Protein AF-A0AAU7AW37-F1 (afdb_monomer_lite)

Secondary structure (DSSP, 8-state):
-PPPPP-HHHHIIIIITGGGGS-GGG---HHHHHT--TT---HHHHHHHHHHHHHHHHHHTTSTTTHHHHHHHHHHHHHHHHHHHSHHHHHHHHHHHHT-TTS--SS-------------HHHHHHHHHHHHHHHHHHHHT-GGGGS-HHHHHT--TT--HHHHHHHHHHHHHHHHTS-SSHHHHHHHHHHHHHIIIIIIS-HHHHHHHHHHHHHHHHHHHHHHT-HHHHHHHHHHHHHTT--HHHHHHHHHHHHHHHHHTTPPPP-TTTTTS-EEPTTT--EE-TT-SB-TTT--BSEEE-TTT--EEETT-SB-TTT--B-HHHHHHHHHHHHHHHHHHHHHTPPPPPPS--EEEEETTEEEEE-PPPSSS---EEEEEEEETTEEEEEEEESSSEEEETT---TT-EEEEEEEETTEEPPPEEPPPPP-------------------------------PPP-----PPP--SS-EEEEEE-SSSEEEEEEPPTT--EEEEEEE--TT--EEEEEEEBTTEEEE-S--TT-EEEEEEEETT--SPPEEEEEETTS--EEPPP--PPPPPPPPPP-----------PPPPPPPPPPPP-PPPPPPPPPPPPPPPPPPPPPPPPPPPPPP-PPPPPPPPPPPPPPPPPPPPEEEEEEE-TTS-EEEEEE--TT--EEEEEEESS---STTSSEEEEEHHHHHHHTSEEESSPPTT-EEEEEEEEE-TTS-EEEEEEEEE------

Organism: NCBI:txid2997339

Sequence (746 aa):
MAAAAFDGSAYRKEVLSSLRDRSPSEVEDLFWLAHIPRELDDDRAIRERLSAAKGFLNKELSRARQAAVASAVLKEWPRVEQALTDTPTRRALRDRLERTPDAPAPTAAPRRRQAAGSDDPVARRRRQVAANLRELARLRGEPELAEDLFALLGLPVSATPATIEERLAKIGEVNRRRRADRERSLTDELLAQARELLVVGDPRAYMAGLEADNAGGVADTLLAGDIDGAREAVAAARAAGTSDAALIAQVAAPARERAAAGGPPLATSAAGLGTWCPSCGTVNAVGAAACAGCRGDLTVQCEACRTVSPADLPRCPSCSANLDEPRSALAAVRAEREAARAAQHAPPAPVAHVTVDRTEDGAVLTWPASAESGVDAYLVERTAGGSTRVLGRTTLTTWTDSNAVVPGVSWSVRVLRGERASDPVLAGAPPKGGGSATSRSPAPGTATPAGADERGSAASRSPRPSTATPSAPEFSGLTGVRARASIPVELSWTAPPGADVVLHRTERRDDGDVERRISVDPGGYRDRQVGRGRTYVYRVSLVGDDGPAVLLELVAGSGDEVLPSASAPAAPEPAAPSAAEPAAASPAPPPPAVEPLPPEQEAAPPEPPAPQPEPAAAPPAPAPPAPQQAAEPPAPGPPPTPDPPRPPGVLIEGVRVTREGDGRTRVTWDWPTGVTEAYVAWGSTPPQTAGGQGRKVTNMRYELDGGAFLDGIPGGTHVAVFAGRRDPAGTLAWGAAHTTSRGTAP

pLDDT: mean 77.95, std 20.95, range [24.94, 98.31]

Radius of gyration: 45.89 Å; chains: 1; bounding box: 113×92×148 Å

Structure (mmCIF, N/CA/C/O backbone):
data_AF-A0AAU7AW37-F1
#
_entry.id   AF-A0AAU7AW37-F1
#
loop_
_atom_site.group_PDB
_atom_site.id
_atom_site.type_symbol
_atom_site.label_atom_id
_atom_site.label_alt_id
_atom_site.label_comp_id
_atom_site.label_asym_id
_atom_site.label_entity_id
_atom_site.label_seq_id
_atom_site.pdbx_PDB_ins_code
_atom_site.Cartn_x
_atom_site.Cartn_y
_atom_site.Cartn_z
_atom_site.occupancy
_atom_site.B_iso_or_equiv
_atom_site.auth_seq_id
_atom_site.auth_comp_id
_atom_site.auth_asym_id
_atom_site.auth_atom_id
_atom_site.pdbx_PDB_model_num
ATOM 1 N N . MET A 1 1 ? -34.082 30.750 -14.634 1.00 50.16 1 MET A N 1
ATOM 2 C CA . MET A 1 1 ? -34.528 29.483 -14.011 1.00 50.16 1 MET A CA 1
ATOM 3 C C . MET A 1 1 ? -34.350 29.623 -12.510 1.00 50.16 1 MET A C 1
ATOM 5 O O . MET A 1 1 ? -33.293 30.090 -12.109 1.00 50.16 1 MET A O 1
ATOM 9 N N . ALA A 1 2 ? -35.358 29.306 -11.693 1.00 55.44 2 ALA A N 1
ATOM 10 C CA . ALA A 1 2 ? -35.195 29.328 -10.238 1.00 55.44 2 ALA A CA 1
ATOM 11 C C . ALA A 1 2 ? -34.187 28.241 -9.832 1.00 55.44 2 ALA A C 1
ATOM 13 O O . ALA A 1 2 ? -34.333 27.088 -10.236 1.00 55.44 2 ALA A O 1
ATOM 14 N N . ALA A 1 3 ? -33.144 28.610 -9.089 1.00 65.12 3 ALA A N 1
ATOM 15 C CA . ALA A 1 3 ? -32.159 27.648 -8.612 1.00 65.12 3 ALA A CA 1
ATOM 16 C C . ALA A 1 3 ? -32.838 26.658 -7.650 1.00 65.12 3 ALA A C 1
ATOM 18 O O . ALA A 1 3 ? -33.542 27.073 -6.732 1.00 65.12 3 ALA A O 1
ATOM 19 N N . ALA A 1 4 ? -32.625 25.353 -7.846 1.00 75.75 4 ALA A N 1
ATOM 20 C CA . ALA A 1 4 ? -33.145 24.331 -6.937 1.00 75.75 4 ALA A CA 1
ATOM 21 C C . ALA A 1 4 ? -32.654 24.575 -5.494 1.00 75.75 4 ALA A C 1
ATOM 23 O O . ALA A 1 4 ? -31.543 25.079 -5.293 1.00 75.75 4 ALA A O 1
ATOM 24 N N . ALA A 1 5 ? -33.465 24.224 -4.495 1.00 88.94 5 ALA A N 1
ATOM 25 C CA . ALA A 1 5 ? -33.065 24.305 -3.092 1.00 88.94 5 ALA A CA 1
ATOM 26 C C . ALA A 1 5 ? -31.878 23.364 -2.797 1.00 88.94 5 ALA A C 1
ATOM 28 O O . ALA A 1 5 ? -31.690 22.357 -3.478 1.00 88.94 5 ALA A O 1
ATOM 29 N N . PHE A 1 6 ? -31.076 23.693 -1.780 1.00 94.25 6 PHE A N 1
ATOM 30 C CA . PHE A 1 6 ? -29.962 22.849 -1.337 1.00 94.25 6 PHE A CA 1
ATOM 31 C C . PHE A 1 6 ? -30.467 21.483 -0.839 1.00 94.25 6 PHE A C 1
ATOM 33 O O . PHE A 1 6 ? -31.293 21.423 0.074 1.00 94.25 6 PHE A O 1
ATOM 40 N N . ASP A 1 7 ? -29.940 20.392 -1.399 1.00 95.50 7 ASP A N 1
ATOM 41 C CA . ASP A 1 7 ? -30.284 19.019 -1.016 1.00 95.50 7 ASP A CA 1
ATOM 42 C C . ASP A 1 7 ? -29.153 18.380 -0.192 1.00 95.50 7 ASP A C 1
ATOM 44 O O . ASP A 1 7 ? -28.136 17.920 -0.714 1.00 95.50 7 ASP A O 1
ATOM 48 N N . GLY A 1 8 ? -29.350 18.297 1.127 1.00 95.69 8 GLY A N 1
ATOM 49 C CA . GLY A 1 8 ? -28.383 17.680 2.042 1.00 95.69 8 GLY A CA 1
ATOM 50 C C . GLY A 1 8 ? -28.211 16.161 1.873 1.00 95.69 8 GLY A C 1
ATOM 51 O O . GLY A 1 8 ? -27.253 15.582 2.397 1.00 95.69 8 GLY A O 1
ATOM 52 N N . SER A 1 9 ? -29.124 15.473 1.184 1.00 94.75 9 SER A N 1
ATOM 53 C CA . SER A 1 9 ? -28.966 14.054 0.839 1.00 94.75 9 SER A CA 1
ATOM 54 C C . SER A 1 9 ? -28.056 13.892 -0.377 1.00 94.75 9 SER A C 1
ATOM 56 O O . SER A 1 9 ? -27.123 13.086 -0.315 1.00 94.75 9 SER A O 1
ATOM 58 N N . ALA A 1 10 ? -28.255 14.703 -1.422 1.00 93.25 10 ALA A N 1
ATOM 59 C CA . ALA A 1 10 ? -27.342 14.776 -2.564 1.00 93.25 10 ALA A CA 1
ATOM 60 C C . ALA A 1 10 ? -25.931 15.188 -2.117 1.00 93.25 10 ALA A C 1
ATOM 62 O O . ALA A 1 10 ? -24.968 14.482 -2.413 1.00 93.25 10 ALA A O 1
ATOM 63 N N . TYR A 1 11 ? -25.816 16.221 -1.273 1.00 96.88 11 TYR A N 1
ATOM 64 C CA . TYR A 1 11 ? -24.536 16.671 -0.714 1.00 96.88 11 TYR A CA 1
ATOM 65 C C . TYR A 1 11 ? -23.775 15.549 0.012 1.00 96.88 11 TYR A C 1
ATOM 67 O O . TYR A 1 11 ? -22.574 15.358 -0.179 1.00 96.88 11 TYR A O 1
ATOM 75 N N . ARG A 1 12 ? -24.473 14.748 0.832 1.00 95.88 12 ARG A N 1
ATOM 76 C CA . ARG A 1 12 ? -23.869 13.593 1.521 1.00 95.88 12 ARG A CA 1
ATOM 77 C C . ARG A 1 12 ? -23.357 12.536 0.550 1.00 95.88 12 ARG A C 1
ATOM 79 O O . ARG A 1 12 ? -22.286 11.976 0.779 1.00 95.88 12 ARG A O 1
ATOM 86 N N . LYS A 1 13 ? -24.145 12.229 -0.481 1.00 94.44 13 LYS A N 1
ATOM 87 C CA . LYS A 1 13 ? -23.846 11.171 -1.449 1.00 94.44 13 LYS A CA 1
ATOM 88 C C . LYS A 1 13 ? -22.707 11.566 -2.385 1.00 94.44 13 LYS A C 1
ATOM 90 O O . LYS A 1 13 ? -21.832 10.749 -2.635 1.00 94.44 13 LYS A O 1
ATOM 95 N N . GLU A 1 14 ? -22.728 12.793 -2.885 1.00 94.19 14 GLU A N 1
ATOM 96 C CA . GLU A 1 14 ? -21.829 13.252 -3.944 1.00 94.19 14 GLU A CA 1
ATOM 97 C C . GLU A 1 14 ? -20.556 13.871 -3.376 1.00 94.19 14 GLU A C 1
ATOM 99 O O . GLU A 1 14 ? -19.465 13.489 -3.791 1.00 94.19 14 GLU A O 1
ATOM 104 N N . VAL A 1 15 ? -20.677 14.759 -2.384 1.00 96.19 15 VAL A N 1
ATOM 105 C CA . VAL A 1 15 ? -19.539 15.509 -1.837 1.00 96.19 15 VAL A CA 1
ATOM 106 C C . VAL A 1 15 ? -18.904 14.753 -0.674 1.00 96.19 15 VAL A C 1
ATOM 108 O O . VAL A 1 15 ? -17.769 14.290 -0.777 1.00 96.19 15 VAL A O 1
ATOM 111 N N . LEU A 1 16 ? -19.639 14.544 0.426 1.00 95.25 16 LEU A N 1
ATOM 112 C CA . LEU A 1 16 ? -19.047 13.972 1.647 1.00 95.25 16 LEU A CA 1
ATOM 113 C C . LEU A 1 16 ? -18.578 12.525 1.473 1.00 95.25 16 LEU A C 1
ATOM 115 O O . LEU A 1 16 ? -17.552 12.153 2.035 1.00 95.25 16 LEU A O 1
ATOM 119 N N . SER A 1 17 ? -19.296 11.697 0.706 1.00 91.62 17 SER A N 1
ATOM 120 C CA . SER A 1 17 ? -18.844 10.325 0.442 1.00 91.62 17 SER A CA 1
ATOM 121 C C . SER A 1 17 ? -17.552 10.293 -0.373 1.00 91.62 17 SER A C 1
ATOM 123 O O . SER A 1 17 ? -16.711 9.442 -0.106 1.00 91.62 17 SER A O 1
ATOM 125 N N . SER A 1 18 ? -17.390 11.207 -1.334 1.00 91.44 18 SER A N 1
ATOM 126 C CA . SER A 1 18 ? -16.189 11.290 -2.173 1.00 91.44 18 SER A CA 1
ATOM 127 C C . SER A 1 18 ? -14.977 11.811 -1.403 1.00 91.44 18 SER A C 1
ATOM 129 O O . SER A 1 18 ? -13.855 11.442 -1.724 1.00 91.44 18 SER A O 1
ATOM 131 N N . LEU A 1 19 ? -15.203 12.638 -0.377 1.00 94.06 19 LEU A N 1
ATOM 132 C CA . LEU A 1 19 ? -14.174 13.203 0.504 1.00 94.06 19 LEU A CA 1
ATOM 133 C C . LEU A 1 19 ? -13.711 12.264 1.627 1.00 94.06 19 LEU A C 1
ATOM 135 O O . LEU A 1 19 ? -12.867 12.648 2.428 1.00 94.06 19 LEU A O 1
ATOM 139 N N . ARG A 1 20 ? -14.244 11.040 1.727 1.00 90.50 20 ARG A N 1
ATOM 140 C CA . ARG A 1 20 ? -13.751 10.067 2.718 1.00 90.50 20 ARG A CA 1
ATOM 141 C C . ARG A 1 20 ? -12.327 9.608 2.439 1.00 90.50 20 ARG A C 1
ATOM 143 O O . ARG A 1 20 ? -11.589 9.350 3.380 1.00 90.50 20 ARG A O 1
ATOM 150 N N . ASP A 1 21 ? -11.973 9.556 1.161 1.00 86.31 21 ASP A N 1
ATOM 151 C CA . ASP A 1 21 ? -10.712 8.993 0.684 1.00 86.31 21 ASP A CA 1
ATOM 152 C C . ASP A 1 21 ? -9.792 10.075 0.079 1.00 86.31 21 ASP A C 1
ATOM 154 O O . ASP A 1 21 ? -8.869 9.756 -0.664 1.00 86.31 21 ASP A O 1
ATOM 158 N N . ARG A 1 22 ? -10.063 11.367 0.327 1.00 88.44 22 ARG A N 1
ATOM 159 C CA . ARG A 1 22 ? -9.270 12.503 -0.192 1.00 88.44 22 ARG A CA 1
ATOM 160 C C . ARG A 1 22 ? -9.352 13.722 0.722 1.00 88.44 22 ARG A C 1
ATOM 162 O O . ARG A 1 22 ? -10.364 13.915 1.397 1.00 88.44 22 ARG A O 1
ATOM 169 N N . SER A 1 23 ? -8.339 14.584 0.696 1.00 90.50 23 SER A N 1
ATOM 170 C CA . SER A 1 23 ? -8.375 15.817 1.485 1.00 90.50 23 SER A CA 1
ATOM 171 C C . SER A 1 23 ? -9.244 16.888 0.803 1.00 90.50 23 SER A C 1
ATOM 173 O O . SER A 1 23 ? -9.079 17.139 -0.392 1.00 90.50 23 SER A O 1
ATOM 175 N N . PRO A 1 24 ? -10.131 17.600 1.529 1.00 91.06 24 PRO A N 1
ATOM 176 C CA . PRO A 1 24 ? -10.871 18.737 0.974 1.00 91.06 24 PRO A CA 1
ATOM 177 C C . PRO A 1 24 ? -9.973 19.862 0.436 1.00 91.06 24 PRO A C 1
ATOM 179 O O . PRO A 1 24 ? -10.377 20.574 -0.479 1.00 91.06 24 PRO A O 1
ATOM 182 N N . SER A 1 25 ? -8.751 20.009 0.962 1.00 90.56 25 SER A N 1
ATOM 183 C CA . SER A 1 25 ? -7.794 21.042 0.534 1.00 90.56 25 SER A CA 1
ATOM 184 C C . SER A 1 25 ? -7.294 20.852 -0.905 1.00 90.56 25 SER A C 1
ATOM 186 O O . SER A 1 25 ? -6.927 21.831 -1.560 1.00 90.56 25 SER A O 1
ATOM 188 N N . GLU A 1 26 ? -7.296 19.606 -1.390 1.00 90.69 26 GLU A N 1
ATOM 189 C CA . GLU A 1 26 ? -6.856 19.195 -2.734 1.00 90.69 26 GLU A CA 1
ATOM 190 C C . GLU A 1 26 ? -7.941 19.418 -3.797 1.00 90.69 26 GLU A C 1
ATOM 192 O O . GLU A 1 26 ? -7.686 19.302 -4.994 1.00 90.69 26 GLU A O 1
ATOM 197 N N . VAL A 1 27 ? -9.170 19.736 -3.381 1.00 94.62 27 VAL A N 1
ATOM 198 C CA . VAL A 1 27 ? -10.288 19.947 -4.299 1.00 94.62 27 VAL A CA 1
ATOM 199 C C . VAL A 1 27 ? -10.195 21.339 -4.917 1.00 94.62 27 VAL A C 1
ATOM 201 O O . VAL A 1 27 ? -10.430 22.355 -4.263 1.00 94.62 27 VAL A O 1
ATOM 204 N N . GLU A 1 28 ? -9.880 21.387 -6.209 1.00 94.44 28 GLU A N 1
ATOM 205 C CA . GLU A 1 28 ? -9.831 22.643 -6.965 1.00 94.44 28 GLU A CA 1
ATOM 206 C C . GLU A 1 28 ? -11.221 23.167 -7.356 1.00 94.44 28 GLU A C 1
ATOM 208 O O . GLU A 1 28 ? -11.418 24.381 -7.458 1.00 94.44 28 GLU A O 1
ATOM 213 N N . ASP A 1 29 ? -12.190 22.269 -7.558 1.00 96.81 29 ASP A N 1
ATOM 214 C CA . ASP A 1 29 ? -13.570 22.620 -7.895 1.00 96.81 29 ASP A CA 1
ATOM 215 C C . ASP A 1 29 ? -14.368 23.011 -6.640 1.00 96.81 29 ASP A C 1
ATOM 217 O O . ASP A 1 29 ? -15.067 22.202 -6.020 1.00 96.81 29 ASP A O 1
ATOM 221 N N . LEU A 1 30 ? -14.264 24.287 -6.266 1.00 97.56 30 LEU A N 1
ATOM 222 C CA . LEU A 1 30 ? -14.975 24.838 -5.110 1.00 97.56 30 LEU A CA 1
ATOM 223 C C . LEU A 1 30 ? -16.498 24.902 -5.327 1.00 97.56 30 LEU A C 1
ATOM 225 O O . LEU A 1 30 ? -17.244 24.871 -4.349 1.00 97.56 30 LEU A O 1
ATOM 229 N N . PHE A 1 31 ? -16.970 24.938 -6.581 1.00 97.38 31 PHE A N 1
ATOM 230 C CA . PHE A 1 31 ? -18.400 24.870 -6.902 1.00 97.38 31 PHE A CA 1
ATOM 231 C C . PHE A 1 31 ? -18.970 23.508 -6.503 1.00 97.38 31 PHE A C 1
ATOM 233 O O . PHE A 1 31 ? -19.989 23.439 -5.816 1.00 97.38 31 PHE A O 1
ATOM 240 N N . TRP A 1 32 ? -18.266 22.427 -6.849 1.00 97.00 32 TRP A N 1
ATOM 241 C CA . TRP A 1 32 ? -18.621 21.078 -6.412 1.00 97.00 32 TRP A CA 1
ATOM 242 C C . TRP A 1 32 ? -18.558 20.931 -4.890 1.00 97.00 32 TRP A C 1
ATOM 244 O O . TRP A 1 32 ? -19.496 20.403 -4.292 1.00 97.00 32 TRP A O 1
ATOM 254 N N . LEU A 1 33 ? -17.505 21.455 -4.250 1.00 96.38 33 LEU A N 1
ATOM 255 C CA . LEU A 1 33 ? -17.341 21.363 -2.796 1.00 96.38 33 LEU A CA 1
ATOM 256 C C . LEU A 1 33 ? -18.489 22.053 -2.038 1.00 96.38 33 LEU A C 1
ATOM 258 O O . LEU A 1 33 ? -18.909 21.566 -0.994 1.00 96.38 33 LEU A O 1
ATOM 262 N N . ALA A 1 34 ? -19.033 23.147 -2.580 1.00 97.00 34 ALA A N 1
ATOM 263 C CA . ALA A 1 34 ? -20.198 23.847 -2.038 1.00 97.00 34 ALA A CA 1
ATOM 264 C C . ALA A 1 34 ? -21.555 23.313 -2.545 1.00 97.00 34 ALA A C 1
ATOM 266 O O . ALA A 1 34 ? -22.599 23.776 -2.082 1.00 97.00 34 ALA A O 1
ATOM 267 N N . HIS A 1 35 ? -21.559 22.362 -3.488 1.00 96.75 35 HIS A N 1
ATOM 268 C CA . HIS A 1 35 ? -22.748 21.870 -4.207 1.00 96.75 35 HIS A CA 1
ATOM 269 C C . HIS A 1 35 ? -23.543 22.997 -4.895 1.00 96.75 35 HIS A C 1
ATOM 271 O O . HIS A 1 35 ? -24.769 23.134 -4.799 1.00 96.75 35 HIS A O 1
ATOM 277 N N . ILE A 1 36 ? -22.806 23.856 -5.599 1.00 95.94 36 ILE A N 1
ATOM 278 C CA . ILE A 1 36 ? -23.316 24.985 -6.378 1.00 95.94 36 ILE A CA 1
ATOM 279 C C . ILE A 1 36 ? -23.049 24.704 -7.867 1.00 95.94 36 ILE A C 1
ATOM 281 O O . ILE A 1 36 ? -21.905 24.455 -8.223 1.00 95.94 36 ILE A O 1
ATOM 285 N N . PRO A 1 37 ? -24.063 24.733 -8.753 1.00 95.12 37 PRO A N 1
ATOM 286 C CA . PRO A 1 37 ? -23.874 24.603 -10.190 1.00 95.12 37 PRO A CA 1
ATOM 287 C C . PRO A 1 37 ? -22.917 25.671 -10.708 1.00 95.12 37 PRO A C 1
ATOM 289 O O . PRO A 1 37 ? -23.028 26.839 -10.326 1.00 95.12 37 PRO A O 1
ATOM 292 N N . ARG A 1 38 ? -21.982 25.279 -11.577 1.00 95.00 38 ARG A N 1
ATOM 293 C CA . ARG A 1 38 ? -20.940 26.181 -12.093 1.00 95.00 38 ARG A CA 1
ATOM 294 C C . ARG A 1 38 ? -21.552 27.346 -12.872 1.00 95.00 38 ARG A C 1
ATOM 296 O O . ARG A 1 38 ? -21.047 28.462 -12.801 1.00 95.00 38 ARG A O 1
ATOM 303 N N . GLU A 1 39 ? -22.662 27.090 -13.555 1.00 93.56 39 GLU A N 1
ATOM 304 C CA . GLU A 1 39 ? -23.444 28.033 -14.351 1.00 93.56 39 GLU A CA 1
ATOM 305 C C . GLU A 1 39 ? -24.276 29.026 -13.519 1.00 93.56 39 GLU A C 1
ATOM 307 O O . GLU A 1 39 ? -24.812 29.989 -14.069 1.00 93.56 39 GLU A O 1
ATOM 312 N N . LEU A 1 40 ? -24.388 28.832 -12.198 1.00 94.62 40 LEU A N 1
ATOM 313 C CA . LEU A 1 40 ? -25.061 29.794 -11.328 1.00 94.62 40 LEU A CA 1
ATOM 314 C C . LEU A 1 40 ? -24.162 31.028 -11.136 1.00 94.62 40 LEU A C 1
ATOM 316 O O . LEU A 1 40 ? -23.077 30.922 -10.565 1.00 94.62 40 LEU A O 1
ATOM 320 N N . ASP A 1 41 ? -24.617 32.199 -11.594 1.00 92.75 41 ASP A N 1
ATOM 321 C CA . ASP A 1 41 ? -23.886 33.477 -11.465 1.00 92.75 41 ASP A CA 1
ATOM 322 C C . ASP A 1 41 ? -24.662 34.568 -10.705 1.00 92.75 41 ASP A C 1
ATOM 324 O O . ASP A 1 41 ? -24.334 35.747 -10.793 1.00 92.75 41 ASP A O 1
ATOM 328 N N . ASP A 1 42 ? -25.695 34.184 -9.953 1.00 95.06 42 ASP A N 1
ATOM 329 C CA . ASP A 1 42 ? -26.460 35.093 -9.092 1.00 95.06 42 ASP A CA 1
ATOM 330 C C . ASP A 1 42 ? -25.844 35.143 -7.681 1.00 95.06 42 ASP A C 1
ATOM 332 O O . ASP A 1 42 ? -25.898 34.166 -6.928 1.00 95.06 42 ASP A O 1
ATOM 336 N N . ASP A 1 43 ? -25.286 36.298 -7.305 1.00 95.56 43 ASP A N 1
ATOM 337 C CA . ASP A 1 43 ? -24.609 36.520 -6.018 1.00 95.56 43 ASP A CA 1
ATOM 338 C C . ASP A 1 43 ? -25.503 36.285 -4.797 1.00 95.56 43 ASP A C 1
ATOM 340 O O . ASP A 1 43 ? -25.020 35.919 -3.720 1.00 95.56 43 ASP A O 1
ATOM 344 N N . ARG A 1 44 ? -26.810 36.537 -4.913 1.00 95.44 44 ARG A N 1
ATOM 345 C CA . ARG A 1 44 ? -27.750 36.276 -3.821 1.00 95.44 44 ARG A CA 1
ATOM 346 C C . ARG A 1 44 ? -27.986 34.776 -3.695 1.00 95.44 44 ARG A C 1
ATOM 348 O O . ARG A 1 44 ? -27.855 34.244 -2.594 1.00 95.44 44 ARG A O 1
ATOM 355 N N . ALA A 1 45 ? -28.268 34.099 -4.806 1.00 94.94 45 ALA A N 1
ATOM 356 C CA . ALA A 1 45 ? -28.511 32.657 -4.809 1.00 94.94 45 ALA A CA 1
ATOM 357 C C . ALA A 1 45 ? -27.281 31.860 -4.334 1.00 94.94 45 ALA A C 1
ATOM 359 O O . ALA A 1 45 ? -27.414 30.886 -3.591 1.00 94.94 45 ALA A O 1
ATOM 360 N N . ILE A 1 46 ? -26.073 32.293 -4.711 1.00 96.19 46 ILE A N 1
ATOM 361 C CA . ILE A 1 46 ? -24.811 31.692 -4.258 1.00 96.19 46 ILE A CA 1
ATOM 362 C C . ILE A 1 46 ? -24.645 31.849 -2.744 1.00 96.19 46 ILE A C 1
ATOM 364 O O . ILE A 1 46 ? -24.375 30.863 -2.060 1.00 96.19 46 ILE A O 1
ATOM 368 N N . ARG A 1 47 ? -24.861 33.053 -2.193 1.00 96.88 47 ARG A N 1
ATOM 369 C CA . ARG A 1 47 ? -24.771 33.290 -0.741 1.00 96.88 47 ARG A CA 1
ATOM 370 C C . ARG A 1 47 ? -25.791 32.470 0.048 1.00 96.88 47 ARG A C 1
ATOM 372 O O . ARG A 1 47 ? -25.443 31.893 1.078 1.00 96.88 47 ARG A O 1
ATOM 379 N N . GLU A 1 48 ? -27.026 32.375 -0.444 1.00 95.94 48 GLU A N 1
ATOM 380 C CA . GLU A 1 48 ? -28.069 31.539 0.164 1.00 95.94 48 GLU A CA 1
ATOM 381 C C . GLU A 1 48 ? -27.656 30.054 0.180 1.00 95.94 48 GLU A C 1
ATOM 383 O O . GLU A 1 48 ? -27.789 29.386 1.209 1.00 95.94 48 GLU A O 1
ATOM 388 N N . ARG A 1 49 ? -27.063 29.543 -0.910 1.00 96.12 49 ARG A N 1
ATOM 389 C CA . ARG A 1 49 ? -26.557 28.160 -0.975 1.00 96.12 49 ARG A CA 1
ATOM 390 C C . ARG A 1 49 ? -25.348 27.908 -0.085 1.00 96.12 49 ARG A C 1
ATOM 392 O O . ARG A 1 49 ? -25.325 26.892 0.605 1.00 96.12 49 ARG A O 1
ATOM 399 N N . LEU A 1 50 ? -24.380 28.823 -0.055 1.00 97.62 50 LEU A N 1
ATOM 400 C CA . LEU A 1 50 ? -23.234 28.733 0.852 1.00 97.62 50 LEU A CA 1
ATOM 401 C C . LEU A 1 50 ? -23.703 28.679 2.311 1.00 97.62 50 LEU A C 1
ATOM 403 O O . LEU A 1 50 ? -23.254 27.829 3.077 1.00 97.62 50 LEU A O 1
ATOM 407 N N . SER A 1 51 ? -24.664 29.526 2.687 1.00 97.56 51 SER A N 1
ATOM 408 C CA . SER A 1 51 ? -25.250 29.513 4.029 1.00 97.56 51 SER A CA 1
ATOM 409 C C . SER A 1 51 ? -25.928 28.173 4.350 1.00 97.56 51 SER A C 1
ATOM 411 O O . SER A 1 51 ? -25.669 27.579 5.402 1.00 97.56 51 SER A O 1
ATOM 413 N N . ALA A 1 52 ? -26.732 27.642 3.421 1.00 97.12 52 ALA A N 1
ATOM 414 C CA . ALA A 1 52 ? -27.406 26.354 3.584 1.00 97.12 52 ALA A CA 1
ATOM 415 C C . ALA A 1 52 ? -26.417 25.180 3.719 1.00 97.12 52 ALA A C 1
ATOM 417 O O . ALA A 1 52 ? -26.561 24.358 4.629 1.00 97.12 52 ALA A O 1
ATOM 418 N N . ALA A 1 53 ? -25.388 25.132 2.869 1.00 97.75 53 ALA A N 1
ATOM 419 C CA . ALA A 1 53 ? -24.351 24.104 2.892 1.00 97.75 53 ALA A CA 1
ATOM 420 C C . ALA A 1 53 ? -23.519 24.152 4.185 1.00 97.75 53 ALA A C 1
ATOM 422 O O . ALA A 1 53 ? -23.340 23.125 4.842 1.00 97.75 53 ALA A O 1
ATOM 423 N N . LYS A 1 54 ? -23.102 25.345 4.628 1.00 98.12 54 LYS A N 1
ATOM 424 C CA . LYS A 1 54 ? -22.397 25.545 5.907 1.00 98.12 54 LYS A CA 1
ATOM 425 C C . LYS A 1 54 ? -23.253 25.114 7.099 1.00 98.12 54 LYS A C 1
ATOM 427 O O . LYS A 1 54 ? -22.786 24.403 7.988 1.00 98.12 54 LYS A O 1
ATOM 432 N N . GLY A 1 55 ? -24.530 25.503 7.110 1.00 97.25 55 GLY A N 1
ATOM 433 C CA . GLY A 1 55 ? -25.491 25.089 8.133 1.00 97.25 55 GLY A CA 1
ATOM 434 C C . GLY A 1 55 ? -25.701 23.572 8.165 1.00 97.25 55 GLY A C 1
ATOM 435 O O . GLY A 1 55 ? -25.829 22.987 9.241 1.00 97.25 55 GLY A O 1
ATOM 436 N N . PHE A 1 56 ? -25.695 22.920 7.002 1.00 98.06 56 PHE A N 1
ATOM 437 C CA . PHE A 1 56 ? -25.754 21.466 6.889 1.00 98.06 56 PHE A CA 1
ATOM 438 C C . PHE A 1 56 ? -24.484 20.787 7.426 1.00 98.06 56 PHE A C 1
ATOM 440 O O . PHE A 1 56 ? -24.587 19.880 8.250 1.00 98.06 56 PHE A O 1
ATOM 447 N N . LEU A 1 57 ? -23.297 21.259 7.041 1.00 97.69 57 LEU A N 1
ATOM 448 C CA . LEU A 1 57 ? -22.015 20.748 7.538 1.00 97.69 57 LEU A CA 1
ATOM 449 C C . LEU A 1 57 ? -21.901 20.845 9.067 1.00 97.69 57 LEU A C 1
ATOM 451 O O . LEU A 1 57 ? -21.504 19.878 9.713 1.00 97.69 57 LEU A O 1
ATOM 455 N N . ASN A 1 58 ? -22.337 21.961 9.661 1.00 97.50 58 ASN A N 1
ATOM 456 C CA . ASN A 1 58 ? -22.380 22.119 11.119 1.00 97.50 58 ASN A CA 1
ATOM 457 C C . ASN A 1 58 ? -23.287 21.079 11.800 1.00 97.50 58 ASN A C 1
ATOM 459 O O . ASN A 1 58 ? -22.970 20.601 12.887 1.00 97.50 58 ASN A O 1
ATOM 463 N N . LYS A 1 59 ? -24.395 20.673 11.163 1.00 96.69 59 LYS A N 1
ATOM 464 C CA . LYS A 1 59 ? -25.241 19.578 11.671 1.00 96.69 59 LYS A CA 1
ATOM 465 C C . LYS A 1 59 ? -24.529 18.227 11.567 1.00 96.69 59 LYS A C 1
ATOM 467 O O . LYS A 1 59 ? -24.652 17.407 12.477 1.00 96.69 59 LYS A O 1
ATOM 472 N N . GLU A 1 60 ? -23.769 17.994 10.498 1.00 97.06 60 GLU A N 1
ATOM 473 C CA . GLU A 1 60 ? -23.013 16.749 10.293 1.00 97.06 60 GLU A CA 1
ATOM 474 C C . GLU A 1 60 ? -21.836 16.578 11.271 1.00 97.06 60 GLU A C 1
ATOM 476 O O . GLU A 1 60 ? -21.448 15.440 11.529 1.00 97.06 60 GLU A O 1
ATOM 481 N N . LEU A 1 61 ? -21.342 17.647 11.915 1.00 94.75 61 LEU A N 1
ATOM 482 C CA . LEU A 1 61 ? -20.360 17.540 13.011 1.00 94.75 61 LEU A CA 1
ATOM 483 C C . LEU A 1 61 ? -20.854 16.674 14.179 1.00 94.75 61 LEU A C 1
ATOM 485 O O . LEU A 1 61 ? -20.061 16.013 14.842 1.00 94.75 61 LEU A O 1
ATOM 489 N N . SER A 1 62 ? -22.168 16.640 14.419 1.00 90.12 62 SER A N 1
ATOM 490 C CA . SER A 1 62 ? -22.769 15.818 15.479 1.00 90.12 62 SER A CA 1
ATOM 491 C C . SER A 1 62 ? -22.918 14.336 15.106 1.00 90.12 62 SER A C 1
ATOM 493 O O . SER A 1 62 ? -23.301 13.517 15.943 1.00 90.12 62 SER A O 1
ATOM 495 N N . ARG A 1 63 ? -22.637 13.958 13.851 1.00 89.38 63 ARG A N 1
ATOM 496 C CA . ARG A 1 63 ? -22.834 12.596 13.345 1.00 89.38 63 ARG A CA 1
ATOM 497 C C . ARG A 1 63 ? -21.511 11.849 13.289 1.00 89.38 63 ARG A C 1
ATOM 499 O O . ARG A 1 63 ? -20.674 12.136 12.439 1.00 89.38 63 ARG A O 1
ATOM 506 N N . ALA A 1 64 ? -21.375 10.811 14.117 1.00 81.94 64 ALA A N 1
ATOM 507 C CA . ALA A 1 64 ? -20.140 10.032 14.275 1.00 81.94 64 ALA A CA 1
ATOM 508 C C . ALA A 1 64 ? -19.473 9.615 12.948 1.00 81.94 64 ALA A C 1
ATOM 510 O O . ALA A 1 64 ? -18.256 9.677 12.821 1.00 81.94 64 ALA A O 1
ATOM 511 N N . ARG A 1 65 ? -20.262 9.242 11.929 1.00 87.31 65 ARG A N 1
ATOM 512 C CA . ARG A 1 65 ? -19.740 8.775 10.633 1.00 87.31 65 ARG A CA 1
ATOM 513 C C . ARG A 1 65 ? -19.196 9.885 9.722 1.00 87.31 65 ARG A C 1
ATOM 515 O O . ARG A 1 65 ? -18.418 9.580 8.828 1.00 87.31 65 ARG A O 1
ATOM 522 N N . GLN A 1 66 ? -19.651 11.128 9.879 1.00 91.56 66 GLN A N 1
ATOM 523 C CA . GLN A 1 66 ? -19.320 12.240 8.971 1.00 91.56 66 GLN A CA 1
ATOM 524 C C . GLN A 1 66 ? -18.595 13.392 9.667 1.00 91.56 66 GLN A C 1
ATOM 526 O O . GLN A 1 66 ? -18.107 14.285 8.981 1.00 91.56 66 GLN A O 1
ATOM 531 N N . ALA A 1 67 ? -18.482 13.366 10.997 1.00 92.19 67 ALA A N 1
ATOM 532 C CA . ALA A 1 67 ? -17.924 14.459 11.785 1.00 92.19 67 ALA A CA 1
ATOM 533 C C . ALA A 1 67 ? -16.509 14.858 11.340 1.00 92.19 67 ALA A C 1
ATOM 535 O O . ALA A 1 67 ? -16.239 16.043 11.163 1.00 92.19 67 ALA A O 1
ATOM 536 N N . ALA A 1 68 ? -15.628 13.881 11.093 1.00 92.12 68 ALA A N 1
ATOM 537 C CA . ALA A 1 68 ? -14.256 14.144 10.659 1.00 92.12 68 ALA A CA 1
ATOM 538 C C . ALA A 1 68 ? -14.201 14.831 9.282 1.00 92.12 68 ALA A C 1
ATOM 540 O O . ALA A 1 68 ? -13.551 15.864 9.132 1.00 92.12 68 ALA A O 1
ATOM 541 N N . VAL A 1 69 ? -14.942 14.310 8.297 1.00 94.69 69 VAL A N 1
ATOM 542 C CA . VAL A 1 69 ? -14.984 14.868 6.934 1.00 94.69 69 VAL A CA 1
ATOM 543 C C . VAL A 1 69 ? -15.656 16.244 6.930 1.00 94.69 69 VAL A C 1
ATOM 545 O O . VAL A 1 69 ? -15.139 17.181 6.333 1.00 94.69 69 VAL A O 1
ATOM 548 N N . ALA A 1 70 ? -16.775 16.402 7.642 1.00 96.56 70 ALA A N 1
ATOM 549 C CA . ALA A 1 70 ? -17.471 17.681 7.763 1.00 96.56 70 ALA A CA 1
ATOM 550 C C . ALA A 1 70 ? -16.595 18.749 8.436 1.00 96.56 70 ALA A C 1
ATOM 552 O O . ALA A 1 70 ? -16.568 19.888 7.976 1.00 96.56 70 ALA A O 1
ATOM 553 N N . SER A 1 71 ? -15.838 18.375 9.473 1.00 96.56 71 SER A N 1
ATOM 554 C CA . SER A 1 71 ? -14.863 19.252 10.131 1.00 96.56 71 SER A CA 1
ATOM 555 C C . SER A 1 71 ? -13.759 19.700 9.170 1.00 96.56 71 SER A C 1
ATOM 557 O O . SER A 1 71 ? -13.463 20.891 9.080 1.00 96.56 71 SER A O 1
ATOM 559 N N . ALA A 1 72 ? -13.210 18.775 8.377 1.00 95.31 72 ALA A N 1
ATOM 560 C CA . ALA A 1 72 ? -12.195 19.096 7.377 1.00 95.31 72 ALA A CA 1
ATOM 561 C C . ALA A 1 72 ? -12.724 20.056 6.293 1.00 95.31 72 ALA A C 1
ATOM 563 O O . ALA A 1 72 ? -12.054 21.029 5.956 1.00 95.31 72 ALA A O 1
ATOM 564 N N . VAL A 1 73 ? -13.952 19.848 5.800 1.00 97.25 73 VAL A N 1
ATOM 565 C CA . VAL A 1 73 ? -14.589 20.776 4.846 1.00 97.25 73 VAL A CA 1
ATOM 566 C C . VAL A 1 73 ? -14.840 22.145 5.482 1.00 97.25 73 VAL A C 1
ATOM 568 O O . VAL A 1 73 ? -14.615 23.168 4.840 1.00 97.25 73 VAL A O 1
ATOM 571 N N . LEU A 1 74 ? -15.268 22.190 6.748 1.00 98.00 74 LEU A N 1
ATOM 572 C CA . LEU A 1 74 ? -15.492 23.451 7.461 1.00 98.00 74 LEU A CA 1
ATOM 573 C C . LEU A 1 74 ? -14.200 24.250 7.672 1.00 98.00 74 LEU A C 1
ATOM 575 O O . LEU A 1 74 ? -14.247 25.479 7.649 1.00 98.00 74 LEU A O 1
ATOM 579 N N . LYS A 1 75 ? -13.052 23.578 7.813 1.00 97.06 75 LYS A N 1
ATOM 580 C CA . LYS A 1 75 ? -11.734 24.226 7.882 1.00 97.06 75 LYS A CA 1
ATOM 581 C C . LYS A 1 75 ? -11.368 24.939 6.574 1.00 97.06 75 LYS A C 1
ATOM 583 O O . LYS A 1 75 ? -10.834 26.042 6.622 1.00 97.06 75 LYS A O 1
ATOM 588 N N . GLU A 1 76 ? -11.718 24.353 5.429 1.00 97.38 76 GLU A N 1
ATOM 589 C CA . GLU A 1 76 ? -11.527 24.957 4.098 1.00 97.38 76 GLU A CA 1
ATOM 590 C C . GLU A 1 76 ? -12.645 25.948 3.717 1.00 97.38 76 GLU A C 1
ATOM 592 O O . GLU A 1 76 ? -12.542 26.665 2.720 1.00 97.38 76 GLU A O 1
ATOM 597 N N . TRP A 1 77 ? -13.721 26.036 4.505 1.00 98.12 77 TRP A N 1
ATOM 598 C CA . TRP A 1 77 ? -14.892 26.848 4.170 1.00 98.12 77 TRP A CA 1
ATOM 599 C C . TRP A 1 77 ? -14.607 28.342 3.947 1.00 98.12 77 TRP A C 1
ATOM 601 O O . TRP A 1 77 ? -15.201 28.901 3.026 1.00 98.12 77 TRP A O 1
ATOM 611 N N . PRO A 1 78 ? -13.703 29.015 4.693 1.00 98.19 78 PRO A N 1
ATOM 612 C CA . PRO A 1 78 ? -13.361 30.411 4.413 1.00 98.19 78 PRO A CA 1
ATOM 613 C C . PRO A 1 78 ? -12.841 30.629 2.985 1.00 98.19 78 PRO A C 1
ATOM 615 O O . PRO A 1 78 ? -13.219 31.604 2.341 1.00 98.19 78 PRO A O 1
ATOM 618 N N . ARG A 1 79 ? -12.041 29.688 2.460 1.00 97.00 79 ARG A N 1
ATOM 619 C CA . ARG A 1 79 ? -11.533 29.713 1.078 1.00 97.00 79 ARG A CA 1
ATOM 620 C C . ARG A 1 79 ? -12.670 29.560 0.068 1.00 97.00 79 ARG A C 1
ATOM 622 O O . ARG A 1 79 ? -12.703 30.286 -0.922 1.00 97.00 79 ARG A O 1
ATOM 629 N N . VAL A 1 80 ? -13.605 28.642 0.323 1.00 97.94 80 VAL A N 1
ATOM 630 C CA . VAL A 1 80 ? -14.797 28.424 -0.516 1.00 97.94 80 VAL A CA 1
ATOM 631 C C . VAL A 1 80 ? -15.676 29.677 -0.546 1.00 97.94 80 VAL A C 1
ATOM 633 O O . VAL A 1 80 ? -16.036 30.164 -1.615 1.00 97.94 80 VAL A O 1
ATOM 636 N N . GLU A 1 81 ? -15.993 30.218 0.630 1.00 98.12 81 GLU A N 1
ATOM 637 C CA . GLU A 1 81 ? -16.870 31.376 0.803 1.00 98.12 81 GLU A CA 1
ATOM 638 C C . GLU A 1 81 ? -16.268 32.634 0.159 1.00 98.12 81 GLU A C 1
ATOM 640 O O . GLU A 1 81 ? -16.969 33.335 -0.573 1.00 98.12 81 GLU A O 1
ATOM 645 N N . GLN A 1 82 ? -14.963 32.869 0.339 1.00 97.19 82 GLN A N 1
ATOM 646 C CA . GLN A 1 82 ? -14.239 33.967 -0.304 1.00 97.19 82 GLN A CA 1
ATOM 647 C C . GLN A 1 82 ? -14.243 33.835 -1.832 1.00 97.19 82 GLN A C 1
ATOM 649 O O . GLN A 1 82 ? -14.634 34.772 -2.526 1.00 97.19 82 GLN A O 1
ATOM 654 N N . ALA A 1 83 ? -13.843 32.674 -2.360 1.00 97.25 83 ALA A N 1
ATOM 655 C CA . ALA A 1 83 ? -13.689 32.478 -3.800 1.00 97.25 83 ALA A CA 1
ATOM 656 C C . ALA A 1 83 ? -15.020 32.525 -4.564 1.00 97.25 83 ALA A C 1
ATOM 658 O O . ALA A 1 83 ? -15.046 32.970 -5.708 1.00 97.25 83 ALA A O 1
ATOM 659 N N . LEU A 1 84 ? -16.115 32.059 -3.953 1.00 97.62 84 LEU A N 1
ATOM 660 C CA . LEU A 1 84 ? -17.425 32.011 -4.606 1.00 97.62 84 LEU A CA 1
ATOM 661 C C . LEU A 1 84 ? -18.270 33.273 -4.379 1.00 97.62 84 LEU A C 1
ATOM 663 O O . LEU A 1 84 ? -19.161 33.544 -5.184 1.00 97.62 84 LEU A O 1
ATOM 667 N N . THR A 1 85 ? -18.002 34.066 -3.338 1.00 97.62 85 THR A N 1
ATOM 668 C CA . THR A 1 85 ? -18.701 35.349 -3.124 1.00 97.62 85 THR A CA 1
ATOM 669 C C . THR A 1 85 ? -18.078 36.487 -3.936 1.00 97.62 85 THR A C 1
ATOM 671 O O . THR A 1 85 ? -18.795 37.399 -4.339 1.00 97.62 85 THR A O 1
ATOM 674 N N . ASP A 1 86 ? -16.773 36.433 -4.217 1.00 96.50 86 ASP A N 1
ATOM 675 C CA . ASP A 1 86 ? -16.102 37.415 -5.072 1.00 96.50 86 ASP A CA 1
ATOM 676 C C . ASP A 1 86 ? -16.328 37.111 -6.563 1.00 96.50 86 ASP A C 1
ATOM 678 O O . ASP A 1 86 ? -15.798 36.141 -7.104 1.00 96.50 86 ASP A O 1
ATOM 682 N N . THR A 1 87 ? -17.118 37.945 -7.245 1.00 96.88 87 THR A N 1
ATOM 683 C CA . THR A 1 87 ? -17.519 37.734 -8.648 1.00 96.88 87 THR A CA 1
ATOM 684 C C . THR A 1 87 ? -16.335 37.587 -9.618 1.00 96.88 87 THR A C 1
ATOM 686 O O . THR A 1 87 ? -16.358 36.650 -10.424 1.00 96.88 87 THR A O 1
ATOM 689 N N . PRO A 1 88 ? -15.283 38.432 -9.570 1.00 96.62 88 PRO A N 1
ATOM 690 C CA . PRO A 1 88 ? -14.089 38.248 -10.395 1.00 96.62 88 PRO A CA 1
ATOM 691 C C . PRO A 1 88 ? -13.380 36.911 -10.143 1.00 96.62 88 PRO A C 1
ATOM 693 O O . PRO A 1 88 ? -13.102 36.184 -11.099 1.00 96.62 88 PRO A O 1
ATOM 696 N N . THR A 1 89 ? -13.135 36.548 -8.879 1.00 96.19 89 THR A N 1
ATOM 697 C CA . THR A 1 89 ? -12.481 35.278 -8.519 1.00 96.19 89 THR A CA 1
ATOM 698 C C . THR A 1 89 ? -13.316 34.077 -8.946 1.00 96.19 89 THR A C 1
ATOM 700 O O . THR A 1 89 ? -12.785 33.128 -9.526 1.00 96.19 89 THR A O 1
ATOM 703 N N . ARG A 1 90 ? -14.634 34.131 -8.732 1.00 97.06 90 ARG A N 1
ATOM 704 C CA . ARG A 1 90 ? -15.574 33.085 -9.139 1.00 97.06 90 ARG A CA 1
ATOM 705 C C . ARG A 1 90 ? -15.548 32.855 -10.650 1.00 97.06 90 ARG A C 1
ATOM 707 O O . ARG A 1 90 ? -15.498 31.705 -11.085 1.00 97.06 90 ARG A O 1
ATOM 714 N N . ARG A 1 91 ? -15.559 33.927 -11.451 1.00 96.56 91 ARG A N 1
ATOM 715 C CA . ARG A 1 91 ? -15.468 33.839 -12.920 1.00 96.56 91 ARG A CA 1
ATOM 716 C C . ARG A 1 91 ? -14.124 33.279 -13.368 1.00 96.56 91 ARG A C 1
ATOM 718 O O . ARG A 1 91 ? -14.104 32.332 -14.141 1.00 96.56 91 ARG A O 1
ATOM 725 N N . ALA A 1 92 ? -13.018 33.764 -12.804 1.00 95.44 92 ALA A N 1
ATOM 726 C CA . ALA A 1 92 ? -11.688 33.241 -13.114 1.00 95.44 92 ALA A CA 1
ATOM 727 C C . ALA A 1 92 ? -11.548 31.744 -12.774 1.00 95.44 92 ALA A C 1
ATOM 729 O O . ALA A 1 92 ? -10.933 30.989 -13.529 1.00 95.44 92 ALA A O 1
ATOM 730 N N . LEU A 1 93 ? -12.140 31.300 -11.658 1.00 95.94 93 LEU A N 1
ATOM 731 C CA . LEU A 1 93 ? -12.198 29.890 -11.276 1.00 95.94 93 LEU A CA 1
ATOM 732 C C . LEU A 1 93 ? -13.012 29.069 -12.283 1.00 95.94 93 LEU A C 1
ATOM 734 O O . LEU A 1 93 ? -12.545 28.014 -12.710 1.00 95.94 93 LEU A O 1
ATOM 738 N N . ARG A 1 94 ? -14.192 29.558 -12.685 1.00 96.06 94 ARG A N 1
ATOM 739 C CA . ARG A 1 94 ? -15.036 28.925 -13.708 1.00 96.06 94 ARG A CA 1
ATOM 740 C C . ARG A 1 94 ? -14.276 28.781 -15.029 1.00 96.06 94 ARG A C 1
ATOM 742 O O . ARG A 1 94 ? -14.126 27.664 -15.510 1.00 96.06 94 ARG A O 1
ATOM 749 N N . ASP A 1 95 ? -13.678 29.865 -15.522 1.00 94.81 95 ASP A N 1
ATOM 750 C CA . ASP A 1 95 ? -12.900 29.877 -16.765 1.00 94.81 95 ASP A CA 1
ATOM 751 C C . ASP A 1 95 ? -11.694 28.928 -16.708 1.00 94.81 95 ASP A C 1
ATOM 753 O O . ASP A 1 95 ? -11.287 28.365 -17.722 1.00 94.81 95 ASP A O 1
ATOM 757 N N . ARG A 1 96 ? -11.058 28.771 -15.539 1.00 95.12 96 ARG A N 1
ATOM 758 C CA . ARG A 1 96 ? -9.943 27.828 -15.349 1.00 95.12 96 ARG A CA 1
ATOM 759 C C . ARG A 1 96 ? -10.419 26.375 -15.408 1.00 95.12 96 ARG A C 1
ATOM 761 O O . ARG A 1 96 ? -9.759 25.547 -16.034 1.00 95.12 96 ARG A O 1
ATOM 768 N N . LEU A 1 97 ? -11.557 26.076 -14.780 1.00 93.56 97 LEU A N 1
ATOM 769 C CA . LEU A 1 97 ? -12.162 24.743 -14.794 1.00 93.56 97 LEU A CA 1
ATOM 770 C C . LEU A 1 97 ? -12.709 24.379 -16.185 1.00 93.56 97 LEU A C 1
ATOM 772 O O . LEU A 1 97 ? -12.612 23.226 -16.583 1.00 93.56 97 LEU A O 1
ATOM 776 N N . GLU A 1 98 ? -13.236 25.346 -16.940 1.00 90.50 98 GLU A N 1
ATOM 777 C CA . GLU A 1 98 ? -13.716 25.152 -18.319 1.00 90.50 98 GLU A CA 1
ATOM 778 C C . GLU A 1 98 ? -12.569 25.005 -19.331 1.00 90.50 98 GLU A C 1
ATOM 780 O O . GLU A 1 98 ? -12.660 24.202 -20.258 1.00 90.50 98 GLU A O 1
ATOM 785 N N . ARG A 1 99 ? -11.451 25.720 -19.134 1.00 87.75 99 ARG A N 1
ATOM 786 C CA . ARG A 1 99 ? -10.234 25.592 -19.961 1.00 87.75 99 ARG A CA 1
ATOM 787 C C . ARG A 1 99 ? -9.442 24.310 -19.733 1.00 87.75 99 ARG A C 1
ATOM 789 O O . ARG A 1 99 ? -8.473 24.090 -20.451 1.00 87.75 99 ARG A O 1
ATOM 796 N N . THR A 1 100 ? -9.828 23.493 -18.758 1.00 80.75 100 THR A N 1
ATOM 797 C CA . THR A 1 100 ? -9.224 22.186 -18.481 1.00 80.75 100 THR A CA 1
ATOM 798 C C . THR A 1 100 ? -10.235 21.109 -18.893 1.00 80.75 100 THR A C 1
ATOM 800 O O . THR A 1 100 ? -10.900 20.542 -18.026 1.00 80.75 100 THR A O 1
ATOM 803 N N . PRO A 1 101 ? -10.429 20.832 -20.201 1.00 53.09 101 PRO A N 1
ATOM 804 C CA . PRO A 1 101 ? -11.601 20.101 -20.689 1.00 53.09 101 PRO A CA 1
ATOM 805 C C . PRO A 1 101 ? -11.573 18.611 -20.308 1.00 53.09 101 PRO A C 1
ATOM 807 O O . PRO A 1 101 ? -12.597 17.943 -20.388 1.00 53.09 101 PRO A O 1
ATOM 810 N N . ASP A 1 102 ? -10.420 18.114 -19.842 1.00 43.53 102 ASP A N 1
ATOM 811 C CA . ASP A 1 102 ? -10.201 16.744 -19.362 1.00 43.53 102 ASP A CA 1
ATOM 812 C C . ASP A 1 102 ? -10.204 16.602 -17.828 1.00 43.53 102 ASP A C 1
ATOM 814 O O . ASP A 1 102 ? -9.911 15.526 -17.306 1.00 43.53 102 ASP A O 1
ATOM 818 N N . ALA A 1 103 ? -10.556 17.650 -17.075 1.00 45.00 103 ALA A N 1
ATOM 819 C CA . ALA A 1 103 ? -10.874 17.506 -15.657 1.00 45.00 103 ALA A CA 1
ATOM 820 C C . ALA A 1 103 ? -12.378 17.198 -15.529 1.00 45.00 103 ALA A C 1
ATOM 822 O O . ALA A 1 103 ? -13.187 18.133 -15.551 1.00 45.00 103 ALA A O 1
ATOM 823 N N . PRO A 1 104 ? -12.803 15.918 -15.427 1.00 43.12 104 PRO A N 1
ATOM 824 C CA . PRO A 1 104 ? -14.216 15.609 -15.264 1.00 43.12 104 PRO A CA 1
ATOM 825 C C . PRO A 1 104 ? -14.744 16.356 -14.037 1.00 43.12 104 PRO A C 1
ATOM 827 O O . PRO A 1 104 ? -14.142 16.302 -12.961 1.00 43.12 104 PRO A O 1
ATOM 830 N N . ALA A 1 105 ? -15.883 17.041 -14.184 1.00 44.22 105 ALA A N 1
ATOM 831 C CA . ALA A 1 105 ? -16.679 17.413 -13.021 1.00 44.22 105 ALA A CA 1
ATOM 832 C C . ALA A 1 105 ? -16.851 16.147 -12.158 1.00 44.22 105 ALA A C 1
ATOM 834 O O . ALA A 1 105 ? -17.062 15.076 -12.736 1.00 44.22 105 ALA A O 1
ATOM 835 N N . PRO A 1 106 ? -16.762 16.202 -10.815 1.00 48.16 106 PRO A N 1
ATOM 836 C CA . PRO A 1 106 ? -16.888 15.012 -9.983 1.00 48.16 106 PRO A CA 1
ATOM 837 C C . PRO A 1 106 ? -18.367 14.608 -9.859 1.00 48.16 106 PRO A C 1
ATOM 839 O O . PRO A 1 106 ? -18.921 14.479 -8.770 1.00 48.16 106 PRO A O 1
ATOM 842 N N . THR A 1 107 ? -19.048 14.428 -10.987 1.00 40.19 107 THR A N 1
ATOM 843 C CA . THR A 1 107 ? -20.206 13.552 -11.081 1.00 40.19 107 THR A CA 1
ATOM 844 C C . THR A 1 107 ? -19.690 12.122 -11.054 1.00 40.19 107 THR A C 1
ATOM 846 O O . THR A 1 107 ? -18.649 11.819 -11.637 1.00 40.19 107 THR A O 1
ATOM 849 N N . ALA A 1 108 ? -20.390 11.269 -10.298 1.00 43.88 108 ALA A N 1
ATOM 850 C CA . ALA A 1 108 ? -20.068 9.865 -10.061 1.00 43.88 108 ALA A CA 1
ATOM 851 C C . ALA A 1 108 ? -19.408 9.225 -11.291 1.00 43.88 108 ALA A C 1
ATOM 853 O O . ALA A 1 108 ? -20.084 8.932 -12.278 1.00 43.88 108 ALA A O 1
ATOM 854 N N . ALA A 1 109 ? -18.081 9.071 -11.235 1.00 33.53 109 ALA A N 1
ATOM 855 C CA . ALA A 1 109 ? -17.303 8.593 -12.361 1.00 33.53 109 ALA A CA 1
ATOM 856 C C . ALA A 1 109 ? -17.917 7.276 -12.868 1.00 33.53 109 ALA A C 1
ATOM 858 O O . ALA A 1 109 ? -18.148 6.371 -12.053 1.00 33.53 109 ALA A O 1
ATOM 859 N N . PRO A 1 110 ? -18.173 7.116 -14.182 1.00 33.16 110 PRO A N 1
ATOM 860 C CA . PRO A 1 110 ? -18.378 5.786 -14.721 1.00 33.16 110 PRO A CA 1
ATOM 861 C C . PRO A 1 110 ? -17.097 5.039 -14.393 1.00 33.16 110 PRO A C 1
ATOM 863 O O . PRO A 1 110 ? -16.020 5.515 -14.746 1.00 33.16 110 PRO A O 1
ATOM 866 N N . ARG A 1 111 ? -17.231 3.951 -13.625 1.00 38.25 111 ARG A N 1
ATOM 867 C CA . ARG A 1 111 ? -16.146 3.089 -13.150 1.00 38.25 111 ARG A CA 1
ATOM 868 C C . ARG A 1 111 ? -15.087 2.959 -14.242 1.00 38.25 111 ARG A C 1
ATOM 870 O O . ARG A 1 111 ? -15.189 2.100 -15.118 1.00 38.25 111 ARG A O 1
ATOM 877 N N . ARG A 1 112 ? -14.069 3.826 -14.185 1.00 33.12 112 ARG A N 1
ATOM 878 C CA . ARG A 1 112 ? -12.809 3.637 -14.888 1.00 33.12 112 ARG A CA 1
ATOM 879 C C . ARG A 1 112 ? -12.398 2.274 -14.387 1.00 33.12 112 ARG A C 1
ATOM 881 O O . ARG A 1 112 ? -12.347 2.107 -13.168 1.00 33.12 112 ARG A O 1
ATOM 888 N N . ARG A 1 113 ? -12.285 1.297 -15.290 1.00 34.38 113 ARG A N 1
ATOM 889 C CA . ARG A 1 113 ? -11.794 -0.039 -14.967 1.00 34.38 113 ARG A CA 1
ATOM 890 C C . ARG A 1 113 ? -10.518 0.173 -14.163 1.00 34.38 113 ARG A C 1
ATOM 892 O O . ARG A 1 113 ? -9.459 0.408 -14.735 1.00 34.38 113 ARG A O 1
ATOM 899 N N . GLN A 1 114 ? -10.654 0.147 -12.839 1.00 37.09 114 GLN A N 1
ATOM 900 C CA . GLN A 1 114 ? -9.617 -0.316 -11.959 1.00 37.09 114 GLN A CA 1
ATOM 901 C C . GLN A 1 114 ? -9.248 -1.632 -12.615 1.00 37.09 114 GLN A C 1
ATOM 903 O O . GLN A 1 114 ? -10.099 -2.517 -12.771 1.00 37.09 114 GLN A O 1
ATOM 908 N N . ALA A 1 115 ? -8.029 -1.689 -13.148 1.00 32.25 115 ALA A N 1
ATOM 909 C CA . ALA A 1 115 ? -7.385 -2.965 -13.356 1.00 32.25 115 ALA A CA 1
ATOM 910 C C . ALA A 1 115 ? -7.732 -3.795 -12.121 1.00 32.25 115 ALA A C 1
ATOM 912 O O . ALA A 1 115 ? -7.635 -3.279 -11.007 1.00 32.25 115 ALA A O 1
ATOM 913 N N . ALA A 1 116 ? -8.301 -4.973 -12.350 1.00 30.88 116 ALA A N 1
ATOM 914 C CA . ALA A 1 116 ? -8.885 -5.833 -11.342 1.00 30.88 116 ALA A CA 1
ATOM 915 C C . ALA A 1 116 ? -7.813 -6.330 -10.355 1.00 30.88 116 ALA A C 1
ATOM 917 O O . ALA A 1 116 ? -7.471 -7.505 -10.336 1.00 30.88 116 ALA A O 1
ATOM 918 N N . GLY A 1 117 ? -7.271 -5.427 -9.541 1.00 36.25 117 GLY A N 1
ATOM 919 C CA . GLY A 1 117 ? -6.708 -5.733 -8.246 1.00 36.25 117 GLY A CA 1
ATOM 920 C C . GLY A 1 117 ? -7.907 -6.001 -7.362 1.00 36.25 117 GLY A C 1
ATOM 921 O O . GLY A 1 117 ? -8.674 -5.094 -7.049 1.00 36.25 117 GLY A O 1
ATOM 922 N N . SER A 1 118 ? -8.132 -7.276 -7.081 1.00 41.94 118 SER A N 1
ATOM 923 C CA . SER A 1 118 ? -9.152 -7.767 -6.169 1.00 41.94 118 SER A CA 1
ATOM 924 C C . SER A 1 118 ? -9.218 -6.894 -4.918 1.00 41.94 118 SER A C 1
ATOM 926 O O . SER A 1 118 ? -8.288 -6.883 -4.112 1.00 41.94 118 SER A O 1
ATOM 928 N N . ASP A 1 119 ? -10.331 -6.191 -4.742 1.00 54.00 119 ASP A N 1
ATOM 929 C CA . ASP A 1 119 ? -10.715 -5.569 -3.479 1.00 54.00 119 ASP A CA 1
ATOM 930 C C . ASP A 1 119 ? -11.110 -6.716 -2.527 1.00 54.00 119 ASP A C 1
ATOM 932 O O . ASP A 1 119 ? -12.286 -6.973 -2.274 1.00 54.00 119 ASP A O 1
ATOM 936 N N . ASP A 1 120 ? -10.109 -7.512 -2.134 1.00 80.50 120 ASP A N 1
ATOM 937 C CA . ASP A 1 120 ? -10.274 -8.755 -1.392 1.00 80.50 120 ASP A CA 1
ATOM 938 C C . ASP A 1 120 ? -10.945 -8.429 -0.047 1.00 80.50 120 ASP A C 1
ATOM 940 O O . ASP A 1 120 ? -10.359 -7.718 0.786 1.00 80.50 120 ASP A O 1
ATOM 944 N N . PRO A 1 121 ? -12.186 -8.900 0.188 1.00 85.69 121 PRO A N 1
ATOM 945 C CA . PRO A 1 121 ? -12.888 -8.645 1.438 1.00 85.69 121 PRO A CA 1
ATOM 946 C C . PRO A 1 121 ? -12.103 -9.176 2.642 1.00 85.69 121 PRO A C 1
ATOM 948 O O . PRO A 1 121 ? -12.189 -8.589 3.724 1.00 85.69 121 PRO A O 1
ATOM 951 N N . VAL A 1 122 ? -11.292 -10.225 2.458 1.00 86.75 122 VAL A N 1
ATOM 952 C CA . VAL A 1 122 ? -10.434 -10.774 3.510 1.00 86.75 122 VAL A CA 1
ATOM 953 C C . VAL A 1 122 ? -9.293 -9.806 3.828 1.00 86.75 122 VAL A C 1
ATOM 955 O O . VAL A 1 122 ? -9.110 -9.471 4.996 1.00 86.75 122 VAL A O 1
ATOM 958 N N . ALA A 1 123 ? -8.595 -9.259 2.828 1.00 85.00 123 ALA A N 1
ATOM 959 C CA . ALA A 1 123 ? -7.576 -8.220 3.029 1.00 85.00 123 ALA A CA 1
ATOM 960 C C . ALA A 1 123 ? -8.130 -6.966 3.722 1.00 85.00 123 ALA A C 1
ATOM 962 O O . ALA A 1 123 ? -7.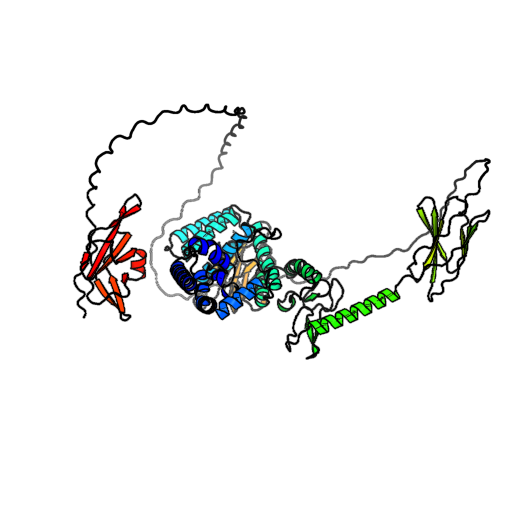525 -6.426 4.650 1.00 85.00 123 ALA A O 1
ATOM 963 N N . ARG A 1 124 ? -9.329 -6.513 3.331 1.00 87.88 124 ARG A N 1
ATOM 964 C CA . ARG A 1 124 ? -9.999 -5.391 4.011 1.00 87.88 124 ARG A CA 1
ATOM 965 C C . ARG A 1 124 ? -10.268 -5.707 5.482 1.00 87.88 124 ARG A C 1
ATOM 967 O O . ARG A 1 124 ? -10.053 -4.852 6.341 1.00 87.88 124 ARG A O 1
ATOM 974 N N . ARG A 1 125 ? -10.715 -6.928 5.777 1.00 93.00 125 ARG A N 1
ATOM 975 C CA . ARG A 1 125 ? -10.955 -7.379 7.148 1.00 93.00 125 ARG A CA 1
ATOM 976 C C . ARG A 1 125 ? -9.658 -7.488 7.953 1.00 93.00 125 ARG A C 1
ATOM 978 O O . ARG A 1 125 ? -9.646 -7.022 9.087 1.00 93.00 125 ARG A O 1
ATOM 985 N N . ARG A 1 126 ? -8.560 -7.997 7.381 1.00 93.50 126 ARG A N 1
ATOM 986 C CA . ARG A 1 126 ? -7.237 -8.019 8.038 1.00 93.50 126 ARG A CA 1
ATOM 987 C C . ARG A 1 126 ? -6.744 -6.612 8.386 1.00 93.50 126 ARG A C 1
ATOM 989 O O . ARG A 1 126 ? -6.301 -6.383 9.508 1.00 93.50 126 ARG A O 1
ATOM 996 N N . ARG A 1 127 ? -6.925 -5.631 7.494 1.00 87.62 127 ARG A N 1
ATOM 997 C CA . ARG A 1 127 ? -6.623 -4.217 7.798 1.00 87.62 127 ARG A CA 1
ATOM 998 C C . ARG A 1 127 ? -7.458 -3.667 8.958 1.00 87.62 127 ARG A C 1
ATOM 1000 O O . ARG A 1 127 ? -6.922 -2.955 9.806 1.00 87.62 127 ARG A O 1
ATOM 1007 N N . GLN A 1 128 ? -8.747 -4.009 9.021 1.00 92.31 128 GLN A N 1
ATOM 1008 C CA . GLN A 1 128 ? -9.610 -3.629 10.144 1.00 92.31 128 GLN A CA 1
ATOM 1009 C C . GLN A 1 128 ? -9.142 -4.266 11.460 1.00 92.31 128 GLN A C 1
ATOM 1011 O O . GLN A 1 128 ? -9.062 -3.570 12.471 1.00 92.31 128 GLN A O 1
ATOM 1016 N N . VAL A 1 129 ? -8.783 -5.554 11.438 1.00 95.75 129 VAL A N 1
ATOM 1017 C CA . VAL A 1 129 ? -8.196 -6.266 12.585 1.00 95.75 129 VAL A CA 1
ATOM 1018 C C . VAL A 1 129 ? -6.937 -5.547 13.068 1.00 95.75 129 VAL A C 1
ATOM 1020 O O . VAL A 1 129 ? -6.860 -5.186 14.238 1.00 95.75 129 VAL A O 1
ATOM 1023 N N . ALA A 1 130 ? -5.992 -5.245 12.174 1.00 90.06 130 ALA A N 1
ATOM 1024 C CA . ALA A 1 130 ? -4.748 -4.559 12.528 1.00 90.06 130 ALA A CA 1
ATOM 1025 C C . ALA A 1 130 ? -4.980 -3.158 13.127 1.00 90.06 130 ALA A C 1
ATOM 1027 O O . ALA A 1 130 ? -4.252 -2.728 14.023 1.00 90.06 130 ALA A O 1
ATOM 1028 N N . ALA A 1 131 ? -5.988 -2.421 12.649 1.00 89.06 131 ALA A N 1
ATOM 1029 C CA . ALA A 1 131 ? -6.368 -1.132 13.227 1.00 89.06 131 ALA A CA 1
ATOM 1030 C C . ALA A 1 131 ? -6.984 -1.287 14.630 1.00 89.06 131 ALA A C 1
ATOM 1032 O O . ALA A 1 131 ? -6.633 -0.541 15.545 1.00 89.06 131 ALA A O 1
ATOM 1033 N N . ASN A 1 132 ? -7.863 -2.277 14.811 1.00 96.62 132 ASN A N 1
ATOM 1034 C CA . ASN A 1 132 ? -8.500 -2.572 16.094 1.00 96.62 132 ASN A CA 1
ATOM 1035 C C . ASN A 1 132 ? -7.480 -3.060 17.140 1.00 96.62 132 ASN A C 1
ATOM 1037 O O . ASN A 1 132 ? -7.551 -2.631 18.290 1.00 96.62 132 ASN A O 1
ATOM 1041 N N . LEU A 1 133 ? -6.511 -3.897 16.747 1.00 95.88 133 LEU A N 1
ATOM 1042 C CA . LEU A 1 133 ? -5.422 -4.368 17.612 1.00 95.88 133 LEU A CA 1
ATOM 1043 C C . LEU A 1 133 ? -4.538 -3.210 18.091 1.00 95.88 133 LEU A C 1
ATOM 1045 O O . LEU A 1 133 ? -4.288 -3.093 19.287 1.00 95.88 133 LEU A O 1
ATOM 1049 N N . ARG A 1 134 ? -4.137 -2.298 17.193 1.00 91.25 134 ARG A N 1
ATOM 1050 C CA . ARG A 1 134 ? -3.370 -1.091 17.558 1.00 91.25 134 ARG A CA 1
ATOM 1051 C C . ARG A 1 134 ? -4.116 -0.190 18.538 1.00 91.25 134 ARG A C 1
ATOM 1053 O O . ARG A 1 134 ? -3.523 0.317 19.488 1.00 91.25 134 ARG A O 1
ATOM 1060 N N . GLU A 1 135 ? -5.414 0.006 18.328 1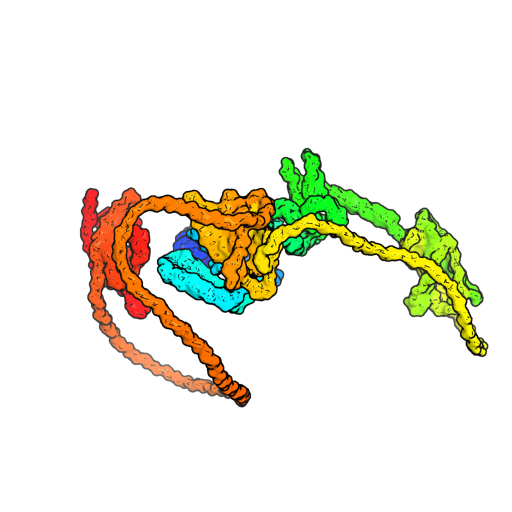.00 95.31 135 GLU A N 1
ATOM 1061 C CA . GLU A 1 135 ? -6.231 0.794 19.251 1.00 95.31 135 GLU A CA 1
ATOM 1062 C C . GLU A 1 135 ? -6.374 0.102 20.614 1.00 95.31 135 GLU A C 1
ATOM 1064 O O . GLU A 1 135 ? -6.257 0.760 21.648 1.00 95.31 135 GLU A O 1
ATOM 1069 N N . LEU A 1 136 ? -6.573 -1.219 20.641 1.00 97.00 136 LEU A N 1
ATOM 1070 C CA . LEU A 1 136 ? -6.644 -1.980 21.889 1.00 97.00 136 LEU A CA 1
ATOM 1071 C C . LEU A 1 136 ? -5.315 -1.929 22.660 1.00 97.00 136 LEU A C 1
ATOM 1073 O O . LEU A 1 136 ? -5.321 -1.663 23.861 1.00 97.00 136 LEU A O 1
ATOM 1077 N N . ALA A 1 137 ? -4.190 -2.114 21.965 1.00 91.94 137 ALA A N 1
ATOM 1078 C CA . ALA A 1 137 ? -2.844 -1.991 22.517 1.00 91.94 137 ALA A CA 1
ATOM 1079 C C . ALA A 1 137 ? -2.620 -0.612 23.157 1.00 91.94 137 ALA A C 1
ATOM 1081 O O . ALA A 1 137 ? -2.135 -0.512 24.284 1.00 91.94 137 ALA A O 1
ATOM 1082 N N . ARG A 1 138 ? -3.060 0.462 22.485 1.00 94.25 138 ARG A N 1
ATOM 1083 C CA . ARG A 1 138 ? -2.990 1.838 23.001 1.00 94.25 138 ARG A CA 1
ATOM 1084 C C . ARG A 1 138 ? -3.836 2.041 24.259 1.00 94.25 138 ARG A C 1
ATOM 1086 O O . ARG A 1 138 ? -3.394 2.737 25.168 1.00 94.25 138 ARG A O 1
ATOM 1093 N N . LEU A 1 139 ? -5.041 1.469 24.314 1.00 94.06 139 LEU A N 1
ATOM 1094 C CA . LEU A 1 139 ? -5.923 1.574 25.483 1.00 94.06 139 LEU A CA 1
ATOM 1095 C C . LEU A 1 139 ? -5.370 0.820 26.701 1.00 94.06 139 LEU A C 1
ATOM 1097 O O . LEU A 1 139 ? -5.552 1.288 27.822 1.00 94.06 139 LEU A O 1
ATOM 1101 N N . ARG A 1 140 ? -4.689 -0.312 26.482 1.00 93.50 140 ARG A N 1
ATOM 1102 C CA . ARG A 1 140 ? -4.095 -1.136 27.550 1.00 93.50 140 ARG A CA 1
ATOM 1103 C C . ARG A 1 140 ? -2.674 -0.734 27.943 1.00 93.50 140 ARG A C 1
ATOM 1105 O O . ARG A 1 140 ? -2.236 -1.087 29.030 1.00 93.50 140 ARG A O 1
ATOM 1112 N N . GLY A 1 141 ? -1.965 -0.002 27.084 1.00 90.94 141 GLY A N 1
ATOM 1113 C CA . GLY A 1 141 ? -0.531 0.244 27.252 1.00 90.94 141 GLY A CA 1
ATOM 1114 C C . GLY A 1 141 ? 0.326 -1.000 26.985 1.00 90.94 141 GLY A C 1
ATOM 1115 O O . GLY A 1 141 ? 1.434 -1.089 27.502 1.00 90.94 141 GLY A O 1
ATOM 1116 N N . GLU A 1 142 ? -0.188 -1.943 26.191 1.00 90.06 142 GLU A N 1
ATOM 1117 C CA . GLU A 1 142 ? 0.430 -3.239 25.873 1.00 90.06 142 GLU A CA 1
ATOM 1118 C C . GLU A 1 142 ? 0.709 -3.298 24.358 1.00 90.06 142 GLU A C 1
ATOM 1120 O O . GLU A 1 142 ? -0.147 -3.761 23.594 1.00 90.06 142 GLU A O 1
ATOM 1125 N N . PRO A 1 143 ? 1.845 -2.755 23.874 1.00 78.44 143 PRO A N 1
ATOM 1126 C CA . PRO A 1 143 ? 2.151 -2.668 22.442 1.00 78.44 143 PRO A CA 1
ATOM 1127 C C . PRO A 1 143 ? 2.221 -4.031 21.738 1.00 78.44 143 PRO A C 1
ATOM 1129 O O . PRO A 1 143 ? 1.908 -4.111 20.553 1.00 78.44 143 PRO A O 1
ATOM 1132 N N . GLU A 1 144 ? 2.568 -5.101 22.451 1.00 80.44 144 GLU A N 1
ATOM 1133 C CA . GLU A 1 144 ? 2.632 -6.477 21.946 1.00 80.44 144 GLU A CA 1
ATOM 1134 C C . GLU A 1 144 ? 1.279 -7.008 21.442 1.00 80.44 144 GLU A C 1
ATOM 1136 O O . GLU A 1 144 ? 1.235 -7.877 20.575 1.00 80.44 144 GLU A O 1
ATOM 1141 N N . LEU A 1 145 ? 0.156 -6.455 21.916 1.00 84.56 145 LEU A N 1
ATOM 1142 C CA . LEU A 1 145 ? -1.169 -6.825 21.410 1.00 84.56 145 LEU A CA 1
ATOM 1143 C C . LEU A 1 145 ? -1.412 -6.339 19.977 1.00 84.56 145 LEU A C 1
ATOM 1145 O O . LEU A 1 145 ? -2.346 -6.807 19.331 1.00 84.56 145 LEU A O 1
ATOM 1149 N N . ALA A 1 146 ? -0.621 -5.382 19.486 1.00 84.38 146 ALA A N 1
ATOM 1150 C CA . ALA A 1 146 ? -0.795 -4.812 18.156 1.00 84.38 146 ALA A CA 1
ATOM 1151 C C . ALA A 1 146 ? -0.297 -5.727 17.023 1.00 84.38 146 ALA A C 1
ATOM 1153 O O . ALA A 1 146 ? -0.565 -5.412 15.864 1.00 84.38 146 ALA A O 1
ATOM 1154 N N . GLU A 1 147 ? 0.425 -6.809 17.341 1.00 84.12 147 GLU A N 1
ATOM 1155 C CA . GLU A 1 147 ? 1.085 -7.676 16.357 1.00 84.12 147 GLU A CA 1
ATOM 1156 C C . GLU A 1 147 ? 0.068 -8.429 15.489 1.00 84.12 147 GLU A C 1
ATOM 1158 O O . GLU A 1 147 ? -0.050 -8.171 14.290 1.00 84.12 147 GLU A O 1
ATOM 1163 N N . ASP A 1 148 ? -0.698 -9.341 16.089 1.00 92.75 148 ASP A N 1
ATOM 1164 C CA . ASP A 1 148 ? -1.690 -10.150 15.389 1.00 92.75 148 ASP A CA 1
ATOM 1165 C C . ASP A 1 148 ? -2.736 -10.752 16.351 1.00 92.75 148 ASP A C 1
ATOM 1167 O O . ASP A 1 148 ? -2.744 -10.526 17.565 1.00 92.75 148 ASP A O 1
ATOM 1171 N N . LEU A 1 149 ? -3.671 -11.524 15.791 1.00 97.00 149 LEU A N 1
ATOM 1172 C CA . LEU A 1 149 ? -4.716 -12.189 16.563 1.00 97.00 149 LEU A CA 1
ATOM 1173 C C . LEU A 1 149 ? -4.178 -13.319 17.455 1.00 97.00 149 LEU A C 1
ATOM 1175 O O . LEU A 1 149 ? -4.796 -13.606 18.474 1.00 97.00 149 LEU A O 1
ATOM 1179 N N . PHE A 1 150 ? -3.049 -13.950 17.129 1.00 95.56 150 PHE A N 1
ATOM 1180 C CA . PHE A 1 150 ? -2.436 -14.956 18.000 1.00 95.56 150 PHE A CA 1
ATOM 1181 C C . PHE A 1 150 ? -1.814 -14.308 19.239 1.00 95.56 150 PHE A C 1
ATOM 1183 O O . PHE A 1 150 ? -2.025 -14.802 20.350 1.00 95.56 150 PHE A O 1
ATOM 1190 N N . ALA A 1 151 ? -1.151 -13.160 19.073 1.00 92.62 151 ALA A N 1
ATOM 1191 C CA . ALA A 1 151 ? -0.646 -12.335 20.166 1.00 92.62 151 ALA A CA 1
ATOM 1192 C C . ALA A 1 151 ? -1.783 -11.880 21.093 1.00 92.62 151 ALA A C 1
ATOM 1194 O O . ALA A 1 151 ? -1.690 -12.059 22.309 1.00 92.62 151 ALA A O 1
ATOM 1195 N N . LEU A 1 152 ? -2.910 -11.414 20.531 1.00 96.62 152 LEU A N 1
ATOM 1196 C CA . LEU A 1 152 ? -4.116 -11.081 21.304 1.00 96.62 152 LEU A CA 1
ATOM 1197 C C . LEU A 1 152 ? -4.616 -12.259 22.158 1.00 96.62 152 LEU A C 1
ATOM 1199 O O . LEU A 1 152 ? -5.047 -12.070 23.298 1.00 96.62 152 LEU A O 1
ATOM 1203 N N . LEU A 1 153 ? -4.599 -13.474 21.605 1.00 96.75 153 LEU A N 1
ATOM 1204 C CA . LEU A 1 153 ? -5.063 -14.674 22.303 1.00 96.75 153 LEU A CA 1
ATOM 1205 C C . LEU A 1 153 ? -4.022 -15.234 23.283 1.00 96.75 153 LEU A C 1
ATOM 1207 O O . LEU A 1 153 ? -4.384 -16.013 24.174 1.00 96.75 153 LEU A O 1
ATOM 1211 N N . GLY A 1 154 ? -2.757 -14.825 23.161 1.00 94.75 154 GLY A N 1
ATOM 1212 C CA . GLY A 1 154 ? -1.631 -15.405 23.886 1.00 94.75 154 GLY A CA 1
ATOM 1213 C C . GLY A 1 154 ? -1.393 -16.864 23.493 1.00 94.75 154 GLY A C 1
ATOM 1214 O O . GLY A 1 154 ? -1.177 -17.700 24.370 1.00 94.75 154 GLY A O 1
ATOM 1215 N N . LEU A 1 155 ? -1.516 -17.179 22.201 1.00 94.12 155 LEU A N 1
ATOM 1216 C CA . LEU A 1 155 ? -1.339 -18.522 21.643 1.00 94.12 155 LEU A CA 1
ATOM 1217 C C . LEU A 1 155 ? -0.195 -18.542 20.619 1.00 94.12 155 LEU A C 1
ATOM 1219 O O . LEU A 1 155 ? 0.047 -17.529 19.965 1.00 94.12 155 LEU A O 1
ATOM 1223 N N . PRO A 1 156 ? 0.491 -19.682 20.429 1.00 90.06 156 PRO A N 1
ATOM 1224 C CA . PRO A 1 156 ? 1.424 -19.835 19.321 1.00 90.06 156 PRO A CA 1
ATOM 1225 C C . PRO A 1 156 ? 0.672 -19.946 17.985 1.00 90.06 156 PRO A C 1
ATOM 1227 O O . PRO A 1 156 ? -0.460 -20.428 17.934 1.00 90.06 156 PRO A O 1
ATOM 1230 N N . VAL A 1 157 ? 1.334 -19.590 16.880 1.00 89.31 157 VAL A N 1
ATOM 1231 C CA . VAL A 1 157 ? 0.790 -19.734 15.509 1.00 89.31 157 VAL A CA 1
ATOM 1232 C C . VAL A 1 157 ? 0.504 -21.191 15.113 1.00 89.31 157 VAL A C 1
ATOM 1234 O O . VAL A 1 157 ? -0.207 -21.446 14.145 1.00 89.31 157 VAL A O 1
ATOM 1237 N N . SER A 1 158 ? 1.051 -22.157 15.860 1.00 88.31 158 SER A N 1
ATOM 1238 C CA . SER A 1 158 ? 0.803 -23.596 15.716 1.00 88.31 158 SER A CA 1
ATOM 1239 C C . SER A 1 158 ? -0.457 -24.085 16.444 1.00 88.31 158 SER A C 1
ATOM 1241 O O . SER A 1 158 ? -0.777 -25.271 16.361 1.00 88.31 158 SER A O 1
ATOM 1243 N N . ALA A 1 159 ? -1.173 -23.209 17.161 1.00 91.06 159 ALA A N 1
ATOM 1244 C CA . ALA A 1 159 ? -2.367 -23.585 17.911 1.00 91.06 159 ALA A CA 1
ATOM 1245 C C . ALA A 1 159 ? -3.460 -24.163 16.999 1.00 91.06 159 ALA A C 1
ATOM 1247 O O . ALA A 1 159 ? -3.745 -23.647 15.918 1.00 91.06 159 ALA A O 1
ATOM 1248 N N . THR A 1 160 ? -4.102 -25.236 17.463 1.00 94.50 160 THR A N 1
ATOM 1249 C CA . THR A 1 160 ? -5.200 -25.874 16.726 1.00 94.50 160 THR A CA 1
ATOM 1250 C C . THR A 1 160 ? -6.482 -25.032 16.802 1.00 94.50 160 THR A C 1
ATOM 1252 O O . THR A 1 160 ? -6.671 -24.312 17.789 1.00 94.50 160 THR A O 1
ATOM 1255 N N . PRO A 1 161 ? -7.415 -25.151 15.835 1.00 94.31 161 PRO A N 1
ATOM 1256 C CA . PRO A 1 161 ? -8.701 -24.449 15.888 1.00 94.31 161 PRO A CA 1
ATOM 1257 C C . PRO A 1 161 ? -9.479 -24.683 17.192 1.00 94.31 161 PRO A C 1
ATOM 1259 O O . PRO A 1 161 ? -10.064 -23.746 17.727 1.00 94.31 161 PRO A O 1
ATOM 1262 N N . ALA A 1 162 ? -9.417 -25.896 17.755 1.00 94.31 162 ALA A N 1
ATOM 1263 C CA . ALA A 1 162 ? -10.053 -26.223 19.033 1.00 94.31 162 ALA A CA 1
ATOM 1264 C C . ALA A 1 162 ? -9.442 -25.432 20.205 1.00 94.31 162 ALA A C 1
ATOM 1266 O O . ALA A 1 162 ? -10.167 -24.842 21.006 1.00 94.31 162 ALA A O 1
ATOM 1267 N N . THR A 1 163 ? -8.108 -25.350 20.271 1.00 95.38 163 THR A N 1
ATOM 1268 C CA . THR A 1 163 ? -7.393 -24.547 21.279 1.00 95.38 163 THR A CA 1
ATOM 1269 C C . THR A 1 163 ? -7.712 -23.055 21.140 1.00 95.38 163 THR A C 1
ATOM 1271 O O . THR A 1 163 ? -7.900 -22.355 22.137 1.00 95.38 163 THR A O 1
ATOM 1274 N N . ILE A 1 164 ? -7.797 -22.561 19.901 1.00 97.00 164 ILE A N 1
ATOM 1275 C CA . ILE A 1 164 ? -8.173 -21.175 19.602 1.00 97.00 164 ILE A CA 1
ATOM 1276 C C . ILE A 1 164 ? -9.602 -20.904 20.087 1.00 97.00 164 ILE A C 1
ATOM 1278 O O . ILE A 1 164 ? -9.841 -19.906 20.767 1.00 97.00 164 ILE A O 1
ATOM 1282 N N . GLU A 1 165 ? -10.546 -21.801 19.803 1.00 97.69 165 GLU A N 1
ATOM 1283 C CA . GLU A 1 165 ? -11.946 -21.656 20.201 1.00 97.69 165 GLU A CA 1
ATOM 1284 C C . GLU A 1 165 ? -12.145 -21.662 21.725 1.00 97.69 165 GLU A C 1
ATOM 1286 O O . GLU A 1 165 ? -12.855 -20.798 22.254 1.00 97.69 165 GLU A O 1
ATOM 1291 N N . GLU A 1 166 ? -11.462 -22.556 22.445 1.00 97.06 166 GLU A N 1
ATOM 1292 C CA . GLU A 1 166 ? -11.457 -22.576 23.912 1.00 97.06 166 GLU A CA 1
ATOM 1293 C C . GLU A 1 166 ? -10.930 -21.250 24.482 1.00 97.06 166 GLU A C 1
ATOM 1295 O O . GLU A 1 166 ? -11.526 -20.642 25.383 1.00 97.06 166 GLU A O 1
ATOM 1300 N N . ARG A 1 167 ? -9.829 -20.744 23.917 1.00 97.75 167 ARG A N 1
ATOM 1301 C CA . ARG A 1 167 ? -9.221 -19.490 24.363 1.00 97.75 167 ARG A CA 1
ATOM 1302 C C . ARG A 1 167 ? -10.124 -18.286 24.100 1.00 97.75 167 ARG A C 1
ATOM 1304 O O . ARG A 1 167 ? -10.265 -17.437 24.985 1.00 97.75 167 ARG A O 1
ATOM 1311 N N . LEU A 1 168 ? -10.771 -18.233 22.934 1.00 97.81 168 LEU A N 1
ATOM 1312 C CA . LEU A 1 168 ? -11.760 -17.209 22.589 1.00 97.81 168 LEU A CA 1
ATOM 1313 C C . LEU A 1 168 ? -12.915 -17.186 23.596 1.00 97.81 168 LEU A C 1
ATOM 1315 O O . LEU A 1 168 ? -13.298 -16.114 24.068 1.00 97.81 168 LEU A O 1
ATOM 1319 N N . ALA A 1 169 ? -13.443 -18.358 23.967 1.00 97.38 169 ALA A N 1
ATOM 1320 C CA . ALA A 1 169 ? -14.518 -18.467 24.949 1.00 97.38 169 ALA A CA 1
ATOM 1321 C C . ALA A 1 169 ? -14.091 -17.931 26.326 1.00 97.38 169 ALA A C 1
ATOM 1323 O O . ALA A 1 169 ? -14.827 -17.155 26.945 1.00 97.38 169 ALA A O 1
ATOM 1324 N N . LYS A 1 170 ? -12.875 -18.278 26.773 1.00 97.31 170 LYS A N 1
ATOM 1325 C CA . LYS A 1 170 ? -12.314 -17.821 28.052 1.00 97.31 170 LYS A CA 1
ATOM 1326 C C . LYS A 1 170 ? -12.126 -16.302 28.100 1.00 97.31 170 LYS A C 1
ATOM 1328 O O . LYS A 1 170 ? -12.541 -15.672 29.072 1.00 97.31 170 LYS A O 1
ATOM 1333 N N . ILE A 1 171 ? -11.536 -15.703 27.062 1.00 97.31 171 ILE A N 1
ATOM 1334 C CA . ILE A 1 171 ? -11.342 -14.244 26.995 1.00 97.31 171 ILE A CA 1
ATOM 1335 C C . ILE A 1 171 ? -12.697 -13.533 26.909 1.00 97.31 171 ILE A C 1
ATOM 1337 O O . ILE A 1 171 ? -12.912 -12.550 27.617 1.00 97.31 171 ILE A O 1
ATOM 1341 N N . GLY A 1 172 ? -13.635 -14.056 26.114 1.00 97.12 172 GLY A N 1
ATOM 1342 C CA . GLY A 1 172 ? -14.984 -13.502 25.996 1.00 97.12 172 GLY A CA 1
ATOM 1343 C C . GLY A 1 172 ? -15.752 -13.499 27.320 1.00 97.12 172 GLY A C 1
ATOM 1344 O O . GLY A 1 172 ? -16.425 -12.521 27.635 1.00 97.12 172 GLY A O 1
ATOM 1345 N N . GLU A 1 173 ? -15.624 -14.548 28.135 1.00 97.31 173 GLU A N 1
ATOM 1346 C CA . GLU A 1 173 ? -16.242 -14.599 29.467 1.00 97.31 173 GLU A CA 1
ATOM 1347 C C . GLU A 1 173 ? -15.675 -13.537 30.412 1.00 97.31 173 GLU A C 1
ATOM 1349 O O . GLU A 1 173 ? -16.432 -12.820 31.068 1.00 97.31 173 GLU A O 1
ATOM 1354 N N . VAL A 1 174 ? -14.351 -13.368 30.433 1.00 97.00 174 VAL A N 1
ATOM 1355 C CA . VAL A 1 174 ? -13.709 -12.298 31.210 1.00 97.00 174 VAL A CA 1
ATOM 1356 C C . VAL A 1 174 ? -14.153 -10.923 30.705 1.00 97.00 174 VAL A C 1
ATOM 1358 O O . VAL A 1 174 ? -14.471 -10.047 31.509 1.00 97.00 174 VAL A O 1
ATOM 1361 N N . ASN A 1 175 ? -14.227 -10.731 29.386 1.00 97.25 175 ASN A N 1
ATOM 1362 C CA . ASN A 1 175 ? -14.614 -9.457 28.786 1.00 97.25 175 ASN A CA 1
ATOM 1363 C C . ASN A 1 175 ? -16.075 -9.083 29.087 1.00 97.25 175 ASN A C 1
ATOM 1365 O O . ASN A 1 175 ? -16.366 -7.929 29.391 1.00 97.25 175 ASN A O 1
ATOM 1369 N N . ARG A 1 176 ? -16.997 -10.056 29.106 1.00 97.38 176 ARG A N 1
ATOM 1370 C CA . ARG A 1 176 ? -18.410 -9.825 29.461 1.00 97.38 176 ARG A CA 1
ATOM 1371 C C . ARG A 1 176 ? -18.605 -9.310 30.887 1.00 97.38 176 ARG A C 1
ATOM 1373 O O . ARG A 1 176 ? -19.552 -8.559 31.123 1.00 97.38 176 ARG A O 1
ATOM 1380 N N . ARG A 1 177 ? -17.715 -9.683 31.814 1.00 96.19 177 ARG A N 1
ATOM 1381 C CA . ARG A 1 177 ? -17.726 -9.211 33.212 1.00 96.19 177 ARG A CA 1
ATOM 1382 C C . ARG A 1 177 ? -17.218 -7.775 33.362 1.00 96.19 177 ARG A C 1
ATOM 1384 O O . ARG A 1 177 ? -17.431 -7.169 34.409 1.00 96.19 177 ARG A O 1
ATOM 1391 N N . ARG A 1 178 ? -16.556 -7.217 32.340 1.00 92.25 178 ARG A N 1
ATOM 1392 C CA . ARG A 1 178 ? -16.075 -5.829 32.347 1.00 92.25 178 ARG A CA 1
ATOM 1393 C C . ARG A 1 178 ? -17.218 -4.837 32.145 1.00 92.25 178 ARG A C 1
ATOM 1395 O O . ARG A 1 178 ? -18.259 -5.148 31.556 1.00 92.25 178 ARG A O 1
ATOM 1402 N N . ARG A 1 179 ? -16.995 -3.599 32.592 1.00 94.81 179 ARG A N 1
ATOM 1403 C CA . ARG A 1 179 ? -17.889 -2.467 32.324 1.00 94.81 179 ARG A CA 1
ATOM 1404 C C . ARG A 1 179 ? -18.042 -2.261 30.811 1.00 94.81 179 ARG A C 1
ATOM 1406 O O . ARG A 1 179 ? -17.125 -2.519 30.041 1.00 94.81 179 ARG A O 1
ATOM 1413 N N . ALA A 1 180 ? -19.220 -1.814 30.380 1.00 94.81 180 ALA A N 1
ATOM 1414 C CA . ALA A 1 180 ? -19.455 -1.433 28.992 1.00 94.81 180 ALA A CA 1
ATOM 1415 C C . ALA A 1 180 ? -18.678 -0.154 28.645 1.00 94.81 180 ALA A C 1
ATOM 1417 O O . ALA A 1 180 ? -19.123 0.951 28.948 1.00 94.81 180 ALA A O 1
ATOM 1418 N N . ASP A 1 181 ? -17.511 -0.321 28.030 1.00 95.88 181 ASP A N 1
ATOM 1419 C CA . ASP A 1 181 ? -16.655 0.755 27.542 1.00 95.88 181 ASP A CA 1
ATOM 1420 C C . ASP A 1 181 ? -16.082 0.434 26.146 1.00 95.88 181 ASP A C 1
ATOM 1422 O O . ASP A 1 181 ? -16.463 -0.541 25.478 1.00 95.88 181 ASP A O 1
ATOM 1426 N N . ARG A 1 182 ? -15.196 1.313 25.663 1.00 97.00 182 ARG A N 1
ATOM 1427 C CA . ARG A 1 182 ? -14.562 1.171 24.349 1.00 97.00 182 ARG A CA 1
ATOM 1428 C C . ARG A 1 182 ? -13.666 -0.064 24.279 1.00 97.00 182 ARG A C 1
ATOM 1430 O O . ARG A 1 182 ? -13.668 -0.730 23.246 1.00 97.00 182 ARG A O 1
ATOM 1437 N N . GLU A 1 183 ? -12.944 -0.371 25.353 1.00 96.31 183 GLU A N 1
ATOM 1438 C CA . GLU A 1 183 ? -12.038 -1.517 25.415 1.00 96.31 183 GLU A CA 1
ATOM 1439 C C . GLU A 1 183 ? -12.816 -2.834 25.327 1.00 96.31 183 GLU A C 1
ATOM 1441 O O . GLU A 1 183 ? -12.465 -3.710 24.532 1.00 96.31 183 GLU A O 1
ATOM 1446 N N . ARG A 1 184 ? -13.925 -2.943 26.072 1.00 96.56 184 ARG A N 1
ATOM 1447 C CA . ARG A 1 184 ? -14.822 -4.100 26.008 1.00 96.56 184 ARG A CA 1
ATOM 1448 C C . ARG A 1 184 ? -15.370 -4.297 24.600 1.00 96.56 184 ARG A C 1
ATOM 1450 O O . ARG A 1 184 ? -15.297 -5.405 24.077 1.00 96.56 184 ARG A O 1
ATOM 1457 N N . SER A 1 185 ? -15.876 -3.229 23.984 1.00 97.50 185 SER A N 1
ATOM 1458 C CA . SER A 1 185 ? -16.479 -3.290 22.645 1.00 97.50 185 SER A CA 1
ATOM 1459 C C . SER A 1 185 ? -15.465 -3.703 21.570 1.00 97.50 185 SER A C 1
ATOM 1461 O O . SER A 1 185 ? -15.774 -4.534 20.722 1.00 97.50 185 SER A O 1
ATOM 1463 N N . LEU A 1 186 ? -14.244 -3.156 21.622 1.00 97.62 186 LEU A N 1
ATOM 1464 C CA . LEU A 1 186 ? -13.153 -3.535 20.715 1.00 97.62 186 LEU A CA 1
ATOM 1465 C C . LEU A 1 186 ? -12.721 -4.986 20.913 1.00 97.62 186 LEU A C 1
ATOM 1467 O O . LEU A 1 186 ? -12.488 -5.691 19.936 1.00 97.62 186 LEU A O 1
ATOM 1471 N N . THR A 1 187 ? -12.637 -5.436 22.166 1.00 98.00 187 THR A N 1
ATOM 1472 C CA . THR A 1 187 ? -12.306 -6.829 22.478 1.00 98.00 187 THR A CA 1
ATOM 1473 C C . THR A 1 187 ? -13.376 -7.770 21.916 1.00 98.00 187 THR A C 1
ATOM 1475 O O . THR A 1 187 ? -13.024 -8.741 21.257 1.00 98.00 187 THR A O 1
ATOM 1478 N N . ASP A 1 188 ? -14.668 -7.470 22.088 1.00 97.94 188 ASP A N 1
ATOM 1479 C CA . ASP A 1 188 ? -15.758 -8.289 21.532 1.00 97.94 188 ASP A CA 1
ATOM 1480 C C . ASP A 1 188 ? -15.696 -8.363 19.991 1.00 97.94 188 ASP A C 1
ATOM 1482 O O . ASP A 1 188 ? -15.852 -9.441 19.414 1.00 97.94 188 ASP A O 1
ATOM 1486 N N . GLU A 1 189 ? -15.405 -7.244 19.318 1.00 98.12 189 GLU A N 1
ATOM 1487 C CA . GLU A 1 189 ? -15.241 -7.200 17.858 1.00 98.12 189 GLU A CA 1
ATOM 1488 C C . GLU A 1 189 ? -14.037 -8.031 17.382 1.00 98.12 189 GLU A C 1
ATOM 1490 O O . GLU A 1 189 ? -14.160 -8.818 16.441 1.00 98.12 189 GLU A O 1
ATOM 1495 N N . LEU A 1 190 ? -12.890 -7.911 18.057 1.00 98.31 190 LEU A N 1
ATOM 1496 C CA . LEU A 1 190 ? -11.683 -8.679 17.746 1.00 98.31 190 LEU A CA 1
ATOM 1497 C C . LEU A 1 190 ? -11.872 -10.181 17.986 1.00 98.31 190 LEU A C 1
ATOM 1499 O O . LEU A 1 190 ? -11.411 -10.982 17.178 1.00 98.31 190 LEU A O 1
ATOM 1503 N N . LEU A 1 191 ? -12.584 -10.585 19.044 1.00 98.19 191 LEU A N 1
ATOM 1504 C CA . LEU A 1 191 ? -12.900 -11.996 19.297 1.00 98.19 191 LEU A CA 1
ATOM 1505 C C . LEU A 1 191 ? -13.811 -12.580 18.206 1.00 98.19 191 LEU A C 1
ATOM 1507 O O . LEU A 1 191 ? -13.625 -13.729 17.799 1.00 98.19 191 LEU A O 1
ATOM 1511 N N . ALA A 1 192 ? -14.770 -11.798 17.701 1.00 97.69 192 ALA A N 1
ATOM 1512 C CA . ALA A 1 192 ? -15.608 -12.209 16.576 1.00 97.69 192 ALA A CA 1
ATOM 1513 C C . ALA A 1 192 ? -14.783 -12.367 15.287 1.00 97.69 192 ALA A C 1
ATOM 1515 O O . ALA A 1 192 ? -14.901 -13.382 14.599 1.00 97.69 192 ALA A O 1
ATOM 1516 N N . GLN A 1 193 ? -13.900 -11.407 14.997 1.00 97.88 193 GLN A N 1
ATOM 1517 C CA . GLN A 1 193 ? -12.994 -11.465 13.846 1.00 97.88 193 GLN A CA 1
ATOM 1518 C C . GLN A 1 193 ? -12.006 -12.636 13.949 1.00 97.88 193 GLN A C 1
ATOM 1520 O O . GLN A 1 193 ? -11.766 -13.317 12.956 1.00 97.88 193 GLN A O 1
ATOM 1525 N N . ALA A 1 194 ? -11.481 -12.920 15.142 1.00 97.62 194 ALA A N 1
ATOM 1526 C CA . ALA A 1 194 ? -10.600 -14.056 15.390 1.00 97.62 194 ALA A CA 1
ATOM 1527 C C . ALA A 1 194 ? -11.295 -15.398 15.172 1.00 97.62 194 ALA A C 1
ATOM 1529 O O . ALA A 1 194 ? -10.729 -16.277 14.530 1.00 97.62 194 ALA A O 1
ATOM 1530 N N . ARG A 1 195 ? -12.540 -15.548 15.632 1.00 98.00 195 ARG A N 1
ATOM 1531 C CA . ARG A 1 195 ? -13.345 -16.740 15.338 1.00 98.00 195 ARG A CA 1
ATOM 1532 C C . ARG A 1 195 ? -13.525 -16.929 13.832 1.00 98.00 195 ARG A C 1
ATOM 1534 O O . ARG A 1 195 ? -13.334 -18.027 13.321 1.00 98.00 195 ARG A O 1
ATOM 1541 N N . GLU A 1 196 ? -13.871 -15.865 13.119 1.00 97.00 196 GLU A N 1
ATOM 1542 C CA . GLU A 1 196 ? -14.110 -15.933 11.677 1.00 97.00 196 GLU A CA 1
ATOM 1543 C C . GLU A 1 196 ? -12.832 -16.244 10.881 1.00 97.00 196 GLU A C 1
ATOM 1545 O O . GLU A 1 196 ? -12.871 -17.056 9.963 1.00 97.00 196 GLU A O 1
ATOM 1550 N N . LEU A 1 197 ? -11.695 -15.640 11.237 1.00 96.38 197 LEU A N 1
ATOM 1551 C CA . LEU A 1 197 ? -10.444 -15.781 10.485 1.00 96.38 197 LEU A CA 1
ATOM 1552 C C . LEU A 1 197 ? -9.614 -17.009 10.882 1.00 96.38 197 LEU A C 1
ATOM 1554 O O . LEU A 1 197 ? -8.955 -17.576 10.016 1.00 96.38 197 LEU A O 1
ATOM 1558 N N . LEU A 1 198 ? -9.629 -17.408 12.158 1.00 96.56 198 LEU A N 1
ATOM 1559 C CA . LEU A 1 198 ? -8.756 -18.464 12.689 1.00 96.56 198 LEU A CA 1
ATOM 1560 C C . LEU A 1 198 ? -9.479 -19.780 13.008 1.00 96.56 198 LEU A C 1
ATOM 1562 O O . LEU A 1 198 ? -8.824 -20.811 13.101 1.00 96.56 198 LEU A O 1
ATOM 1566 N N . VAL A 1 199 ? -10.799 -19.767 13.231 1.00 96.50 199 VAL A N 1
ATOM 1567 C CA . VAL A 1 199 ? -11.561 -20.998 13.529 1.00 96.50 199 VAL A CA 1
ATOM 1568 C C . VAL A 1 199 ? -12.377 -21.435 12.318 1.00 96.50 199 VAL A C 1
ATOM 1570 O O . VAL A 1 199 ? -12.304 -22.589 11.914 1.00 96.50 199 VAL A O 1
ATOM 1573 N N . VAL A 1 200 ? -13.152 -20.514 11.737 1.00 96.12 200 VAL A N 1
ATOM 1574 C CA . VAL A 1 200 ? -13.934 -20.785 10.518 1.00 96.12 200 VAL A CA 1
ATOM 1575 C C . VAL A 1 200 ? -13.039 -20.744 9.276 1.00 96.12 200 VAL A C 1
ATOM 1577 O O . VAL A 1 200 ? -13.213 -21.544 8.360 1.00 96.12 200 VAL A O 1
ATOM 1580 N N . GLY A 1 201 ? -12.097 -19.798 9.242 1.00 93.81 201 GLY A N 1
ATOM 1581 C CA . GLY A 1 201 ? -11.070 -19.684 8.210 1.00 93.81 201 GLY A CA 1
ATOM 1582 C C . GLY A 1 201 ? -9.852 -20.578 8.455 1.00 93.81 201 GLY A C 1
ATOM 1583 O O . GLY A 1 201 ? -9.803 -21.356 9.403 1.00 93.81 201 GLY A O 1
ATOM 1584 N N . ASP A 1 202 ? -8.847 -20.442 7.587 1.00 91.56 202 ASP A N 1
ATOM 1585 C CA . ASP A 1 202 ? -7.551 -21.106 7.740 1.00 91.56 202 ASP A CA 1
ATOM 1586 C C . ASP A 1 202 ? -6.547 -20.164 8.441 1.00 91.56 202 ASP A C 1
ATOM 1588 O O . ASP A 1 202 ? -6.177 -19.131 7.862 1.00 91.56 202 ASP A O 1
ATOM 1592 N N . PRO A 1 203 ? -6.050 -20.510 9.647 1.00 92.31 203 PRO A N 1
ATOM 1593 C CA . PRO A 1 203 ? -5.043 -19.713 10.339 1.00 92.31 203 PRO A CA 1
ATOM 1594 C C . PRO A 1 203 ? -3.762 -19.488 9.523 1.00 92.31 203 PRO A C 1
ATOM 1596 O O . PRO A 1 203 ? -3.149 -18.425 9.624 1.00 92.31 203 PRO A O 1
ATOM 1599 N N . ARG A 1 204 ? -3.357 -20.447 8.677 1.00 88.19 204 ARG A N 1
ATOM 1600 C CA . ARG A 1 204 ? -2.174 -20.290 7.814 1.00 88.19 204 ARG A CA 1
ATOM 1601 C C . ARG A 1 204 ? -2.426 -19.279 6.705 1.00 88.19 204 ARG A C 1
ATOM 1603 O O . ARG A 1 204 ? -1.553 -18.463 6.423 1.00 88.19 204 ARG A O 1
ATOM 1610 N N . ALA A 1 205 ? -3.621 -19.288 6.117 1.00 90.06 205 ALA A N 1
ATOM 1611 C CA . ALA A 1 205 ? -4.026 -18.289 5.134 1.00 90.06 205 ALA A CA 1
ATOM 1612 C C . ALA A 1 205 ? -4.106 -16.881 5.746 1.00 90.06 205 ALA A C 1
ATOM 1614 O O . ALA A 1 205 ? -3.747 -15.905 5.086 1.00 90.06 205 ALA A O 1
ATOM 1615 N N . TYR A 1 206 ? -4.525 -16.761 7.011 1.00 93.50 206 TYR A N 1
ATOM 1616 C CA . TYR A 1 206 ? -4.466 -15.493 7.741 1.00 93.50 206 TYR A CA 1
ATOM 1617 C C . TYR A 1 206 ? -3.023 -14.982 7.878 1.00 93.50 206 TYR A C 1
ATOM 1619 O O . TYR A 1 206 ? -2.766 -13.832 7.524 1.00 93.50 206 TYR A O 1
ATOM 1627 N N . MET A 1 207 ? -2.082 -15.835 8.304 1.00 90.81 207 MET A N 1
ATOM 1628 C CA . MET A 1 207 ? -0.667 -15.455 8.441 1.00 90.81 207 MET A CA 1
ATOM 1629 C C . MET A 1 207 ? -0.024 -15.092 7.099 1.00 90.81 207 MET A C 1
ATOM 1631 O O . MET A 1 207 ? 0.577 -14.028 6.982 1.00 90.81 207 MET A O 1
ATOM 1635 N N . ALA A 1 208 ? -0.230 -15.904 6.059 1.00 83.88 208 ALA A N 1
ATOM 1636 C CA . ALA A 1 208 ? 0.244 -15.588 4.710 1.00 83.88 208 ALA A CA 1
ATOM 1637 C C . ALA A 1 208 ? -0.355 -14.268 4.187 1.00 83.88 208 ALA A C 1
ATOM 1639 O O . ALA A 1 208 ? 0.309 -13.494 3.500 1.00 83.88 208 ALA A O 1
ATOM 1640 N N . GLY A 1 209 ? -1.612 -13.985 4.543 1.00 87.25 209 GLY A N 1
ATOM 1641 C CA . GLY A 1 209 ? -2.272 -12.721 4.240 1.00 87.25 209 GLY A CA 1
ATOM 1642 C C . GLY A 1 209 ? -1.645 -11.523 4.956 1.00 87.25 209 GLY A C 1
ATOM 1643 O O . GLY A 1 209 ? -1.504 -10.474 4.337 1.00 87.25 209 GLY A O 1
ATOM 1644 N N . LEU A 1 210 ? -1.242 -11.669 6.222 1.00 84.31 210 LEU A N 1
ATOM 1645 C CA . LEU A 1 210 ? -0.510 -10.627 6.950 1.00 84.31 210 LEU A CA 1
ATOM 1646 C C . LEU A 1 210 ? 0.871 -10.369 6.342 1.00 84.31 210 LEU A C 1
ATOM 1648 O O . LEU A 1 210 ? 1.255 -9.215 6.181 1.00 84.31 210 LEU A O 1
ATOM 1652 N N . GLU A 1 211 ? 1.601 -11.421 5.969 1.00 78.75 211 GLU A N 1
ATOM 1653 C CA . GLU A 1 211 ? 2.886 -11.293 5.271 1.00 78.75 211 GLU A CA 1
ATOM 1654 C C . GLU A 1 211 ? 2.723 -10.547 3.939 1.00 78.75 211 GLU A C 1
ATOM 1656 O O . GLU A 1 211 ? 3.493 -9.634 3.635 1.00 78.75 211 GLU A O 1
ATOM 1661 N N . ALA A 1 212 ? 1.681 -10.880 3.172 1.00 75.81 212 ALA A N 1
ATOM 1662 C CA . ALA A 1 212 ? 1.356 -10.197 1.925 1.00 75.81 212 ALA A CA 1
ATOM 1663 C C . ALA A 1 212 ? 0.960 -8.726 2.145 1.00 75.81 212 ALA A C 1
ATOM 1665 O O . ALA A 1 212 ? 1.430 -7.859 1.413 1.00 75.81 212 ALA A O 1
ATOM 1666 N N . ASP A 1 213 ? 0.138 -8.429 3.157 1.00 77.25 213 ASP A N 1
ATOM 1667 C CA . ASP A 1 213 ? -0.300 -7.063 3.467 1.00 77.25 213 ASP A CA 1
ATOM 1668 C C . ASP A 1 213 ? 0.881 -6.190 3.942 1.00 77.25 213 ASP A C 1
ATOM 1670 O O . ASP A 1 213 ? 1.036 -5.053 3.489 1.00 77.25 213 ASP A O 1
ATOM 1674 N N . ASN A 1 214 ? 1.745 -6.730 4.813 1.00 73.38 214 ASN A N 1
ATOM 1675 C CA . ASN A 1 214 ? 2.936 -6.040 5.322 1.00 73.38 214 ASN A CA 1
ATOM 1676 C C . ASN A 1 214 ? 3.925 -5.712 4.205 1.00 73.38 214 ASN A C 1
ATOM 1678 O O . ASN A 1 214 ? 4.515 -4.632 4.175 1.00 73.38 214 ASN A O 1
ATOM 1682 N N . ALA A 1 215 ? 4.102 -6.640 3.274 1.00 66.75 215 ALA A N 1
ATOM 1683 C CA . ALA A 1 215 ? 5.023 -6.453 2.174 1.00 66.75 215 ALA A CA 1
ATOM 1684 C C . ALA A 1 215 ? 4.426 -5.577 1.047 1.00 66.75 215 ALA A C 1
ATOM 1686 O O . ALA A 1 215 ? 5.151 -4.771 0.460 1.00 66.75 215 ALA A O 1
ATOM 1687 N N . GLY A 1 216 ? 3.106 -5.618 0.821 1.00 70.38 216 GLY A N 1
ATOM 1688 C CA . GLY A 1 216 ? 2.413 -4.750 -0.139 1.00 70.38 216 GLY A CA 1
ATOM 1689 C C . GLY A 1 216 ? 2.495 -3.264 0.227 1.00 70.38 216 GLY A C 1
ATOM 1690 O O . GLY A 1 216 ? 2.721 -2.421 -0.642 1.00 70.38 216 GLY A O 1
ATOM 1691 N N . GLY A 1 217 ? 2.437 -2.940 1.525 1.00 79.94 217 GLY A N 1
ATOM 1692 C CA . GLY A 1 217 ? 2.559 -1.558 2.005 1.00 79.94 217 GLY A CA 1
ATOM 1693 C C . GLY A 1 217 ? 3.903 -0.892 1.674 1.00 79.94 217 GLY A C 1
ATOM 1694 O O . GLY A 1 217 ? 3.968 0.329 1.523 1.00 79.94 217 GLY A O 1
ATOM 1695 N N . VAL A 1 218 ? 4.972 -1.675 1.488 1.00 84.56 218 VAL A N 1
ATOM 1696 C CA . VAL A 1 218 ? 6.294 -1.170 1.082 1.00 84.56 218 VAL A CA 1
ATOM 1697 C C . VAL A 1 218 ? 6.290 -0.693 -0.372 1.00 84.56 218 VAL A C 1
ATOM 1699 O O . VAL A 1 218 ? 6.847 0.359 -0.680 1.00 84.56 218 VAL A O 1
ATOM 1702 N N . ALA A 1 219 ? 5.660 -1.442 -1.280 1.00 84.06 219 ALA A N 1
ATOM 1703 C CA . ALA A 1 219 ? 5.592 -1.057 -2.687 1.00 84.06 219 ALA A CA 1
ATOM 1704 C C . ALA A 1 219 ? 4.719 0.193 -2.875 1.00 84.06 219 ALA A C 1
ATOM 1706 O O . ALA A 1 219 ? 5.112 1.109 -3.598 1.00 84.06 219 ALA A O 1
ATOM 1707 N N . ASP A 1 220 ? 3.583 0.259 -2.178 1.00 83.69 220 ASP A N 1
ATOM 1708 C CA . ASP A 1 220 ? 2.642 1.377 -2.273 1.00 83.69 220 ASP A CA 1
ATOM 1709 C C . ASP A 1 220 ? 3.252 2.693 -1.767 1.00 83.69 220 ASP A C 1
ATOM 1711 O O . ASP A 1 220 ? 3.163 3.720 -2.443 1.00 83.69 220 ASP A O 1
ATOM 1715 N N . THR A 1 221 ? 3.929 2.664 -0.613 1.00 86.62 221 THR A N 1
ATOM 1716 C CA . THR A 1 221 ? 4.594 3.849 -0.034 1.00 86.62 221 THR A CA 1
ATOM 1717 C C . THR A 1 221 ? 5.731 4.353 -0.926 1.00 86.62 221 THR A C 1
ATOM 1719 O O . THR A 1 221 ? 5.818 5.551 -1.206 1.00 86.62 221 THR A O 1
ATOM 1722 N N . LEU A 1 222 ? 6.541 3.444 -1.482 1.00 88.00 222 LEU A N 1
ATOM 1723 C CA . LEU A 1 222 ? 7.581 3.784 -2.458 1.00 88.00 222 LEU A CA 1
ATOM 1724 C C . LEU A 1 222 ? 7.010 4.393 -3.745 1.00 88.00 222 LEU A C 1
ATOM 1726 O O . LEU A 1 222 ? 7.559 5.371 -4.254 1.00 88.00 222 LEU A O 1
ATOM 1730 N N . LEU A 1 223 ? 5.916 3.839 -4.277 1.00 85.62 223 LEU A N 1
ATOM 1731 C CA . LEU A 1 223 ? 5.256 4.356 -5.481 1.00 85.62 223 LEU A CA 1
ATOM 1732 C C . LEU A 1 223 ? 4.622 5.732 -5.252 1.00 85.62 223 LEU A C 1
ATOM 1734 O O . LEU A 1 223 ? 4.620 6.556 -6.170 1.00 85.62 223 LEU A O 1
ATOM 1738 N N . ALA A 1 224 ? 4.127 5.988 -4.039 1.00 85.75 224 ALA A N 1
ATOM 1739 C CA . ALA A 1 224 ? 3.622 7.289 -3.610 1.00 85.75 224 ALA A CA 1
ATOM 1740 C C . ALA A 1 224 ? 4.738 8.324 -3.365 1.00 85.75 224 ALA A C 1
ATOM 1742 O O . ALA A 1 224 ? 4.454 9.517 -3.270 1.00 85.75 224 ALA A O 1
ATOM 1743 N N . GLY A 1 225 ? 6.004 7.893 -3.292 1.00 86.44 225 GLY A N 1
ATOM 1744 C CA . GLY A 1 225 ? 7.143 8.754 -2.968 1.00 86.44 225 GLY A CA 1
ATOM 1745 C C . GLY A 1 225 ? 7.271 9.082 -1.476 1.00 86.44 225 GLY A C 1
ATOM 1746 O O . GLY A 1 225 ? 8.051 9.964 -1.118 1.00 86.44 225 GLY A O 1
ATOM 1747 N N . ASP A 1 226 ? 6.535 8.380 -0.612 1.00 89.81 226 ASP A N 1
ATOM 1748 C CA . ASP A 1 226 ? 6.615 8.509 0.842 1.00 89.81 226 ASP A CA 1
ATOM 1749 C C . ASP A 1 226 ? 7.771 7.655 1.378 1.00 89.81 226 ASP A C 1
ATOM 1751 O O . ASP A 1 226 ? 7.624 6.474 1.691 1.00 89.81 226 ASP A O 1
ATOM 1755 N N . ILE A 1 227 ? 8.962 8.251 1.426 1.00 88.62 227 ILE A N 1
ATOM 1756 C CA . ILE A 1 227 ? 10.186 7.550 1.833 1.00 88.62 227 ILE A CA 1
ATOM 1757 C C . ILE A 1 227 ? 10.178 7.194 3.319 1.00 88.62 227 ILE A C 1
ATOM 1759 O O . ILE A 1 227 ? 10.703 6.142 3.685 1.00 88.62 227 ILE A O 1
ATOM 1763 N N . ASP A 1 228 ? 9.597 8.036 4.171 1.00 84.12 228 ASP A N 1
ATOM 1764 C CA . ASP A 1 228 ? 9.540 7.761 5.605 1.00 84.12 228 ASP A CA 1
ATOM 1765 C C . ASP A 1 228 ? 8.507 6.667 5.896 1.00 84.12 228 ASP A C 1
ATOM 1767 O O . ASP A 1 228 ? 8.842 5.693 6.572 1.00 84.12 228 ASP A O 1
ATOM 1771 N N . GLY A 1 229 ? 7.332 6.720 5.258 1.00 84.19 229 GLY A N 1
ATOM 1772 C CA . GLY A 1 229 ? 6.367 5.620 5.287 1.00 84.19 229 GLY A CA 1
ATOM 1773 C C . GLY A 1 229 ? 6.938 4.319 4.718 1.00 84.19 229 GLY A C 1
ATOM 1774 O O . GLY A 1 229 ? 6.722 3.250 5.286 1.00 84.19 229 GLY A O 1
ATOM 1775 N N . ALA A 1 230 ? 7.748 4.387 3.656 1.00 89.69 230 ALA A N 1
ATOM 1776 C CA . ALA A 1 230 ? 8.441 3.217 3.122 1.00 89.69 230 ALA A CA 1
ATOM 1777 C C . ALA A 1 230 ? 9.464 2.644 4.111 1.00 89.69 230 ALA A C 1
ATOM 1779 O O . ALA A 1 230 ? 9.537 1.427 4.271 1.00 89.69 230 ALA A O 1
ATOM 1780 N N . ARG A 1 231 ? 10.240 3.483 4.811 1.00 89.50 231 ARG A N 1
ATOM 1781 C CA . ARG A 1 231 ? 11.168 3.022 5.862 1.00 89.50 231 ARG A CA 1
ATOM 1782 C C . ARG A 1 231 ? 10.432 2.340 7.003 1.00 89.50 231 ARG A C 1
ATOM 1784 O O . ARG A 1 231 ? 10.865 1.277 7.445 1.00 89.50 231 ARG A O 1
ATOM 1791 N N . GLU A 1 232 ? 9.341 2.940 7.468 1.00 84.19 232 GLU A N 1
ATOM 1792 C CA . GLU A 1 232 ? 8.499 2.366 8.515 1.00 84.19 232 GLU A CA 1
ATOM 1793 C C . GLU A 1 232 ? 7.901 1.029 8.068 1.00 84.19 232 GLU A C 1
ATOM 1795 O O . GLU A 1 232 ? 7.997 0.047 8.801 1.00 84.19 232 GLU A O 1
ATOM 1800 N N . ALA A 1 233 ? 7.378 0.950 6.841 1.00 85.19 233 ALA A N 1
ATOM 1801 C CA . ALA A 1 233 ? 6.830 -0.279 6.276 1.00 85.19 233 ALA A CA 1
ATOM 1802 C C . ALA A 1 233 ? 7.896 -1.379 6.139 1.00 85.19 233 ALA A C 1
ATOM 1804 O O . ALA A 1 233 ? 7.645 -2.533 6.482 1.00 85.19 233 ALA A O 1
ATOM 1805 N N . VAL A 1 234 ? 9.115 -1.035 5.709 1.00 88.38 234 VAL A N 1
ATOM 1806 C CA . VAL A 1 234 ? 10.239 -1.981 5.624 1.00 88.38 234 VAL A CA 1
ATOM 1807 C C . VAL A 1 234 ? 10.659 -2.465 7.011 1.00 88.38 234 VAL A C 1
ATOM 1809 O O . VAL A 1 234 ? 10.887 -3.659 7.204 1.00 88.38 234 VAL A O 1
ATOM 1812 N N . ALA A 1 235 ? 10.751 -1.563 7.990 1.00 84.19 235 ALA A N 1
ATOM 1813 C CA . ALA A 1 235 ? 11.067 -1.921 9.369 1.00 84.19 235 ALA A CA 1
ATOM 1814 C C . ALA A 1 235 ? 9.989 -2.835 9.974 1.00 84.19 235 ALA A C 1
ATOM 1816 O O . ALA A 1 235 ? 10.327 -3.847 10.588 1.00 84.19 235 ALA A O 1
ATOM 1817 N N . ALA A 1 236 ? 8.711 -2.528 9.741 1.00 78.19 236 ALA A N 1
ATOM 1818 C CA . ALA A 1 236 ? 7.581 -3.343 10.176 1.00 78.19 236 ALA A CA 1
ATOM 1819 C C . ALA A 1 236 ? 7.593 -4.731 9.519 1.00 78.19 236 ALA A C 1
ATOM 1821 O O . ALA A 1 236 ? 7.473 -5.741 10.211 1.00 78.19 236 ALA A O 1
ATOM 1822 N N . ALA A 1 237 ? 7.823 -4.808 8.206 1.00 8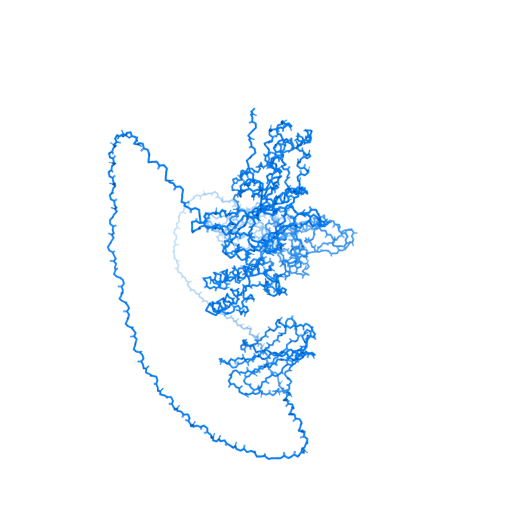2.69 237 ALA A N 1
ATOM 1823 C CA . ALA A 1 237 ? 7.894 -6.081 7.498 1.00 82.69 237 ALA A CA 1
ATOM 1824 C C . ALA A 1 237 ? 9.061 -6.953 7.992 1.00 82.69 237 ALA A C 1
ATOM 1826 O O . ALA A 1 237 ? 8.892 -8.161 8.166 1.00 82.69 237 ALA A O 1
ATOM 1827 N N . ARG A 1 238 ? 10.222 -6.352 8.289 1.00 84.56 238 ARG A N 1
ATOM 1828 C CA . ARG A 1 238 ? 11.366 -7.054 8.901 1.00 84.56 238 ARG A CA 1
ATOM 1829 C C . ARG A 1 238 ? 11.070 -7.528 10.319 1.00 84.56 238 ARG A C 1
ATOM 1831 O O . ARG A 1 238 ? 11.425 -8.653 10.660 1.00 84.56 238 ARG A O 1
ATOM 1838 N N . ALA A 1 239 ? 10.410 -6.704 11.135 1.00 73.38 239 ALA A N 1
ATOM 1839 C CA . ALA A 1 239 ? 9.975 -7.098 12.475 1.00 73.38 239 ALA A CA 1
ATOM 1840 C C . ALA A 1 239 ? 8.998 -8.287 12.424 1.00 73.38 239 ALA A C 1
ATOM 1842 O O . ALA A 1 239 ? 9.081 -9.184 13.260 1.00 73.38 239 ALA A O 1
ATOM 1843 N N . ALA A 1 240 ? 8.161 -8.347 11.385 1.00 69.88 240 ALA A N 1
ATOM 1844 C CA . ALA A 1 240 ? 7.285 -9.478 11.085 1.00 69.88 240 ALA A CA 1
ATOM 1845 C C . ALA A 1 240 ? 8.009 -10.696 10.464 1.00 69.88 240 ALA A C 1
ATOM 1847 O O . ALA A 1 240 ? 7.366 -11.691 10.149 1.00 69.88 240 ALA A O 1
ATOM 1848 N N . GLY A 1 241 ? 9.335 -10.649 10.279 1.00 77.44 241 GLY A N 1
ATOM 1849 C CA . GLY A 1 241 ? 10.130 -11.760 9.742 1.00 77.44 241 GLY A CA 1
ATOM 1850 C C . GLY A 1 241 ? 10.212 -11.829 8.213 1.00 77.44 241 GLY A C 1
ATOM 1851 O O . GLY A 1 241 ? 10.754 -12.794 7.675 1.00 77.44 241 GLY A O 1
ATOM 1852 N N . THR A 1 242 ? 9.728 -10.812 7.496 1.00 79.69 242 THR A N 1
ATOM 1853 C CA . THR A 1 242 ? 9.834 -10.755 6.032 1.00 79.69 242 THR A CA 1
ATOM 1854 C C . THR A 1 242 ? 11.292 -10.550 5.624 1.00 79.69 242 THR A C 1
ATOM 1856 O O . THR A 1 242 ? 11.946 -9.604 6.065 1.00 79.69 242 THR A O 1
ATOM 1859 N N . SER A 1 243 ? 11.812 -11.425 4.760 1.00 83.62 243 SER A N 1
ATOM 1860 C CA . SER A 1 243 ? 13.174 -11.283 4.232 1.00 83.62 243 SER A CA 1
ATOM 1861 C C . SER A 1 243 ? 13.287 -10.132 3.226 1.00 83.62 243 SER A C 1
ATOM 1863 O O . SER A 1 243 ? 12.361 -9.872 2.455 1.00 83.62 243 SER A O 1
ATOM 1865 N N . ASP A 1 244 ? 14.464 -9.504 3.148 1.00 84.06 244 ASP A N 1
ATOM 1866 C CA . ASP A 1 244 ? 14.748 -8.466 2.146 1.00 84.06 244 ASP A CA 1
ATOM 1867 C C . ASP A 1 244 ? 14.526 -8.975 0.712 1.00 84.06 244 ASP A C 1
ATOM 1869 O O . ASP A 1 244 ? 14.031 -8.236 -0.132 1.00 84.06 244 ASP A O 1
ATOM 1873 N N . ALA A 1 245 ? 14.808 -10.253 0.432 1.00 82.38 245 ALA A N 1
ATOM 1874 C CA . ALA A 1 245 ? 14.554 -10.855 -0.877 1.00 82.38 245 ALA A CA 1
ATOM 1875 C C . ALA A 1 245 ? 13.058 -10.862 -1.245 1.00 82.38 245 ALA A C 1
ATOM 1877 O O . ALA A 1 245 ? 12.710 -10.589 -2.394 1.00 82.38 245 ALA A O 1
ATOM 1878 N N . ALA A 1 246 ? 12.176 -11.133 -0.277 1.00 81.06 246 ALA A N 1
ATOM 1879 C CA . ALA A 1 246 ? 10.731 -11.097 -0.485 1.00 81.06 246 ALA A CA 1
ATOM 1880 C C . ALA A 1 246 ? 10.232 -9.662 -0.720 1.00 81.06 246 ALA A C 1
ATOM 1882 O O . ALA A 1 246 ? 9.444 -9.434 -1.638 1.00 81.06 246 ALA A O 1
ATOM 1883 N N . LEU A 1 247 ? 10.749 -8.686 0.034 1.00 86.00 247 LEU A N 1
ATOM 1884 C CA . LEU A 1 247 ? 10.429 -7.267 -0.165 1.00 86.00 247 LEU A CA 1
ATOM 1885 C C . LEU A 1 247 ? 10.893 -6.767 -1.541 1.00 86.00 247 LEU A C 1
ATOM 1887 O O . LEU A 1 247 ? 10.123 -6.161 -2.284 1.00 86.00 247 LEU A O 1
ATOM 1891 N N . ILE A 1 248 ? 12.131 -7.089 -1.924 1.00 85.81 248 ILE A N 1
ATOM 1892 C CA . ILE A 1 248 ? 12.703 -6.783 -3.243 1.00 85.81 248 ILE A CA 1
ATOM 1893 C C . ILE A 1 248 ? 11.838 -7.372 -4.363 1.00 85.81 248 ILE A C 1
ATOM 1895 O O . ILE A 1 248 ? 11.559 -6.680 -5.343 1.00 85.81 248 ILE A O 1
ATOM 1899 N N . ALA A 1 249 ? 11.393 -8.626 -4.232 1.00 83.50 249 ALA A N 1
ATOM 1900 C CA . ALA A 1 249 ? 10.572 -9.290 -5.242 1.00 83.50 249 ALA A CA 1
ATOM 1901 C C . ALA A 1 249 ? 9.231 -8.575 -5.481 1.00 83.50 249 ALA A C 1
ATOM 1903 O O . ALA A 1 249 ? 8.782 -8.496 -6.625 1.00 83.50 249 ALA A O 1
ATOM 1904 N N . GLN A 1 250 ? 8.624 -8.007 -4.436 1.00 78.94 250 GLN A N 1
ATOM 1905 C CA . GLN A 1 250 ? 7.350 -7.290 -4.549 1.00 78.94 250 GLN A CA 1
ATOM 1906 C C . GLN A 1 250 ? 7.491 -5.921 -5.200 1.00 78.94 250 GLN A C 1
ATOM 1908 O O . GLN A 1 250 ? 6.647 -5.531 -6.002 1.00 78.94 250 GLN A O 1
ATOM 1913 N N . VAL A 1 251 ? 8.585 -5.212 -4.920 1.00 85.38 251 VAL A N 1
ATOM 1914 C CA . VAL A 1 251 ? 8.851 -3.918 -5.558 1.00 85.38 251 VAL A CA 1
ATOM 1915 C C . VAL A 1 251 ? 9.344 -4.112 -6.998 1.00 85.38 251 VAL A C 1
ATOM 1917 O O . VAL A 1 251 ? 9.122 -3.250 -7.841 1.00 85.38 251 VAL A O 1
ATOM 1920 N N . ALA A 1 252 ? 9.959 -5.251 -7.335 1.00 83.81 252 ALA A N 1
ATOM 1921 C CA . ALA A 1 252 ? 10.579 -5.478 -8.643 1.00 83.81 252 ALA A CA 1
ATOM 1922 C C . ALA A 1 252 ? 9.618 -5.333 -9.836 1.00 83.81 252 ALA A C 1
ATOM 1924 O O . ALA A 1 252 ? 9.997 -4.736 -10.842 1.00 83.81 252 ALA A O 1
ATOM 1925 N N . ALA A 1 253 ? 8.396 -5.868 -9.757 1.00 82.38 253 ALA A N 1
ATOM 1926 C CA . ALA A 1 253 ? 7.415 -5.757 -10.841 1.00 82.38 253 ALA A CA 1
ATOM 1927 C C . ALA A 1 253 ? 6.961 -4.299 -11.087 1.00 82.38 253 ALA A C 1
ATOM 1929 O O . ALA A 1 253 ? 7.226 -3.792 -12.182 1.00 82.38 253 ALA A O 1
ATOM 1930 N N . PRO A 1 254 ? 6.395 -3.576 -10.098 1.00 81.31 254 PRO A N 1
ATOM 1931 C CA . PRO A 1 254 ? 6.000 -2.179 -10.285 1.00 81.31 254 PRO A CA 1
ATOM 1932 C C . PRO A 1 254 ? 7.191 -1.276 -10.627 1.00 81.31 254 PRO A C 1
ATOM 1934 O O . PRO A 1 254 ? 7.064 -0.323 -11.396 1.00 81.31 254 PRO A O 1
ATOM 1937 N N . ALA A 1 255 ? 8.384 -1.595 -10.122 1.00 80.75 255 ALA A N 1
ATOM 1938 C CA . ALA A 1 255 ? 9.599 -0.864 -10.442 1.00 80.75 255 ALA A CA 1
ATOM 1939 C C . ALA A 1 255 ? 10.052 -1.039 -11.899 1.00 80.75 255 ALA A C 1
ATOM 1941 O O . ALA A 1 255 ? 10.513 -0.076 -12.517 1.00 80.75 255 ALA A O 1
ATOM 1942 N N . ARG A 1 256 ? 9.907 -2.241 -12.472 1.00 82.25 256 ARG A N 1
ATOM 1943 C CA . ARG A 1 256 ? 10.163 -2.496 -13.900 1.00 82.25 256 ARG A CA 1
ATOM 1944 C C . ARG A 1 256 ? 9.125 -1.825 -14.789 1.00 82.25 256 ARG A C 1
ATOM 1946 O O . ARG A 1 256 ? 9.506 -1.224 -15.788 1.00 82.25 256 ARG A O 1
ATOM 1953 N N . GLU A 1 257 ? 7.847 -1.888 -14.423 1.00 84.38 257 GLU A N 1
ATOM 1954 C CA . GLU A 1 257 ? 6.776 -1.201 -15.156 1.00 84.38 257 GLU A CA 1
ATOM 1955 C C . GLU A 1 257 ? 7.011 0.312 -15.189 1.00 84.38 257 GLU A C 1
ATOM 1957 O O . GLU A 1 257 ? 6.937 0.937 -16.248 1.00 84.38 257 GLU A O 1
ATOM 1962 N N . ARG A 1 258 ? 7.399 0.896 -14.050 1.00 82.69 258 ARG A N 1
ATOM 1963 C CA . ARG A 1 258 ? 7.749 2.315 -13.962 1.00 82.69 258 ARG A CA 1
ATOM 1964 C C . ARG A 1 258 ? 8.982 2.667 -14.797 1.00 82.69 258 ARG A C 1
ATOM 1966 O O . ARG A 1 258 ? 8.951 3.685 -15.484 1.00 82.69 258 ARG A O 1
ATOM 1973 N N . ALA A 1 259 ? 10.031 1.837 -14.773 1.00 80.38 259 ALA A N 1
ATOM 1974 C CA . ALA A 1 259 ? 11.216 2.022 -15.619 1.00 80.38 259 ALA A CA 1
ATOM 1975 C C . ALA A 1 259 ? 10.851 2.014 -17.110 1.00 80.38 259 ALA A C 1
ATOM 1977 O O . ALA A 1 259 ? 11.254 2.905 -17.853 1.00 80.38 259 ALA A O 1
ATOM 1978 N N . ALA A 1 260 ? 10.056 1.028 -17.537 1.00 80.81 260 ALA A N 1
ATOM 1979 C CA . ALA A 1 260 ? 9.615 0.885 -18.922 1.00 80.81 260 ALA A CA 1
ATOM 1980 C C . ALA A 1 260 ? 8.764 2.077 -19.389 1.00 80.81 260 ALA A C 1
ATOM 1982 O O . ALA A 1 260 ? 8.826 2.459 -20.555 1.00 80.81 260 ALA A O 1
ATOM 1983 N N . ALA A 1 261 ? 8.011 2.694 -18.476 1.00 80.94 261 ALA A N 1
ATOM 1984 C CA . ALA A 1 261 ? 7.240 3.907 -18.734 1.00 80.94 261 ALA A CA 1
ATOM 1985 C C . ALA A 1 261 ? 8.073 5.207 -18.693 1.00 80.94 261 ALA A C 1
ATOM 1987 O O . ALA A 1 261 ? 7.509 6.286 -18.865 1.00 80.94 261 ALA A O 1
ATOM 1988 N N . GLY A 1 262 ? 9.386 5.140 -18.432 1.00 80.56 262 GLY A N 1
ATOM 1989 C CA . GLY A 1 262 ? 10.236 6.325 -18.267 1.00 80.56 262 GLY A CA 1
ATOM 1990 C C . GLY A 1 262 ? 9.921 7.136 -17.004 1.00 80.56 262 GLY A C 1
ATOM 1991 O O . GLY A 1 262 ? 10.196 8.333 -16.950 1.00 80.56 262 GLY A O 1
ATOM 1992 N N . GLY A 1 263 ? 9.304 6.509 -15.998 1.00 79.19 263 GLY A N 1
ATOM 1993 C CA . GLY A 1 263 ? 8.997 7.154 -14.726 1.00 79.19 263 GLY A CA 1
ATOM 1994 C C . GLY A 1 263 ? 10.253 7.436 -13.888 1.00 79.19 263 GLY A C 1
ATOM 1995 O O . GLY A 1 263 ? 11.298 6.815 -14.098 1.00 79.19 263 GLY A O 1
ATOM 1996 N N . PRO A 1 264 ? 10.167 8.352 -12.905 1.00 80.94 264 PRO A N 1
ATOM 1997 C CA . PRO A 1 264 ? 11.296 8.678 -12.041 1.00 80.94 264 PRO A CA 1
ATOM 1998 C C . PRO A 1 264 ? 11.699 7.475 -11.174 1.00 80.94 264 PRO A C 1
ATOM 2000 O O . PRO A 1 264 ? 10.846 6.623 -10.881 1.00 80.94 264 PRO A O 1
ATOM 2003 N N . PRO A 1 265 ? 12.971 7.423 -10.734 1.00 81.62 265 PRO A N 1
ATOM 2004 C CA . PRO A 1 265 ? 13.489 6.330 -9.927 1.00 81.62 265 PRO A CA 1
ATOM 2005 C C . PRO A 1 265 ? 12.698 6.113 -8.639 1.00 81.62 265 PRO A C 1
ATOM 2007 O O . PRO A 1 265 ? 12.286 7.066 -7.977 1.00 81.62 265 PRO A O 1
ATOM 2010 N N . LEU A 1 266 ? 12.528 4.843 -8.265 1.00 85.56 266 LEU A N 1
ATOM 2011 C CA . LEU A 1 266 ? 12.058 4.471 -6.933 1.00 85.56 266 LEU A CA 1
ATOM 2012 C C . LEU A 1 266 ? 13.260 4.464 -5.999 1.00 85.56 266 LEU A C 1
ATOM 2014 O O . LEU A 1 266 ? 14.164 3.653 -6.183 1.00 85.56 266 LEU A O 1
ATOM 2018 N N . ALA A 1 267 ? 13.265 5.346 -5.003 1.00 89.88 267 ALA A N 1
ATOM 2019 C CA . ALA A 1 267 ? 14.360 5.487 -4.046 1.00 89.88 267 ALA A CA 1
ATOM 2020 C C . ALA A 1 267 ? 14.376 4.338 -3.016 1.00 89.88 267 ALA A C 1
ATOM 2022 O O . ALA A 1 267 ? 14.280 4.553 -1.807 1.00 89.88 267 ALA A O 1
ATOM 2023 N N . THR A 1 268 ? 14.502 3.096 -3.490 1.00 90.44 268 THR A N 1
ATOM 2024 C CA . THR A 1 268 ? 14.543 1.892 -2.648 1.00 90.44 268 THR A CA 1
ATOM 2025 C C . THR A 1 268 ? 15.738 1.912 -1.698 1.00 90.44 268 THR A C 1
ATOM 2027 O O . THR A 1 268 ? 15.651 1.382 -0.587 1.00 90.44 268 THR A O 1
ATOM 2030 N N . SER A 1 269 ? 16.835 2.571 -2.088 1.00 91.50 269 SER A N 1
ATOM 2031 C CA . SER A 1 269 ? 18.017 2.728 -1.241 1.00 91.50 269 SER A CA 1
ATOM 2032 C C . SER A 1 269 ? 17.731 3.619 -0.039 1.00 91.50 269 SER A C 1
ATOM 2034 O O . SER A 1 269 ? 18.185 3.319 1.064 1.00 91.50 269 SER A O 1
ATOM 2036 N N . ALA A 1 270 ? 16.906 4.656 -0.215 1.00 88.75 270 ALA A N 1
ATOM 2037 C CA . ALA A 1 270 ? 16.484 5.525 0.875 1.00 88.75 270 ALA A CA 1
ATOM 2038 C C . ALA A 1 270 ? 15.604 4.781 1.890 1.00 88.75 270 ALA A C 1
ATOM 2040 O O . ALA A 1 270 ? 15.709 5.066 3.083 1.00 88.75 270 ALA A O 1
ATOM 2041 N N . ALA A 1 271 ? 14.804 3.810 1.434 1.00 88.88 271 ALA A N 1
ATOM 2042 C CA . ALA A 1 271 ? 14.012 2.914 2.282 1.00 88.88 271 ALA A CA 1
ATOM 2043 C C . ALA A 1 271 ? 14.828 1.757 2.900 1.00 88.88 271 ALA A C 1
ATOM 2045 O O . ALA A 1 271 ? 14.312 0.996 3.715 1.00 88.88 271 ALA A O 1
ATOM 2046 N N . GLY A 1 272 ? 16.107 1.614 2.534 1.00 89.56 272 GLY A N 1
ATOM 2047 C CA . GLY A 1 272 ? 16.995 0.582 3.071 1.00 89.56 272 GLY A CA 1
ATOM 2048 C C . GLY A 1 272 ? 16.764 -0.822 2.502 1.00 89.56 272 GLY A C 1
ATOM 2049 O O . GLY A 1 272 ? 17.153 -1.789 3.152 1.00 89.56 272 GLY A O 1
ATOM 2050 N N . LEU A 1 273 ? 16.145 -0.950 1.322 1.00 86.44 273 LEU A N 1
ATOM 2051 C CA . LEU A 1 273 ? 15.886 -2.236 0.644 1.00 86.44 273 LEU A CA 1
ATOM 2052 C C . LEU A 1 273 ? 16.970 -2.646 -0.357 1.00 86.44 273 LEU A C 1
ATOM 2054 O O . LEU A 1 273 ? 16.958 -3.768 -0.857 1.00 86.44 273 LEU A O 1
ATOM 2058 N N . GLY A 1 274 ? 17.884 -1.733 -0.681 1.00 89.38 274 GLY A N 1
ATOM 2059 C CA . GLY A 1 274 ? 18.862 -1.909 -1.751 1.00 89.38 274 GLY A CA 1
ATOM 2060 C C . GLY A 1 274 ? 18.707 -0.870 -2.853 1.00 89.38 274 GLY A C 1
ATOM 2061 O O . GLY A 1 274 ? 17.857 0.009 -2.769 1.00 89.38 274 GLY A O 1
ATOM 2062 N N . THR A 1 275 ? 19.548 -0.934 -3.878 1.00 92.44 275 THR A N 1
ATOM 2063 C CA . THR A 1 275 ? 19.609 0.102 -4.916 1.00 92.44 275 THR A CA 1
ATOM 2064 C C . THR A 1 275 ? 18.872 -0.330 -6.172 1.00 92.44 275 THR A C 1
ATOM 2066 O O . THR A 1 275 ? 19.203 -1.345 -6.801 1.00 92.44 275 THR A O 1
ATOM 2069 N N . TRP A 1 276 ? 17.880 0.464 -6.561 1.00 90.81 276 TRP A N 1
ATOM 2070 C CA . TRP A 1 276 ? 17.155 0.276 -7.807 1.00 90.81 276 TRP A CA 1
ATOM 2071 C C . TRP A 1 276 ? 18.012 0.676 -9.014 1.00 90.81 276 TRP A C 1
ATOM 2073 O O . TRP A 1 276 ? 18.670 1.714 -9.028 1.00 90.81 276 TRP A O 1
ATOM 2083 N N . CYS A 1 277 ? 18.029 -0.163 -10.050 1.00 89.44 277 CYS A N 1
ATOM 2084 C CA . CYS A 1 277 ? 18.734 0.139 -11.288 1.00 89.44 277 CYS A CA 1
ATOM 2085 C C . CYS A 1 277 ? 17.838 0.960 -12.228 1.00 89.44 277 CYS A C 1
ATOM 2087 O O . CYS A 1 277 ? 16.869 0.406 -12.756 1.00 89.44 277 CYS A O 1
ATOM 2089 N N . PRO A 1 278 ? 18.204 2.212 -12.553 1.00 83.75 278 PRO A N 1
ATOM 2090 C CA . PRO A 1 278 ? 17.410 3.053 -13.443 1.00 83.75 278 PRO A CA 1
ATOM 2091 C C . PRO A 1 278 ? 17.342 2.575 -14.889 1.00 83.75 278 PRO A C 1
ATOM 2093 O O . PRO A 1 278 ? 16.435 2.964 -15.613 1.00 83.75 278 PRO A O 1
ATOM 2096 N N . SER A 1 279 ? 18.269 1.717 -15.317 1.00 83.19 279 SER A N 1
ATOM 2097 C CA . SER A 1 279 ? 18.311 1.238 -16.701 1.00 83.19 279 SER A CA 1
ATOM 2098 C C . SER A 1 279 ? 17.387 0.048 -16.969 1.00 83.19 279 SER A C 1
ATOM 2100 O O . SER A 1 279 ? 16.860 -0.068 -18.066 1.00 83.19 279 SER A O 1
ATOM 2102 N N . CYS A 1 280 ? 17.223 -0.869 -16.010 1.00 84.69 280 CYS A N 1
ATOM 2103 C CA . CYS A 1 280 ? 16.464 -2.113 -16.229 1.00 84.69 280 CYS A CA 1
ATOM 2104 C C . CYS A 1 280 ? 15.411 -2.408 -15.154 1.00 84.69 280 CYS A C 1
ATOM 2106 O O . CYS A 1 280 ? 14.767 -3.454 -15.190 1.00 84.69 280 CYS A O 1
ATOM 2108 N N . GLY A 1 281 ? 15.267 -1.532 -14.158 1.00 85.06 281 GLY A N 1
ATOM 2109 C CA . GLY A 1 281 ? 14.300 -1.681 -13.076 1.00 85.06 281 GLY A CA 1
ATOM 2110 C C . GLY A 1 281 ? 14.639 -2.758 -12.039 1.00 85.06 281 GLY A C 1
ATOM 2111 O O . GLY A 1 281 ? 13.838 -3.018 -11.145 1.00 85.06 281 GLY A O 1
ATOM 2112 N N . THR A 1 282 ? 15.801 -3.412 -12.141 1.00 88.81 282 THR A N 1
ATOM 2113 C CA . THR A 1 282 ? 16.227 -4.439 -11.177 1.00 88.81 282 THR A CA 1
ATOM 2114 C C . THR A 1 282 ? 16.645 -3.785 -9.865 1.00 88.81 282 THR A C 1
ATOM 2116 O O . THR A 1 282 ? 17.533 -2.934 -9.868 1.00 88.81 282 THR A O 1
ATOM 2119 N N . VAL A 1 283 ? 16.054 -4.206 -8.748 1.00 90.25 283 VAL A N 1
ATOM 2120 C CA . VAL A 1 283 ? 16.494 -3.834 -7.396 1.00 90.25 283 VAL A CA 1
ATOM 2121 C C . VAL A 1 283 ? 17.632 -4.765 -6.974 1.00 90.25 283 VAL A C 1
ATOM 2123 O O . VAL A 1 283 ? 17.545 -5.978 -7.149 1.00 90.25 283 VAL A O 1
ATOM 2126 N N . ASN A 1 284 ? 18.722 -4.195 -6.468 1.00 90.00 284 ASN A N 1
ATOM 2127 C CA . ASN A 1 284 ? 19.948 -4.916 -6.126 1.00 90.00 284 ASN A CA 1
ATOM 2128 C C . ASN A 1 284 ? 20.214 -4.778 -4.632 1.00 90.00 284 ASN A C 1
ATOM 2130 O O . ASN A 1 284 ? 19.849 -3.767 -4.039 1.00 90.00 284 ASN A O 1
ATOM 2134 N N . ALA A 1 285 ? 20.881 -5.766 -4.039 1.00 86.25 285 ALA A N 1
ATOM 2135 C CA . ALA A 1 285 ? 21.228 -5.735 -2.624 1.00 86.25 285 ALA A CA 1
ATOM 2136 C C . ALA A 1 285 ? 22.002 -4.459 -2.241 1.00 86.25 285 ALA A C 1
ATOM 2138 O O . ALA A 1 285 ? 22.719 -3.868 -3.056 1.00 86.25 285 ALA A O 1
ATOM 2139 N N . VAL A 1 286 ? 21.861 -4.045 -0.980 1.00 84.94 286 VAL A N 1
ATOM 2140 C CA . VAL A 1 286 ? 22.568 -2.886 -0.421 1.00 84.94 286 VAL A CA 1
ATOM 2141 C C . VAL A 1 286 ? 24.078 -3.035 -0.648 1.00 84.94 286 VAL A C 1
ATOM 2143 O O . VAL A 1 286 ? 24.660 -4.074 -0.350 1.00 84.94 286 VAL A O 1
ATOM 2146 N N . GLY A 1 287 ? 24.713 -1.991 -1.188 1.00 83.88 287 GLY A N 1
ATOM 2147 C CA . GLY A 1 287 ? 26.158 -1.962 -1.441 1.00 83.88 287 GLY A CA 1
ATOM 2148 C C . GLY A 1 287 ? 26.611 -2.579 -2.769 1.00 83.88 287 GLY A C 1
ATOM 2149 O O . GLY A 1 287 ? 27.805 -2.551 -3.065 1.00 83.88 287 GLY A O 1
ATOM 2150 N N . ALA A 1 288 ? 25.701 -3.100 -3.599 1.00 88.62 288 ALA A N 1
ATOM 2151 C CA . ALA A 1 288 ? 26.055 -3.542 -4.944 1.00 88.62 288 ALA A CA 1
ATOM 2152 C C . ALA A 1 288 ? 26.581 -2.363 -5.788 1.00 88.62 288 ALA A C 1
ATOM 2154 O O . ALA A 1 288 ? 25.924 -1.331 -5.907 1.00 88.62 288 ALA A O 1
ATOM 2155 N N . ALA A 1 289 ? 27.760 -2.523 -6.398 1.00 88.44 289 ALA A N 1
ATOM 2156 C CA . ALA A 1 289 ? 28.353 -1.497 -7.261 1.00 88.44 289 ALA A CA 1
ATOM 2157 C C . ALA A 1 289 ? 27.765 -1.507 -8.684 1.00 88.44 289 ALA A C 1
ATOM 2159 O O . ALA A 1 289 ? 27.655 -0.461 -9.322 1.00 88.44 289 ALA A O 1
ATOM 2160 N N . ALA A 1 290 ? 27.361 -2.685 -9.166 1.00 92.00 290 ALA A N 1
ATOM 2161 C CA . ALA A 1 290 ? 26.810 -2.896 -10.498 1.00 92.00 290 ALA A CA 1
ATOM 2162 C C . ALA A 1 290 ? 25.533 -3.740 -10.439 1.00 92.00 290 ALA A C 1
ATOM 2164 O O . ALA A 1 290 ? 25.369 -4.604 -9.576 1.00 92.00 290 ALA A O 1
ATOM 2165 N N . CYS A 1 291 ? 24.630 -3.490 -11.380 1.00 91.88 291 CYS A N 1
ATOM 2166 C CA . CYS A 1 291 ? 23.348 -4.160 -11.468 1.00 91.88 291 CYS A CA 1
ATOM 2167 C C . CYS A 1 291 ? 23.507 -5.631 -11.865 1.00 91.88 291 CYS A C 1
ATOM 2169 O O . CYS A 1 291 ? 24.150 -5.940 -12.866 1.00 91.88 291 CYS A O 1
ATOM 2171 N N . ALA A 1 292 ? 22.838 -6.540 -11.157 1.00 90.94 292 ALA A N 1
ATOM 2172 C CA . ALA A 1 292 ? 22.841 -7.963 -11.494 1.00 90.94 292 ALA A CA 1
ATOM 2173 C C . ALA A 1 292 ? 22.166 -8.270 -12.849 1.00 90.94 292 ALA A C 1
ATOM 2175 O O . ALA A 1 292 ? 22.526 -9.245 -13.502 1.00 90.94 292 ALA A O 1
ATOM 2176 N N . GLY A 1 293 ? 21.210 -7.437 -13.282 1.00 88.56 293 GLY A N 1
ATOM 2177 C CA . GLY A 1 293 ? 20.467 -7.620 -14.534 1.00 88.56 293 GLY A CA 1
ATOM 2178 C C . GLY A 1 293 ? 21.211 -7.109 -15.771 1.00 88.56 293 GLY A C 1
ATOM 2179 O O . GLY A 1 293 ? 21.470 -7.870 -16.697 1.00 88.56 293 GLY A O 1
ATOM 2180 N N . CYS A 1 294 ? 21.568 -5.820 -15.793 1.00 87.25 294 CYS A N 1
ATOM 2181 C CA . CYS A 1 294 ? 22.182 -5.178 -16.966 1.00 87.25 294 CYS A CA 1
ATOM 2182 C C . CYS A 1 294 ? 23.663 -4.808 -16.792 1.00 87.25 294 CYS A C 1
ATOM 2184 O O . CYS A 1 294 ? 24.249 -4.221 -17.697 1.00 87.25 294 CYS A O 1
ATOM 2186 N N . ARG A 1 295 ? 24.272 -5.107 -15.634 1.00 89.44 295 ARG A N 1
ATOM 2187 C CA . ARG A 1 295 ? 25.645 -4.702 -15.259 1.00 89.44 295 ARG A CA 1
ATOM 2188 C C . ARG A 1 295 ? 25.889 -3.196 -15.197 1.00 89.44 295 ARG A C 1
ATOM 2190 O O . ARG A 1 295 ? 27.034 -2.772 -15.097 1.00 89.44 295 ARG A O 1
ATOM 2197 N N . GLY A 1 296 ? 24.834 -2.388 -15.230 1.00 86.19 296 GLY A N 1
ATOM 2198 C CA . GLY A 1 296 ? 24.957 -0.946 -15.104 1.00 86.19 296 GLY A CA 1
ATOM 2199 C C . GLY A 1 296 ? 25.354 -0.500 -13.700 1.00 86.19 296 GLY A C 1
ATOM 2200 O O . GLY A 1 296 ? 24.908 -1.096 -12.724 1.00 86.19 296 GLY A O 1
ATOM 2201 N N . ASP A 1 297 ? 26.151 0.560 -13.602 1.00 90.56 297 ASP A N 1
ATOM 2202 C CA . ASP A 1 297 ? 26.544 1.177 -12.333 1.00 90.56 297 ASP A CA 1
ATOM 2203 C C . ASP A 1 297 ? 25.318 1.561 -11.497 1.00 90.56 297 ASP A C 1
ATOM 2205 O O . ASP A 1 297 ? 24.339 2.117 -12.004 1.00 90.56 297 ASP A O 1
ATOM 2209 N N . LEU A 1 298 ? 25.381 1.239 -10.207 1.00 92.75 298 LEU A N 1
ATOM 2210 C CA . LEU A 1 298 ? 24.335 1.535 -9.224 1.00 92.75 298 LEU A CA 1
ATOM 2211 C C . LEU A 1 298 ? 24.658 2.770 -8.387 1.00 92.75 298 LEU A C 1
ATOM 2213 O O . LEU A 1 298 ? 23.952 3.090 -7.433 1.00 92.75 298 LEU A O 1
ATOM 2217 N N . THR A 1 299 ? 25.710 3.489 -8.750 1.00 93.56 299 THR A N 1
ATOM 2218 C CA . THR A 1 299 ? 26.103 4.734 -8.110 1.00 93.56 299 THR A CA 1
ATOM 2219 C C . THR A 1 299 ? 26.260 5.838 -9.144 1.00 93.56 299 THR A C 1
ATOM 2221 O O . THR A 1 299 ? 26.541 5.598 -10.317 1.00 93.56 299 THR A O 1
ATOM 2224 N N . VAL A 1 300 ? 26.047 7.071 -8.701 1.00 93.25 300 VAL A N 1
ATOM 2225 C CA . VAL A 1 300 ? 26.244 8.288 -9.482 1.00 93.25 300 VAL A CA 1
ATOM 2226 C C . VAL A 1 300 ? 27.068 9.265 -8.654 1.00 93.25 300 VAL A C 1
ATOM 2228 O O . VAL A 1 300 ? 26.842 9.431 -7.453 1.00 93.25 300 VAL A O 1
ATOM 2231 N N . GLN A 1 301 ? 28.059 9.899 -9.274 1.00 94.81 301 GLN A N 1
ATOM 2232 C CA . GLN A 1 301 ? 28.843 10.935 -8.616 1.00 94.81 301 GLN A CA 1
ATOM 2233 C C . GLN A 1 301 ? 28.137 12.283 -8.778 1.00 94.81 301 GLN A C 1
ATOM 2235 O O . GLN A 1 301 ? 27.871 12.716 -9.895 1.00 94.81 301 GLN A O 1
ATOM 2240 N N . CYS A 1 302 ? 27.839 12.957 -7.668 1.00 94.56 302 CYS A N 1
ATOM 2241 C CA . CYS A 1 302 ? 27.272 14.300 -7.709 1.00 94.56 302 CYS A CA 1
ATOM 2242 C C . CYS A 1 302 ? 28.291 15.295 -8.282 1.00 94.56 302 CYS A C 1
ATOM 2244 O O . CYS A 1 302 ? 29.415 15.378 -7.791 1.00 94.56 302 CYS A O 1
ATOM 2246 N N . GLU A 1 303 ? 27.911 16.098 -9.271 1.00 94.62 303 GLU A N 1
ATOM 2247 C CA . GLU A 1 303 ? 28.830 17.075 -9.869 1.00 94.62 303 GLU A CA 1
ATOM 2248 C C . GLU A 1 303 ? 29.119 18.267 -8.948 1.00 94.62 303 GLU A C 1
ATOM 2250 O O . GLU A 1 303 ? 30.235 18.783 -8.945 1.00 94.62 303 GLU A O 1
ATOM 2255 N N . ALA A 1 304 ? 28.151 18.651 -8.108 1.00 94.75 304 ALA A N 1
ATOM 2256 C CA . ALA A 1 304 ? 28.272 19.796 -7.209 1.00 94.75 304 ALA A CA 1
ATOM 2257 C C . ALA A 1 304 ? 29.230 19.544 -6.032 1.00 94.75 304 ALA A C 1
ATOM 2259 O O . ALA A 1 304 ? 30.025 20.413 -5.688 1.00 94.75 304 ALA A O 1
ATOM 2260 N N . CYS A 1 305 ? 29.165 18.363 -5.404 1.00 96.25 305 CYS A N 1
ATOM 2261 C CA . CYS A 1 305 ? 29.949 18.059 -4.196 1.00 96.25 305 CYS A CA 1
ATOM 2262 C C . CYS A 1 305 ? 30.820 16.799 -4.301 1.00 96.25 305 CYS A C 1
ATOM 2264 O O . CYS A 1 305 ? 31.461 16.421 -3.326 1.00 96.25 305 CYS A O 1
ATOM 2266 N N . ARG A 1 306 ? 30.845 16.130 -5.462 1.00 95.69 306 ARG A N 1
ATOM 2267 C CA . ARG A 1 306 ? 31.630 14.909 -5.744 1.00 95.69 306 ARG A CA 1
ATOM 2268 C C . ARG A 1 306 ? 31.282 13.679 -4.902 1.00 95.69 306 ARG A C 1
ATOM 2270 O O . ARG A 1 306 ? 31.920 12.641 -5.083 1.00 95.69 306 ARG A O 1
ATOM 2277 N N . THR A 1 307 ? 30.252 13.745 -4.059 1.00 95.88 307 THR A N 1
ATOM 2278 C CA . THR A 1 307 ? 29.748 12.607 -3.281 1.00 95.88 307 THR A CA 1
ATOM 2279 C C . THR A 1 307 ? 29.179 11.525 -4.196 1.00 95.88 307 THR A C 1
ATOM 2281 O O . THR A 1 307 ? 28.323 11.797 -5.041 1.00 95.88 307 THR A O 1
ATOM 2284 N N . VAL A 1 308 ? 29.622 10.285 -3.995 1.00 94.62 308 VAL A N 1
ATOM 2285 C CA . VAL A 1 308 ? 29.056 9.102 -4.651 1.00 94.62 308 VAL A CA 1
ATOM 2286 C C . VAL A 1 308 ? 27.746 8.747 -3.954 1.00 94.62 308 VAL A C 1
ATOM 2288 O O . VAL A 1 308 ? 27.724 8.507 -2.750 1.00 94.62 308 VAL A O 1
ATOM 2291 N N . SER A 1 309 ? 26.651 8.758 -4.706 1.00 93.88 309 SER A N 1
ATOM 2292 C CA . SER A 1 309 ? 25.295 8.517 -4.208 1.00 93.88 309 SER A CA 1
ATOM 2293 C C . SER A 1 309 ? 24.689 7.298 -4.906 1.00 93.88 309 SER A C 1
ATOM 2295 O O . SER A 1 309 ? 25.040 7.037 -6.059 1.00 93.88 309 SER A O 1
ATOM 2297 N N . PRO A 1 310 ? 23.777 6.553 -4.262 1.00 94.50 310 PRO A N 1
ATOM 2298 C CA . PRO A 1 310 ? 22.986 5.535 -4.947 1.00 94.50 310 PRO A CA 1
ATOM 2299 C C . PRO A 1 310 ? 22.255 6.119 -6.165 1.00 94.50 310 PRO A C 1
ATOM 2301 O O . PRO A 1 310 ? 21.705 7.221 -6.106 1.00 94.50 310 PRO A O 1
ATOM 2304 N N . ALA A 1 311 ? 22.272 5.394 -7.284 1.00 91.06 311 ALA A N 1
ATOM 2305 C CA . ALA A 1 311 ? 21.756 5.880 -8.565 1.00 91.06 311 ALA A CA 1
ATOM 2306 C C . ALA A 1 311 ? 20.230 6.079 -8.583 1.00 91.06 311 ALA A C 1
ATOM 2308 O O . ALA A 1 311 ? 19.721 6.795 -9.447 1.00 91.06 311 ALA A O 1
ATOM 2309 N N . ASP A 1 312 ? 19.510 5.473 -7.642 1.00 91.12 312 ASP A N 1
ATOM 2310 C CA . ASP A 1 312 ? 18.059 5.560 -7.474 1.00 91.12 312 ASP A CA 1
ATOM 2311 C C . ASP A 1 312 ? 17.588 6.767 -6.651 1.00 91.12 312 ASP A C 1
ATOM 2313 O O . ASP A 1 312 ? 16.387 7.014 -6.554 1.00 91.12 312 ASP A O 1
ATOM 2317 N N . LEU A 1 313 ? 18.502 7.555 -6.080 1.00 91.81 313 LEU A N 1
ATOM 2318 C CA . LEU A 1 313 ? 18.126 8.790 -5.401 1.00 91.81 313 LEU A CA 1
ATOM 2319 C C . LEU A 1 313 ? 17.890 9.919 -6.416 1.00 91.81 313 LEU A C 1
ATOM 2321 O O . LEU A 1 313 ? 18.734 10.141 -7.286 1.00 91.81 313 LEU A O 1
ATOM 2325 N N . PRO A 1 314 ? 16.802 10.699 -6.291 1.00 89.81 314 PRO A N 1
ATOM 2326 C CA . PRO A 1 314 ? 16.576 11.866 -7.147 1.00 89.81 314 PRO A CA 1
ATOM 2327 C C . PRO A 1 314 ? 17.517 13.032 -6.804 1.00 89.81 314 PRO A C 1
ATOM 2329 O O . PRO A 1 314 ? 17.796 13.885 -7.643 1.00 89.81 314 PRO A O 1
ATOM 2332 N N . ARG A 1 315 ? 18.018 13.092 -5.563 1.00 92.75 315 ARG A N 1
ATOM 2333 C CA . ARG A 1 315 ? 18.878 14.174 -5.068 1.00 92.75 315 ARG A CA 1
ATOM 2334 C C . ARG A 1 315 ? 20.059 13.634 -4.279 1.00 92.75 315 ARG A C 1
ATOM 2336 O O . ARG A 1 315 ? 19.960 12.601 -3.623 1.00 92.75 315 ARG A O 1
ATOM 2343 N N . CYS A 1 316 ? 21.167 14.366 -4.315 1.00 94.12 316 CYS A N 1
ATOM 2344 C CA . CYS A 1 316 ? 22.349 14.040 -3.535 1.00 94.12 316 CYS A CA 1
ATOM 2345 C C . CYS A 1 316 ? 22.052 14.185 -2.033 1.00 94.12 316 CYS A C 1
ATOM 2347 O O . CYS A 1 316 ? 21.646 15.267 -1.610 1.00 94.12 316 CYS A O 1
ATOM 2349 N N . PRO A 1 317 ? 22.315 13.167 -1.198 1.00 92.69 317 PRO A N 1
ATOM 2350 C CA . PRO A 1 317 ? 22.087 13.260 0.241 1.00 92.69 317 PRO A CA 1
ATOM 2351 C C . PRO A 1 317 ? 23.018 14.267 0.939 1.00 92.69 317 PRO A C 1
ATOM 2353 O O . PRO A 1 317 ? 22.711 14.705 2.040 1.00 92.69 317 PRO A O 1
ATOM 2356 N N . SER A 1 318 ? 24.142 14.654 0.319 1.00 95.19 318 SER A N 1
ATOM 2357 C CA . SER A 1 318 ? 25.099 15.596 0.918 1.00 95.19 318 SER A CA 1
ATOM 2358 C C . SER A 1 318 ? 24.780 17.063 0.622 1.00 95.19 318 SER A C 1
ATOM 2360 O O . SER A 1 318 ? 24.872 17.888 1.524 1.00 95.19 318 SER A O 1
ATOM 2362 N N . CYS A 1 319 ? 24.431 17.406 -0.621 1.00 95.38 319 CYS A N 1
ATOM 2363 C CA . CYS A 1 319 ? 24.236 18.801 -1.044 1.00 95.38 319 CYS A CA 1
ATOM 2364 C C . CYS A 1 319 ? 22.848 19.086 -1.638 1.00 95.38 319 CYS A C 1
ATOM 2366 O O . CYS A 1 319 ? 22.578 20.207 -2.055 1.00 95.38 319 CYS A O 1
ATOM 2368 N N . SER A 1 320 ? 21.965 18.084 -1.699 1.00 94.25 320 SER A N 1
ATOM 2369 C CA . SER A 1 320 ? 20.613 18.164 -2.277 1.00 94.25 320 SER A CA 1
ATOM 2370 C C . SER A 1 320 ? 20.531 18.512 -3.773 1.00 94.25 320 SER A C 1
ATOM 2372 O O . SER A 1 320 ? 19.423 18.702 -4.280 1.00 94.25 320 SER A O 1
ATOM 2374 N N . ALA A 1 321 ? 21.655 18.557 -4.499 1.00 93.62 321 ALA A N 1
ATOM 2375 C CA . ALA A 1 321 ? 21.664 18.749 -5.950 1.00 93.62 321 ALA A CA 1
ATOM 2376 C C . ALA A 1 321 ? 20.919 17.613 -6.673 1.00 93.62 321 ALA A C 1
ATOM 2378 O O . ALA A 1 321 ? 20.958 16.463 -6.226 1.00 93.62 321 ALA A O 1
ATOM 2379 N N . ASN A 1 322 ? 20.254 17.931 -7.788 1.00 92.62 322 ASN A N 1
ATOM 2380 C CA . ASN A 1 322 ? 19.568 16.939 -8.619 1.00 92.62 322 ASN A CA 1
ATOM 2381 C C . ASN A 1 322 ? 20.593 15.970 -9.250 1.00 92.62 322 ASN A C 1
ATOM 2383 O O . ASN A 1 322 ? 21.648 16.399 -9.713 1.00 92.62 322 ASN A O 1
ATOM 2387 N N . LEU A 1 323 ? 20.293 14.668 -9.243 1.00 90.81 323 LEU A N 1
ATOM 2388 C CA . LEU A 1 323 ? 21.132 13.610 -9.814 1.00 90.81 323 LEU A CA 1
ATOM 2389 C C . LEU A 1 323 ? 20.659 13.113 -11.196 1.00 90.81 323 LEU A C 1
ATOM 2391 O O . LEU A 1 323 ? 21.299 12.236 -11.774 1.00 90.81 323 LEU A O 1
ATOM 2395 N N . ASP A 1 324 ? 19.571 13.655 -11.747 1.00 86.81 324 ASP A N 1
ATOM 2396 C CA . ASP A 1 324 ? 19.010 13.241 -13.042 1.00 86.81 324 ASP A CA 1
ATOM 2397 C C . ASP A 1 324 ? 19.945 13.535 -14.224 1.00 86.81 324 ASP A C 1
ATOM 2399 O O . ASP A 1 324 ? 20.113 12.697 -15.113 1.00 86.81 324 ASP A O 1
ATOM 2403 N N . GLU A 1 325 ? 20.587 14.701 -14.216 1.00 85.62 325 GLU A N 1
ATOM 2404 C CA . GLU A 1 325 ? 21.522 15.135 -15.258 1.00 85.62 325 GLU A CA 1
ATOM 2405 C C . GLU A 1 325 ? 22.784 14.252 -15.324 1.00 85.62 325 GLU A C 1
ATOM 2407 O O . GLU A 1 325 ? 23.010 13.640 -16.375 1.00 85.62 325 GLU A O 1
ATOM 2412 N N . PRO A 1 326 ? 23.546 14.040 -14.226 1.00 84.44 326 PRO A N 1
ATOM 2413 C CA . PRO A 1 326 ? 24.706 13.148 -14.267 1.00 84.44 326 PRO A CA 1
ATOM 2414 C C . PRO A 1 326 ? 24.322 11.693 -14.573 1.00 84.44 326 PRO A C 1
ATOM 2416 O O . PRO A 1 326 ? 25.087 10.970 -15.213 1.00 84.44 326 PRO A O 1
ATOM 2419 N N . ARG A 1 327 ? 23.118 11.247 -14.183 1.00 84.94 327 ARG A N 1
ATOM 2420 C CA . ARG A 1 327 ? 22.607 9.915 -14.544 1.00 84.94 327 ARG A CA 1
ATOM 2421 C C . ARG A 1 327 ? 22.362 9.792 -16.049 1.00 84.94 327 ARG A C 1
ATOM 2423 O O . ARG A 1 327 ? 22.736 8.783 -16.647 1.00 84.94 327 ARG A O 1
ATOM 2430 N N . SER A 1 328 ? 21.761 10.813 -16.656 1.00 82.38 328 SER A N 1
ATOM 2431 C CA . SER A 1 328 ? 21.496 10.859 -18.098 1.00 82.38 328 SER A CA 1
ATOM 2432 C C . SER A 1 328 ? 22.798 10.895 -18.902 1.00 82.38 328 SER A C 1
ATOM 2434 O O . SER A 1 328 ? 22.931 10.166 -19.884 1.00 82.38 328 SER A O 1
ATOM 2436 N N . ALA A 1 329 ? 23.797 11.651 -18.436 1.00 83.75 329 ALA A N 1
ATOM 2437 C CA . ALA A 1 329 ? 25.132 11.667 -19.030 1.00 83.75 329 ALA A CA 1
ATOM 2438 C C . ALA A 1 329 ? 25.806 10.282 -18.977 1.00 83.75 329 ALA A C 1
ATOM 2440 O O . ALA A 1 329 ? 26.335 9.806 -19.983 1.00 83.75 329 ALA A O 1
ATOM 2441 N N . LEU A 1 330 ? 25.731 9.584 -17.835 1.00 78.62 330 LEU A N 1
ATOM 2442 C CA . LEU A 1 330 ? 26.284 8.232 -17.694 1.00 78.62 330 LEU A CA 1
ATOM 2443 C C . LEU A 1 330 ? 25.589 7.223 -18.628 1.00 78.62 330 LEU A C 1
ATOM 2445 O O . LEU A 1 330 ? 26.245 6.363 -19.222 1.00 78.62 330 LEU A O 1
ATOM 2449 N N . ALA A 1 331 ? 24.266 7.340 -18.776 1.00 78.69 331 ALA A N 1
ATOM 2450 C CA . ALA A 1 331 ? 23.486 6.513 -19.691 1.00 78.69 331 ALA A CA 1
ATOM 2451 C C . ALA A 1 331 ? 23.884 6.750 -21.159 1.00 78.69 331 ALA A C 1
ATOM 2453 O O . ALA A 1 331 ? 24.047 5.780 -21.898 1.00 78.69 331 ALA A O 1
ATOM 2454 N N . ALA A 1 332 ? 24.117 8.004 -21.561 1.00 81.31 332 ALA A N 1
ATOM 2455 C CA . ALA A 1 332 ? 24.582 8.347 -22.906 1.00 81.31 332 ALA A CA 1
ATOM 2456 C C . ALA A 1 332 ? 25.974 7.765 -23.203 1.00 81.31 332 ALA A C 1
ATOM 2458 O O . ALA A 1 332 ? 26.149 7.073 -24.204 1.00 81.31 332 ALA A O 1
ATOM 2459 N N . VAL A 1 333 ? 26.939 7.932 -22.288 1.00 79.62 333 VAL A N 1
ATOM 2460 C CA . VAL A 1 333 ? 28.289 7.350 -22.431 1.00 79.62 333 VAL A CA 1
ATOM 2461 C C . VAL A 1 333 ? 28.230 5.824 -22.545 1.00 79.62 333 VAL A C 1
ATOM 2463 O O . VAL A 1 333 ? 29.002 5.213 -23.289 1.00 79.62 333 VAL A O 1
ATOM 2466 N N . ARG A 1 334 ? 27.314 5.171 -21.818 1.00 78.25 334 ARG A N 1
ATOM 2467 C CA . ARG A 1 334 ? 27.111 3.724 -21.945 1.00 78.25 334 ARG A CA 1
ATOM 2468 C C . ARG A 1 334 ? 26.538 3.357 -23.309 1.00 78.25 334 ARG A C 1
ATOM 2470 O O . ARG A 1 334 ? 27.080 2.452 -23.937 1.00 78.25 334 ARG A O 1
ATOM 2477 N N . ALA A 1 335 ? 25.500 4.054 -23.764 1.00 79.12 335 ALA A N 1
ATOM 2478 C CA . ALA A 1 335 ? 24.899 3.816 -25.071 1.00 79.12 335 ALA A CA 1
ATOM 2479 C C . ALA A 1 335 ? 25.934 3.970 -26.197 1.00 79.12 335 ALA A C 1
ATOM 2481 O O . ALA A 1 335 ? 25.994 3.132 -27.092 1.00 79.12 335 ALA A O 1
ATOM 2482 N N . GLU A 1 336 ? 26.820 4.965 -26.108 1.00 82.25 336 GLU A N 1
ATOM 2483 C CA . GLU A 1 336 ? 27.938 5.130 -27.042 1.00 82.25 336 GLU A CA 1
ATOM 2484 C C . GLU A 1 336 ? 28.927 3.962 -26.987 1.00 82.25 336 GLU A C 1
ATOM 2486 O O . GLU A 1 336 ? 29.329 3.444 -28.027 1.00 82.25 336 GLU A O 1
ATOM 2491 N N . ARG A 1 337 ? 29.307 3.496 -25.790 1.00 81.50 337 ARG A N 1
ATOM 2492 C CA . ARG A 1 337 ? 30.201 2.333 -25.635 1.00 81.50 337 ARG A CA 1
ATOM 2493 C C . ARG A 1 337 ? 29.575 1.046 -26.163 1.00 81.50 337 ARG A C 1
ATOM 2495 O O . ARG A 1 337 ? 30.273 0.231 -26.766 1.00 81.50 337 ARG A O 1
ATOM 2502 N N . GLU A 1 338 ? 28.282 0.849 -25.933 1.00 78.81 338 GLU A N 1
ATOM 2503 C CA . GLU A 1 338 ? 27.526 -0.293 -26.443 1.00 78.81 338 GLU A CA 1
ATOM 2504 C C . GLU A 1 338 ? 27.389 -0.226 -27.962 1.00 78.81 338 GLU A C 1
ATOM 2506 O O . GLU A 1 338 ? 27.656 -1.226 -28.625 1.00 78.81 338 GLU A O 1
ATOM 2511 N N . ALA A 1 339 ? 27.087 0.945 -28.525 1.00 77.19 339 ALA A N 1
ATOM 2512 C CA . ALA A 1 339 ? 27.059 1.170 -29.966 1.00 77.19 339 ALA A CA 1
ATOM 2513 C C . ALA A 1 339 ? 28.442 0.953 -30.600 1.00 77.19 339 ALA A C 1
ATOM 2515 O O . ALA A 1 339 ? 28.548 0.277 -31.619 1.00 77.19 339 ALA A O 1
ATOM 2516 N N . ALA A 1 340 ? 29.516 1.436 -29.971 1.00 76.94 340 ALA A N 1
ATOM 2517 C CA . ALA A 1 340 ? 30.885 1.216 -30.429 1.00 76.94 340 ALA A CA 1
ATOM 2518 C C . ALA A 1 340 ? 31.266 -0.270 -30.380 1.00 76.94 340 ALA A C 1
ATOM 2520 O O . ALA A 1 340 ? 31.855 -0.791 -31.326 1.00 76.94 340 ALA A O 1
ATOM 2521 N N . ARG A 1 341 ? 30.889 -0.986 -29.312 1.00 79.31 341 ARG A N 1
ATOM 2522 C CA . ARG A 1 341 ? 31.083 -2.438 -29.224 1.00 79.31 341 ARG A CA 1
ATOM 2523 C C . ARG A 1 341 ? 30.247 -3.160 -30.281 1.00 79.31 341 ARG A C 1
ATOM 2525 O O . ARG A 1 341 ? 30.771 -4.053 -30.935 1.00 79.31 341 ARG A O 1
ATOM 2532 N N . ALA A 1 342 ? 28.988 -2.784 -30.484 1.00 74.69 342 ALA A N 1
ATOM 2533 C CA . ALA A 1 342 ? 28.133 -3.367 -31.513 1.00 74.69 342 ALA A CA 1
ATOM 2534 C C . ALA A 1 342 ? 28.715 -3.144 -32.917 1.00 74.69 342 ALA A C 1
ATOM 2536 O O . ALA A 1 342 ? 28.787 -4.094 -33.691 1.00 74.69 342 ALA A O 1
ATOM 2537 N N . ALA A 1 343 ? 29.225 -1.942 -33.203 1.00 76.06 343 ALA A N 1
ATOM 2538 C CA . ALA A 1 343 ? 29.896 -1.607 -34.456 1.00 76.06 343 ALA A CA 1
ATOM 2539 C C . ALA A 1 343 ? 31.189 -2.413 -34.659 1.00 76.06 343 ALA A C 1
ATOM 2541 O O . ALA A 1 343 ? 31.407 -2.956 -35.738 1.00 76.06 343 ALA A O 1
ATOM 2542 N N . GLN A 1 344 ? 32.010 -2.579 -33.615 1.00 71.31 344 GLN A N 1
ATOM 2543 C CA . GLN A 1 344 ? 33.206 -3.435 -33.666 1.00 71.31 344 GLN A CA 1
ATOM 2544 C C . GLN A 1 344 ? 32.880 -4.906 -33.955 1.00 71.31 344 GLN A C 1
ATOM 2546 O O . GLN A 1 344 ? 33.717 -5.624 -34.492 1.00 71.31 344 GLN A O 1
ATOM 2551 N N . HIS A 1 345 ? 31.678 -5.361 -33.596 1.00 70.06 345 HIS A N 1
ATOM 2552 C CA . HIS A 1 345 ? 31.245 -6.742 -33.789 1.00 70.06 345 HIS A CA 1
ATOM 2553 C C . HIS A 1 345 ? 30.196 -6.891 -34.906 1.00 70.06 345 HIS A C 1
ATOM 2555 O O . HIS A 1 345 ? 29.549 -7.941 -34.997 1.00 70.06 345 HIS A O 1
ATOM 2561 N N . ALA A 1 346 ? 29.994 -5.873 -35.746 1.00 71.31 346 ALA A N 1
ATOM 2562 C CA . ALA A 1 346 ? 29.082 -5.968 -36.878 1.00 71.31 346 ALA A CA 1
ATOM 2563 C C . ALA A 1 346 ? 29.572 -7.052 -37.863 1.00 71.31 346 ALA A C 1
ATOM 2565 O O . ALA A 1 346 ? 30.786 -7.170 -38.079 1.00 71.31 346 ALA A O 1
ATOM 2566 N N . PRO A 1 347 ? 28.668 -7.880 -38.426 1.00 74.62 347 PRO A N 1
ATOM 2567 C CA . PRO A 1 347 ? 29.053 -8.836 -39.455 1.00 74.62 347 PRO A CA 1
ATOM 2568 C C . PRO A 1 347 ? 29.637 -8.085 -40.664 1.00 74.62 347 PRO A C 1
ATOM 2570 O O . PRO A 1 347 ? 29.174 -6.983 -40.971 1.00 74.62 347 PRO A O 1
ATOM 2573 N N . PRO A 1 348 ? 30.656 -8.650 -41.331 1.00 78.44 348 PRO A N 1
ATOM 2574 C CA . PRO A 1 348 ? 31.249 -8.026 -42.508 1.00 78.44 348 PRO A CA 1
ATOM 2575 C C . PRO A 1 348 ? 30.231 -7.931 -43.653 1.00 78.44 348 PRO A C 1
ATOM 2577 O O . PRO A 1 348 ? 29.260 -8.695 -43.695 1.00 78.44 348 PRO A O 1
ATOM 2580 N N . ALA A 1 349 ? 30.454 -7.016 -44.596 1.00 80.00 349 ALA A N 1
ATOM 2581 C CA . ALA A 1 349 ? 29.636 -6.898 -45.795 1.00 80.00 349 ALA A CA 1
ATOM 2582 C C . ALA A 1 349 ? 29.577 -8.226 -46.579 1.00 80.00 349 ALA A C 1
ATOM 2584 O O . ALA A 1 349 ? 30.548 -8.991 -46.595 1.00 80.00 349 ALA A O 1
ATOM 2585 N N . PRO A 1 350 ? 28.444 -8.515 -47.243 1.00 81.31 350 PRO A N 1
ATOM 2586 C CA . PRO A 1 350 ? 28.284 -9.721 -48.043 1.00 81.31 350 PRO A CA 1
ATOM 2587 C C . PRO A 1 350 ? 29.247 -9.775 -49.237 1.00 81.31 350 PRO A C 1
ATOM 2589 O O . PRO A 1 350 ? 29.658 -8.749 -49.780 1.00 81.31 350 PRO A O 1
ATOM 2592 N N . VAL A 1 351 ? 29.568 -10.993 -49.688 1.00 83.25 351 VAL A N 1
ATOM 2593 C CA . VAL A 1 351 ? 30.379 -11.216 -50.894 1.00 83.25 351 VAL A CA 1
ATOM 2594 C C . VAL A 1 351 ? 29.605 -10.754 -52.129 1.00 83.25 351 VAL A C 1
ATOM 2596 O O . VAL A 1 351 ? 28.583 -11.340 -52.476 1.00 83.25 351 VAL A O 1
ATOM 2599 N N . ALA A 1 352 ? 30.096 -9.740 -52.838 1.00 80.62 352 ALA A N 1
ATOM 2600 C CA . ALA A 1 352 ? 29.493 -9.324 -54.102 1.00 80.62 352 ALA A CA 1
ATOM 2601 C C . ALA A 1 352 ? 29.768 -10.365 -55.201 1.00 80.62 352 ALA A C 1
ATOM 2603 O O . ALA A 1 352 ? 30.896 -10.809 -55.331 1.00 80.62 352 ALA A O 1
ATOM 2604 N N . HIS A 1 353 ? 28.770 -10.707 -56.021 1.00 80.31 353 HIS A N 1
ATOM 2605 C CA . HIS A 1 353 ? 28.922 -11.517 -57.244 1.00 80.31 353 HIS A CA 1
ATOM 2606 C C . HIS A 1 353 ? 29.626 -12.878 -57.064 1.00 80.31 353 HIS A C 1
ATOM 2608 O O . HIS A 1 353 ? 30.822 -13.026 -57.306 1.00 80.31 353 HIS A O 1
ATOM 2614 N N . VAL A 1 354 ? 28.850 -13.904 -56.711 1.00 87.50 354 VAL A N 1
ATOM 2615 C CA . VAL A 1 354 ? 29.310 -15.300 -56.746 1.00 87.50 354 VAL A CA 1
ATOM 2616 C C . VAL A 1 354 ? 29.064 -15.874 -58.142 1.00 87.50 354 VAL A C 1
ATOM 2618 O O . VAL A 1 354 ? 27.914 -16.017 -58.564 1.00 87.50 354 VAL A O 1
ATOM 2621 N N . THR A 1 355 ? 30.138 -16.223 -58.844 1.00 89.31 355 THR A N 1
ATOM 2622 C CA . THR A 1 355 ? 30.095 -16.939 -60.124 1.00 89.31 355 THR A CA 1
ATOM 2623 C C . THR A 1 355 ? 30.148 -18.439 -59.866 1.00 89.31 355 THR A C 1
ATOM 2625 O O . THR A 1 355 ? 30.899 -18.896 -59.004 1.00 89.31 355 THR A O 1
ATOM 2628 N N . VAL A 1 356 ? 29.348 -19.209 -60.605 1.00 89.31 356 VAL A N 1
ATOM 2629 C CA . VAL A 1 356 ? 29.309 -20.671 -60.500 1.00 89.31 356 VAL A CA 1
ATOM 2630 C C . VAL A 1 356 ? 29.540 -21.276 -61.875 1.00 89.31 356 VAL A C 1
ATOM 2632 O O . VAL A 1 356 ? 28.656 -21.231 -62.731 1.00 89.31 356 VAL A O 1
ATOM 2635 N N . ASP A 1 357 ? 30.702 -21.893 -62.046 1.00 87.88 357 ASP A N 1
ATOM 2636 C CA . ASP A 1 357 ? 31.072 -22.633 -63.245 1.00 87.88 357 ASP A CA 1
ATOM 2637 C C . ASP A 1 357 ? 30.800 -24.118 -63.009 1.00 87.88 357 ASP A C 1
ATOM 2639 O O . ASP A 1 357 ? 31.387 -24.752 -62.131 1.00 87.88 357 ASP A O 1
ATOM 2643 N N . ARG A 1 358 ? 29.858 -24.687 -63.763 1.00 86.62 358 ARG A N 1
ATOM 2644 C CA . ARG A 1 358 ? 29.510 -26.109 -63.655 1.00 86.62 358 ARG A CA 1
ATOM 2645 C C . ARG A 1 358 ? 30.379 -26.925 -64.598 1.00 86.62 358 ARG A C 1
ATOM 2647 O O . ARG A 1 358 ? 30.453 -26.616 -65.784 1.00 86.62 358 ARG A O 1
ATOM 2654 N N . THR A 1 359 ? 30.999 -27.970 -64.070 1.00 84.50 359 THR A N 1
ATOM 2655 C CA . THR A 1 359 ? 31.829 -28.920 -64.813 1.00 84.50 359 THR A CA 1
ATO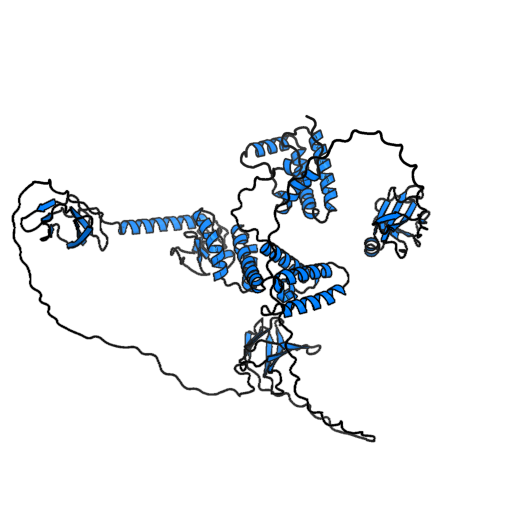M 2656 C C . THR A 1 359 ? 31.159 -30.294 -64.820 1.00 84.50 359 THR A C 1
ATOM 2658 O O . THR A 1 359 ? 30.183 -30.522 -64.102 1.00 84.50 359 THR A O 1
ATOM 2661 N N . GLU A 1 360 ? 31.665 -31.223 -65.632 1.00 82.12 360 GLU A N 1
ATOM 2662 C CA . GLU A 1 360 ? 31.167 -32.609 -65.644 1.00 82.12 360 GLU A CA 1
ATOM 2663 C C . GLU A 1 360 ? 31.338 -33.295 -64.274 1.00 82.12 360 GLU A C 1
ATOM 2665 O O . GLU A 1 360 ? 30.497 -34.097 -63.874 1.00 82.12 360 GLU A O 1
ATOM 2670 N N . ASP A 1 361 ? 32.358 -32.886 -63.512 1.00 83.00 361 ASP A N 1
ATOM 2671 C CA . ASP A 1 361 ? 32.718 -33.456 -62.210 1.00 83.00 361 ASP A CA 1
ATOM 2672 C C . ASP A 1 361 ? 32.207 -32.648 -60.998 1.00 83.00 361 ASP A C 1
ATOM 2674 O O . ASP A 1 361 ? 32.545 -32.970 -59.857 1.00 83.00 361 ASP A O 1
ATOM 2678 N N . GLY A 1 362 ? 31.420 -31.579 -61.197 1.00 87.56 362 GLY A N 1
ATOM 2679 C CA . GLY A 1 362 ? 30.895 -30.767 -60.092 1.00 87.56 362 GLY A CA 1
ATOM 2680 C C . GLY A 1 362 ? 30.657 -29.289 -60.414 1.00 87.56 362 GLY A C 1
ATOM 2681 O O . GLY A 1 362 ? 30.156 -28.925 -61.476 1.00 87.56 362 GLY A O 1
ATOM 2682 N N . ALA A 1 363 ? 30.948 -28.415 -59.449 1.00 88.31 363 ALA A N 1
ATOM 2683 C CA . ALA A 1 363 ? 30.856 -26.967 -59.609 1.00 88.31 363 ALA A CA 1
ATOM 2684 C C . ALA A 1 363 ? 32.036 -26.264 -58.937 1.00 88.31 363 ALA A C 1
ATOM 2686 O O . ALA A 1 363 ? 32.422 -26.606 -57.817 1.00 88.31 363 ALA A O 1
ATOM 2687 N N . VAL A 1 364 ? 32.570 -25.253 -59.615 1.00 90.38 364 VAL A N 1
ATOM 2688 C CA . VAL A 1 364 ? 33.584 -24.339 -59.095 1.00 90.38 364 VAL A CA 1
ATOM 2689 C C . VAL A 1 364 ? 32.915 -22.995 -58.843 1.00 90.38 364 VAL A C 1
ATOM 2691 O O . VAL A 1 364 ? 32.337 -22.387 -59.741 1.00 90.38 364 VAL A O 1
ATOM 2694 N N . LEU A 1 365 ? 32.961 -22.546 -57.596 1.00 92.38 365 LEU A N 1
ATOM 2695 C CA . LEU A 1 365 ? 32.485 -21.240 -57.179 1.00 92.38 365 LEU A CA 1
ATOM 2696 C C . LEU A 1 365 ? 33.668 -20.284 -57.125 1.00 92.38 365 LEU A C 1
ATOM 2698 O O . LEU A 1 365 ? 34.684 -20.612 -56.511 1.00 92.38 365 LEU A O 1
ATOM 2702 N N . THR A 1 366 ? 33.506 -19.098 -57.703 1.00 90.38 366 THR A N 1
ATOM 2703 C CA . THR A 1 366 ? 34.497 -18.018 -57.648 1.00 90.38 366 THR A CA 1
ATOM 2704 C C . THR A 1 366 ? 33.817 -16.730 -57.219 1.00 90.38 366 THR A C 1
ATOM 2706 O O . THR A 1 366 ? 32.718 -16.417 -57.677 1.00 90.38 366 THR A O 1
ATOM 2709 N N . TRP A 1 367 ? 34.468 -15.967 -56.350 1.00 92.44 367 TRP A N 1
ATOM 2710 C CA . TRP A 1 367 ? 33.976 -14.667 -55.909 1.00 92.44 367 TRP A CA 1
ATOM 2711 C C . TRP A 1 367 ? 35.124 -13.664 -55.740 1.00 92.44 367 TRP A C 1
ATOM 2713 O O . TRP A 1 367 ? 36.271 -14.068 -55.567 1.00 92.44 367 TRP A O 1
ATOM 2723 N N . PRO A 1 368 ? 34.879 -12.346 -55.811 1.00 89.12 368 PRO A N 1
ATOM 2724 C CA . PRO A 1 368 ? 35.896 -11.354 -55.492 1.00 89.12 368 PRO A CA 1
ATOM 2725 C C . PRO A 1 368 ? 36.258 -11.400 -54.004 1.00 89.12 368 PRO A C 1
ATOM 2727 O O . PRO A 1 368 ? 35.411 -11.651 -53.144 1.00 89.12 368 PRO A O 1
ATOM 2730 N N . ALA A 1 369 ? 37.524 -11.114 -53.691 1.00 85.06 369 ALA A N 1
ATOM 2731 C CA . ALA A 1 369 ? 37.937 -10.901 -52.310 1.00 85.06 369 ALA A CA 1
ATOM 2732 C C . ALA A 1 369 ? 37.146 -9.733 -51.703 1.00 85.06 369 ALA A C 1
ATOM 2734 O O . ALA A 1 369 ? 36.915 -8.722 -52.371 1.00 85.06 369 ALA A O 1
ATOM 2735 N N . SER A 1 370 ? 36.744 -9.862 -50.439 1.00 80.94 370 SER A N 1
ATOM 2736 C CA . SER A 1 370 ? 36.111 -8.751 -49.728 1.00 80.94 370 SER A CA 1
ATOM 2737 C C . SER A 1 370 ? 37.076 -7.566 -49.631 1.00 80.94 370 SER A C 1
ATOM 2739 O O . SER A 1 370 ? 38.251 -7.740 -49.311 1.00 80.94 370 SER A O 1
ATOM 2741 N N . ALA A 1 371 ? 36.570 -6.358 -49.890 1.00 77.62 371 ALA A N 1
ATOM 2742 C CA . ALA A 1 371 ? 37.325 -5.117 -49.717 1.00 77.62 371 ALA A CA 1
ATOM 2743 C C . ALA A 1 371 ? 37.465 -4.712 -48.237 1.00 77.62 371 ALA A C 1
ATOM 2745 O O . ALA A 1 371 ? 38.196 -3.774 -47.919 1.00 77.62 371 ALA A O 1
ATOM 2746 N N . GLU A 1 372 ? 36.764 -5.395 -47.327 1.00 75.88 372 GLU A N 1
ATOM 2747 C CA . GLU A 1 372 ? 36.869 -5.134 -45.897 1.00 75.88 372 GLU A CA 1
ATOM 2748 C C . GLU A 1 372 ? 38.157 -5.706 -45.302 1.00 75.88 372 GLU A C 1
ATOM 2750 O O . GLU A 1 372 ? 38.508 -6.869 -45.504 1.00 75.88 372 GLU A O 1
ATOM 2755 N N . SER A 1 373 ? 38.836 -4.903 -44.485 1.00 72.31 373 SER A N 1
ATOM 2756 C CA . SER A 1 373 ? 39.953 -5.374 -43.673 1.00 72.31 373 SER A CA 1
ATOM 2757 C C . SER A 1 373 ? 39.473 -6.346 -42.581 1.00 72.31 373 SER A C 1
ATOM 2759 O O . SER A 1 373 ? 38.380 -6.209 -42.025 1.00 72.31 373 SER A O 1
ATOM 2761 N N . GLY A 1 374 ? 40.293 -7.357 -42.272 1.00 73.19 374 GLY A N 1
ATOM 2762 C CA . GLY A 1 374 ? 40.001 -8.335 -41.215 1.00 73.19 374 GLY A CA 1
ATOM 2763 C C . GLY A 1 374 ? 38.945 -9.380 -41.587 1.00 73.19 374 GLY A C 1
ATOM 2764 O O . GLY A 1 374 ? 38.120 -9.727 -40.749 1.00 73.19 374 GLY A O 1
ATOM 2765 N N . VAL A 1 375 ? 38.916 -9.828 -42.844 1.00 78.00 375 VAL A N 1
ATOM 2766 C CA . VAL A 1 375 ? 38.205 -11.054 -43.235 1.00 78.00 375 VAL A CA 1
ATOM 2767 C C . VAL A 1 375 ? 39.117 -12.244 -42.983 1.00 78.00 375 VAL A C 1
ATOM 2769 O O . VAL A 1 375 ? 40.199 -12.326 -43.560 1.00 78.00 375 VAL A O 1
ATOM 2772 N N . ASP A 1 376 ? 38.661 -13.165 -42.139 1.00 77.19 376 ASP A N 1
ATOM 2773 C CA . ASP A 1 376 ? 39.459 -14.315 -41.708 1.00 77.19 376 ASP A CA 1
ATOM 2774 C C . ASP A 1 376 ? 39.143 -15.572 -42.526 1.00 77.19 376 ASP A C 1
ATOM 2776 O O . ASP A 1 376 ? 39.968 -16.478 -42.603 1.00 77.19 376 ASP A O 1
ATOM 2780 N N . ALA A 1 377 ? 37.948 -15.647 -43.125 1.00 89.12 377 ALA A N 1
ATOM 2781 C CA . ALA A 1 377 ? 37.507 -16.757 -43.967 1.00 89.12 377 ALA A CA 1
ATOM 2782 C C . ALA A 1 377 ? 36.214 -16.411 -44.734 1.00 89.12 377 ALA A C 1
ATOM 2784 O O . ALA A 1 377 ? 35.590 -15.373 -44.536 1.00 89.12 377 ALA A O 1
ATOM 2785 N N . TYR A 1 378 ? 35.770 -17.339 -45.570 1.00 90.75 378 TYR A N 1
ATOM 2786 C CA . TYR A 1 378 ? 34.479 -17.390 -46.237 1.00 90.75 378 TYR A CA 1
ATOM 2787 C C . TYR A 1 378 ? 33.778 -18.692 -45.837 1.00 90.75 378 TYR A C 1
ATOM 2789 O O . TYR A 1 378 ? 34.412 -19.747 -45.763 1.00 90.75 378 TYR A O 1
ATOM 2797 N N . LEU A 1 379 ? 32.474 -18.628 -45.576 1.00 92.19 379 LEU A N 1
ATOM 2798 C CA . LEU A 1 379 ? 31.614 -19.790 -45.358 1.00 92.19 379 LEU A CA 1
ATOM 2799 C C . LEU A 1 379 ? 30.864 -20.093 -46.651 1.00 92.19 379 LEU A C 1
ATOM 2801 O O . LEU A 1 379 ? 30.143 -19.232 -47.156 1.00 92.19 379 LEU A O 1
ATOM 2805 N N . VAL A 1 380 ? 31.003 -21.313 -47.162 1.00 90.12 380 VAL A N 1
ATOM 2806 C CA . VAL A 1 380 ? 30.304 -21.750 -48.373 1.00 90.12 380 VAL A CA 1
ATOM 2807 C C . VAL A 1 380 ? 29.155 -22.666 -47.979 1.00 90.12 380 VAL A C 1
ATOM 2809 O O . VAL A 1 380 ? 29.343 -23.659 -47.272 1.00 90.12 380 VAL A O 1
ATOM 2812 N N . GLU A 1 381 ? 27.958 -22.339 -48.447 1.00 91.62 381 GLU A N 1
ATOM 2813 C CA . GLU A 1 381 ? 26.729 -23.074 -48.180 1.00 91.62 381 GLU A CA 1
ATOM 2814 C C . GLU A 1 381 ? 26.047 -23.471 -49.487 1.00 91.62 381 GLU A C 1
ATOM 2816 O O . GLU A 1 381 ? 26.087 -22.762 -50.495 1.00 91.62 381 GLU A O 1
ATOM 2821 N N . ARG A 1 382 ? 25.381 -24.622 -49.458 1.00 90.38 382 ARG A N 1
ATOM 2822 C CA . ARG A 1 382 ? 24.631 -25.167 -50.584 1.00 90.38 382 ARG A CA 1
ATOM 2823 C C . ARG A 1 382 ? 23.201 -25.430 -50.175 1.00 90.38 382 ARG A C 1
ATOM 2825 O O . ARG A 1 382 ? 22.969 -26.110 -49.178 1.00 90.38 382 ARG A O 1
ATOM 2832 N N . THR A 1 383 ? 22.257 -24.968 -50.982 1.00 87.31 383 THR A N 1
ATOM 2833 C CA . THR A 1 383 ? 20.830 -25.204 -50.777 1.00 87.31 383 THR A CA 1
ATOM 2834 C C . THR A 1 383 ? 20.284 -26.106 -51.876 1.00 87.31 383 THR A C 1
ATOM 2836 O O . THR A 1 383 ? 20.378 -25.793 -53.061 1.00 87.31 383 THR A O 1
ATOM 2839 N N . ALA A 1 384 ? 19.712 -27.244 -51.485 1.00 86.31 384 ALA A N 1
ATOM 2840 C CA . ALA A 1 384 ? 19.110 -28.220 -52.390 1.00 86.31 384 ALA A CA 1
ATOM 2841 C C . ALA A 1 384 ? 17.768 -28.686 -51.814 1.00 86.31 384 ALA A C 1
ATOM 2843 O O . ALA A 1 384 ? 17.695 -29.061 -50.645 1.00 86.31 384 ALA A O 1
ATOM 2844 N N . GLY A 1 385 ? 16.692 -28.631 -52.608 1.00 82.00 385 GLY A N 1
ATOM 2845 C CA . GLY A 1 385 ? 15.358 -29.054 -52.154 1.00 82.00 385 GLY A CA 1
ATOM 2846 C C . GLY A 1 385 ? 14.839 -28.292 -50.925 1.00 82.00 385 GLY A C 1
ATOM 2847 O O . GLY A 1 385 ? 14.130 -28.866 -50.107 1.00 82.00 385 GLY A O 1
ATOM 2848 N N . GLY A 1 386 ? 15.241 -27.027 -50.753 1.00 83.62 386 GLY A N 1
ATOM 2849 C CA . GLY A 1 386 ? 14.879 -26.198 -49.596 1.00 83.62 386 GLY A CA 1
ATOM 2850 C C . GLY A 1 386 ? 15.718 -26.431 -48.334 1.00 83.62 386 GLY A C 1
ATOM 2851 O O . GLY A 1 386 ? 15.508 -25.740 -47.345 1.00 83.62 386 GLY A O 1
ATOM 2852 N N . SER A 1 387 ? 16.682 -27.358 -48.356 1.00 84.75 387 SER A N 1
ATOM 2853 C CA . SER A 1 387 ? 17.604 -27.598 -47.239 1.00 84.75 387 SER A CA 1
ATOM 2854 C C . SER A 1 387 ? 18.978 -26.992 -47.513 1.00 84.75 387 SER A C 1
ATOM 2856 O O . SER A 1 387 ? 19.583 -27.280 -48.547 1.00 84.75 387 SER A O 1
ATOM 2858 N N . THR A 1 388 ? 19.481 -26.181 -46.581 1.00 90.06 388 THR A N 1
ATOM 2859 C CA . THR A 1 388 ? 20.813 -25.561 -46.641 1.00 90.06 388 THR A CA 1
ATOM 2860 C C . THR A 1 388 ? 21.826 -26.387 -45.850 1.00 90.06 388 THR A C 1
ATOM 2862 O O . THR A 1 388 ? 21.576 -26.768 -44.708 1.00 90.06 388 THR A O 1
ATOM 2865 N N . ARG A 1 389 ? 22.989 -26.661 -46.447 1.00 91.00 389 ARG A N 1
ATOM 2866 C CA . ARG A 1 389 ? 24.117 -27.367 -45.830 1.00 91.00 389 ARG A CA 1
ATOM 2867 C C . ARG A 1 389 ? 25.393 -26.543 -45.968 1.00 91.00 389 ARG A C 1
ATOM 2869 O O . ARG A 1 389 ? 25.735 -26.117 -47.068 1.00 91.00 389 ARG A O 1
ATOM 2876 N N . VAL A 1 390 ? 26.130 -26.396 -44.870 1.00 92.94 390 VAL A N 1
ATOM 2877 C CA . VAL A 1 390 ? 27.487 -25.831 -44.874 1.00 92.94 390 VAL A CA 1
ATOM 2878 C C . VAL A 1 390 ? 28.438 -26.820 -45.551 1.00 92.94 390 VAL A C 1
ATOM 2880 O O . VAL A 1 390 ? 28.544 -27.971 -45.122 1.00 92.94 390 VAL A O 1
ATOM 2883 N N . LEU A 1 391 ? 29.107 -26.380 -46.616 1.00 91.38 391 LEU A N 1
ATOM 2884 C CA . LEU A 1 391 ? 30.122 -27.161 -47.326 1.00 91.38 391 LEU A CA 1
ATOM 2885 C C . LEU A 1 391 ? 31.497 -27.025 -46.665 1.00 91.38 391 LEU A C 1
ATOM 2887 O O . LEU A 1 391 ? 32.227 -28.008 -46.575 1.00 91.38 391 LEU A O 1
ATOM 2891 N N . GLY A 1 392 ? 31.821 -25.837 -46.148 1.00 90.81 392 GLY A N 1
ATOM 2892 C CA . GLY A 1 392 ? 33.021 -25.619 -45.348 1.00 90.81 392 GLY A CA 1
ATOM 2893 C C . GLY A 1 392 ? 33.420 -24.153 -45.215 1.00 90.81 392 GLY A C 1
ATOM 2894 O O . GLY A 1 392 ? 32.695 -23.247 -45.632 1.00 90.81 392 GLY A O 1
ATOM 2895 N N . ARG A 1 393 ? 34.581 -23.940 -44.586 1.00 92.75 393 ARG A N 1
ATOM 2896 C CA . ARG A 1 393 ? 35.227 -22.635 -44.399 1.00 92.75 393 ARG A CA 1
ATOM 2897 C C . ARG A 1 393 ? 36.507 -22.590 -45.230 1.00 92.75 393 ARG A C 1
ATOM 2899 O O . ARG A 1 393 ? 37.264 -23.556 -45.213 1.00 92.75 393 ARG A O 1
ATOM 2906 N N . THR A 1 394 ? 36.754 -21.491 -45.933 1.00 91.06 394 THR A N 1
ATOM 2907 C CA . THR A 1 394 ? 37.960 -21.309 -46.756 1.00 91.06 394 THR A CA 1
ATOM 2908 C C . THR A 1 394 ? 38.483 -19.882 -46.654 1.00 91.06 394 THR A C 1
ATOM 2910 O O . THR A 1 394 ? 37.698 -18.955 -46.526 1.00 91.06 394 THR A O 1
ATOM 2913 N N . THR A 1 395 ? 39.795 -19.676 -46.714 1.00 90.50 395 THR A N 1
ATOM 2914 C CA . THR A 1 395 ? 40.403 -18.340 -46.877 1.00 90.50 395 THR A CA 1
ATOM 2915 C C . THR A 1 395 ? 40.546 -17.946 -48.346 1.00 90.50 395 THR A C 1
ATOM 2917 O O . THR A 1 395 ? 40.823 -16.790 -48.659 1.00 90.50 395 THR A O 1
ATOM 2920 N N . LEU A 1 396 ? 40.361 -18.907 -49.253 1.00 91.12 396 LEU A N 1
ATOM 2921 C CA . LEU A 1 396 ? 40.458 -18.705 -50.689 1.00 91.12 396 LEU A CA 1
ATOM 2922 C C . LEU A 1 396 ? 39.166 -18.092 -51.229 1.00 91.12 396 LEU A C 1
ATOM 2924 O O . LEU A 1 396 ? 38.083 -18.307 -50.693 1.00 91.12 396 LEU A O 1
ATOM 2928 N N . THR A 1 397 ? 39.279 -17.381 -52.344 1.00 92.06 397 THR A N 1
ATOM 2929 C CA . THR A 1 397 ? 38.151 -16.809 -53.094 1.00 92.06 397 THR A CA 1
ATOM 2930 C C . THR A 1 397 ? 37.529 -17.784 -54.098 1.00 92.06 397 THR A C 1
ATOM 2932 O O . THR A 1 397 ? 36.822 -17.388 -55.026 1.00 92.06 397 THR A O 1
ATOM 2935 N N . THR A 1 398 ? 37.835 -19.071 -53.935 1.00 91.69 398 THR A N 1
ATOM 2936 C CA . THR A 1 398 ? 37.355 -20.165 -54.776 1.00 91.69 398 THR A CA 1
ATOM 2937 C C . THR A 1 398 ? 36.978 -21.373 -53.921 1.00 91.69 398 THR A C 1
ATOM 2939 O O . THR A 1 398 ? 37.570 -21.615 -52.863 1.00 91.69 398 THR A O 1
ATOM 2942 N N . TRP A 1 399 ? 35.980 -22.136 -54.372 1.00 93.69 399 TRP A N 1
ATOM 2943 C CA . TRP A 1 399 ? 35.561 -23.395 -53.750 1.00 93.69 399 TRP A CA 1
ATOM 2944 C C . TRP A 1 399 ? 35.092 -24.397 -54.797 1.00 93.69 399 TRP A C 1
ATOM 2946 O O . TRP A 1 399 ? 34.282 -24.058 -55.654 1.00 93.69 399 TRP A O 1
ATOM 2956 N N . THR A 1 400 ? 35.528 -25.647 -54.678 1.00 91.75 400 THR A N 1
ATOM 2957 C CA . THR A 1 400 ? 35.092 -26.731 -55.564 1.00 91.75 400 THR A CA 1
ATOM 2958 C C . THR A 1 400 ? 34.176 -27.688 -54.810 1.00 91.75 400 THR A C 1
ATOM 2960 O O . THR A 1 400 ? 34.552 -28.234 -53.774 1.00 91.75 400 THR A O 1
ATOM 2963 N N . ASP A 1 401 ? 32.971 -27.907 -55.335 1.00 90.38 401 ASP A N 1
ATOM 2964 C CA . ASP A 1 401 ? 32.023 -28.912 -54.853 1.00 90.38 401 ASP A CA 1
ATOM 2965 C C . ASP A 1 401 ? 31.859 -30.015 -55.904 1.00 90.38 401 ASP A C 1
ATOM 2967 O O . ASP A 1 401 ? 31.153 -29.849 -56.900 1.00 90.38 401 ASP A O 1
ATOM 2971 N N . SER A 1 402 ? 32.493 -31.164 -55.668 1.00 86.06 402 SER A N 1
ATOM 2972 C CA . SER A 1 402 ? 32.411 -32.344 -56.540 1.00 86.06 402 SER A CA 1
ATOM 2973 C C . SER A 1 402 ? 31.050 -33.056 -56.500 1.00 86.06 402 SER A C 1
ATOM 2975 O O . SER A 1 402 ? 30.796 -33.964 -57.281 1.00 86.06 402 SER A O 1
ATOM 2977 N N . ASN A 1 403 ? 30.131 -32.646 -55.616 1.00 80.06 403 ASN A N 1
ATOM 2978 C CA . ASN A 1 403 ? 28.804 -33.255 -55.466 1.00 80.06 403 ASN A CA 1
ATOM 2979 C C . ASN A 1 403 ? 27.675 -32.392 -56.072 1.00 80.06 403 ASN A C 1
ATOM 2981 O O . ASN A 1 403 ? 26.515 -32.514 -55.672 1.00 80.06 403 ASN A O 1
ATOM 2985 N N . ALA A 1 404 ? 28.006 -31.480 -56.989 1.00 69.44 404 ALA A N 1
ATOM 2986 C CA . ALA A 1 404 ? 27.137 -30.382 -57.427 1.00 69.44 404 ALA A CA 1
ATOM 2987 C C . ALA A 1 404 ? 26.238 -30.666 -58.652 1.00 69.44 404 ALA A C 1
ATOM 2989 O O . ALA A 1 404 ? 25.546 -29.764 -59.123 1.00 69.44 404 ALA A O 1
ATOM 2990 N N . VAL A 1 405 ? 26.192 -31.900 -59.160 1.00 69.88 405 VAL A N 1
ATOM 2991 C CA . VAL A 1 405 ? 25.554 -32.243 -60.455 1.00 69.88 405 VAL A CA 1
ATOM 2992 C C . VAL A 1 405 ? 24.007 -32.278 -60.401 1.00 69.88 405 VAL A C 1
ATOM 2994 O O . VAL A 1 405 ? 23.337 -32.698 -61.340 1.00 69.88 405 VAL A O 1
ATOM 2997 N N . VAL A 1 406 ? 23.381 -31.817 -59.313 1.00 71.75 406 VAL A N 1
ATOM 2998 C CA . VAL A 1 406 ? 21.923 -31.924 -59.129 1.00 71.75 406 VAL A CA 1
ATOM 2999 C C . VAL A 1 406 ? 21.191 -30.677 -59.668 1.00 71.75 406 VAL A C 1
ATOM 3001 O O . VAL A 1 406 ? 21.519 -29.548 -59.286 1.00 71.75 406 VAL A O 1
ATOM 3004 N N . PRO A 1 407 ? 20.161 -30.826 -60.525 1.00 76.06 407 PRO A N 1
ATOM 3005 C CA . PRO A 1 407 ? 19.302 -29.715 -60.937 1.00 76.06 407 PRO A CA 1
ATOM 3006 C C . PRO A 1 407 ? 18.576 -29.070 -59.745 1.00 76.06 407 PRO A C 1
ATOM 3008 O O . PRO A 1 407 ? 18.087 -29.763 -58.859 1.00 76.06 407 PRO A O 1
ATOM 3011 N N . GLY A 1 408 ? 18.449 -27.739 -59.743 1.00 79.06 408 GLY A N 1
ATOM 3012 C CA . GLY A 1 408 ? 17.729 -27.005 -58.688 1.00 79.06 408 GLY A CA 1
ATOM 3013 C C . GLY A 1 408 ? 18.540 -26.697 -57.423 1.00 79.06 408 GLY A C 1
ATOM 3014 O O . GLY A 1 408 ? 17.956 -26.304 -56.417 1.00 79.06 408 GLY A O 1
ATOM 3015 N N . VAL A 1 409 ? 19.864 -26.857 -57.465 1.00 82.94 409 VAL A N 1
ATOM 3016 C CA . VAL A 1 409 ? 20.777 -26.415 -56.402 1.00 82.94 409 VAL A CA 1
ATOM 3017 C C . VAL A 1 409 ? 21.107 -24.930 -56.562 1.00 82.94 409 VAL A C 1
ATOM 3019 O O . VAL A 1 409 ? 21.426 -24.481 -57.668 1.00 82.94 409 VAL A O 1
ATOM 3022 N N . SER A 1 410 ? 21.054 -24.190 -55.456 1.00 86.50 410 SER A N 1
ATOM 3023 C CA . SER A 1 410 ? 21.613 -22.843 -55.322 1.00 86.50 410 SER A CA 1
ATOM 3024 C C . SER A 1 410 ? 22.752 -22.844 -54.305 1.00 86.50 410 SER A C 1
ATOM 3026 O O . SER A 1 410 ? 22.816 -23.691 -53.411 1.00 86.50 410 SER A O 1
ATOM 3028 N N . TRP A 1 411 ? 23.663 -21.888 -54.438 1.00 85.94 411 TRP A N 1
ATOM 3029 C CA . TRP A 1 411 ? 24.782 -21.718 -53.516 1.00 85.94 411 TRP A CA 1
ATOM 3030 C C . TRP A 1 411 ? 24.751 -20.331 -52.915 1.00 85.94 411 TRP A C 1
ATOM 3032 O O . TRP A 1 411 ? 24.314 -19.382 -53.567 1.00 85.94 411 TRP A O 1
ATOM 3042 N N . SER A 1 412 ? 25.251 -20.224 -51.692 1.00 87.38 412 SER A N 1
ATOM 3043 C CA . SER A 1 412 ? 25.538 -18.943 -51.074 1.00 87.38 412 SER A CA 1
ATOM 3044 C C . SER A 1 412 ? 26.906 -18.933 -50.425 1.00 87.38 412 SER A C 1
ATOM 3046 O O . SER A 1 412 ? 27.321 -19.911 -49.806 1.00 87.38 412 SER A O 1
ATOM 3048 N N . VAL A 1 413 ? 27.592 -17.802 -50.547 1.00 84.75 413 VAL A N 1
ATOM 3049 C CA . VAL A 1 413 ? 28.864 -17.549 -49.867 1.00 84.75 413 VAL A CA 1
ATOM 3050 C C . VAL A 1 413 ? 28.659 -16.408 -48.879 1.00 84.75 413 VAL A C 1
ATOM 3052 O O . VAL A 1 413 ? 28.025 -15.405 -49.211 1.00 84.75 413 VAL A O 1
ATOM 3055 N N . ARG A 1 414 ? 29.177 -16.573 -47.659 1.00 85.19 414 ARG A N 1
ATOM 3056 C CA . ARG A 1 414 ? 29.183 -15.547 -46.611 1.00 85.19 414 ARG A CA 1
ATOM 3057 C C . ARG A 1 414 ? 30.615 -15.181 -46.253 1.00 85.19 414 ARG A C 1
ATOM 3059 O O . ARG A 1 414 ? 31.471 -16.060 -46.169 1.00 85.19 414 ARG A O 1
ATOM 3066 N N . VAL A 1 415 ? 30.869 -13.905 -45.996 1.00 82.56 415 VAL A N 1
ATOM 3067 C CA . VAL A 1 415 ? 32.149 -13.444 -45.446 1.00 82.56 415 VAL A CA 1
ATOM 3068 C C . VAL A 1 415 ? 32.175 -13.739 -43.952 1.00 82.56 415 VAL A C 1
ATOM 3070 O O . VAL A 1 415 ? 31.185 -13.482 -43.271 1.00 82.56 415 VAL A O 1
ATOM 3073 N N . LEU A 1 416 ? 33.290 -14.259 -43.437 1.00 80.00 416 LEU A N 1
ATOM 3074 C CA . LEU A 1 416 ? 33.514 -14.462 -42.009 1.00 80.00 416 LEU A CA 1
ATOM 3075 C C . LEU A 1 416 ? 34.555 -13.478 -41.461 1.00 80.00 416 LEU A C 1
ATOM 3077 O O . LEU A 1 416 ? 35.655 -13.349 -42.000 1.00 80.00 416 LEU A O 1
ATOM 3081 N N . ARG A 1 417 ? 34.219 -12.848 -40.333 1.00 81.00 417 ARG A N 1
ATOM 3082 C CA . ARG A 1 417 ? 35.159 -12.147 -39.443 1.00 81.00 417 ARG A CA 1
ATOM 3083 C C . ARG A 1 417 ? 35.037 -12.791 -38.061 1.00 81.00 417 ARG A C 1
ATOM 3085 O O . ARG A 1 417 ? 33.965 -12.743 -37.450 1.00 81.00 417 ARG A O 1
ATOM 3092 N N . GLY A 1 418 ? 36.092 -13.452 -37.590 1.00 79.44 418 GLY A N 1
ATOM 3093 C CA . GLY A 1 418 ? 36.024 -14.376 -36.457 1.00 79.44 418 GLY A CA 1
ATOM 3094 C C . GLY A 1 418 ? 34.985 -15.488 -36.680 1.00 79.44 418 GLY A C 1
ATOM 3095 O O . GLY A 1 418 ? 35.031 -16.209 -37.674 1.00 79.44 418 GLY A O 1
ATOM 3096 N N . GLU A 1 419 ? 34.017 -15.620 -35.765 1.00 73.62 419 GLU A N 1
ATOM 3097 C CA . GLU A 1 419 ? 32.916 -16.602 -35.861 1.00 73.62 419 GLU A CA 1
ATOM 3098 C C . GLU A 1 419 ? 31.628 -16.057 -36.512 1.00 73.62 419 GLU A C 1
ATOM 3100 O O . GLU A 1 419 ? 30.635 -16.779 -36.612 1.00 73.62 419 GLU A O 1
ATOM 3105 N N . ARG A 1 420 ? 31.604 -14.791 -36.947 1.00 76.00 420 ARG A N 1
ATOM 3106 C CA . ARG A 1 420 ? 30.389 -14.133 -37.461 1.00 76.00 420 ARG A CA 1
ATOM 3107 C C . ARG A 1 420 ? 30.374 -14.098 -38.979 1.00 76.00 420 ARG A C 1
ATOM 3109 O O . ARG A 1 420 ? 31.391 -13.787 -39.590 1.00 76.00 420 ARG A O 1
ATOM 3116 N N . ALA A 1 421 ? 29.208 -14.367 -39.563 1.00 80.00 421 ALA A N 1
ATOM 3117 C CA . ALA A 1 421 ? 29.000 -14.404 -41.004 1.00 80.00 421 ALA A CA 1
ATOM 3118 C C . ALA A 1 421 ? 28.150 -13.232 -41.500 1.00 80.00 421 ALA A C 1
ATOM 3120 O O . ALA A 1 421 ? 27.206 -12.831 -40.819 1.00 80.00 421 ALA A O 1
ATOM 3121 N N . SER A 1 422 ? 28.460 -12.731 -42.694 1.00 84.19 422 SER A N 1
ATOM 3122 C CA . SER A 1 422 ? 27.575 -11.850 -43.459 1.00 84.19 422 SER A CA 1
ATOM 3123 C C . SER A 1 422 ? 26.271 -12.559 -43.843 1.00 84.19 422 SER A C 1
ATOM 3125 O O . SER A 1 422 ? 26.163 -13.789 -43.766 1.00 84.19 422 SER A O 1
ATOM 3127 N N . ASP A 1 423 ? 25.307 -11.803 -44.363 1.00 83.12 423 ASP A N 1
ATOM 3128 C CA . ASP A 1 423 ? 24.160 -12.398 -45.046 1.00 83.12 423 ASP A CA 1
ATOM 3129 C C . ASP A 1 423 ? 24.600 -13.194 -46.292 1.00 83.12 423 ASP A C 1
ATOM 3131 O O . ASP A 1 423 ? 25.618 -12.863 -46.918 1.00 83.12 423 ASP A O 1
ATOM 3135 N N . PRO A 1 424 ? 23.874 -14.274 -46.641 1.00 78.62 424 PRO A N 1
ATOM 3136 C CA . PRO A 1 424 ? 24.183 -15.097 -47.801 1.00 78.62 424 PRO A CA 1
ATOM 3137 C C . PRO A 1 424 ? 23.873 -14.366 -49.108 1.00 78.62 424 PRO A C 1
ATOM 3139 O O . PRO A 1 424 ? 22.771 -13.852 -49.298 1.00 78.62 424 PRO A O 1
ATOM 3142 N N . VAL A 1 425 ? 24.808 -14.412 -50.058 1.00 80.75 425 VAL A N 1
ATOM 3143 C CA . VAL A 1 425 ? 24.552 -13.986 -51.441 1.00 80.75 425 VAL A CA 1
ATOM 3144 C C . VAL A 1 425 ? 24.291 -15.204 -52.302 1.00 80.75 425 VAL A C 1
ATOM 3146 O O . VAL A 1 425 ? 25.168 -16.050 -52.461 1.00 80.75 425 VAL A O 1
ATOM 3149 N N . LEU A 1 426 ? 23.074 -15.300 -52.837 1.00 82.12 426 LEU A N 1
ATOM 3150 C CA . LEU A 1 426 ? 22.654 -16.418 -53.675 1.00 82.12 426 LEU A CA 1
ATOM 3151 C C . LEU A 1 426 ? 23.236 -16.295 -55.086 1.00 82.12 426 LEU A C 1
ATOM 3153 O O . LEU A 1 426 ? 23.013 -15.301 -55.776 1.00 82.12 426 LEU A O 1
ATOM 3157 N N . ALA A 1 427 ? 23.905 -17.348 -55.545 1.00 78.06 427 ALA A N 1
ATOM 3158 C CA . ALA A 1 427 ? 24.208 -17.526 -56.956 1.00 78.06 427 ALA A CA 1
ATOM 3159 C C . ALA A 1 427 ? 22.935 -17.950 -57.711 1.00 78.06 427 ALA A C 1
ATOM 3161 O O . ALA A 1 427 ? 22.250 -18.901 -57.315 1.00 78.06 427 ALA A O 1
ATOM 3162 N N . GLY A 1 428 ? 22.609 -17.241 -58.796 1.00 59.25 428 GLY A N 1
ATOM 3163 C CA . GLY A 1 428 ? 21.441 -17.525 -59.631 1.00 59.25 428 GLY A CA 1
ATOM 3164 C C . GLY A 1 428 ? 21.494 -18.927 -60.247 1.00 59.25 428 GLY A C 1
ATOM 3165 O O . GLY A 1 428 ? 22.533 -19.368 -60.733 1.00 59.25 428 GLY A O 1
ATOM 3166 N N . ALA A 1 429 ? 20.368 -19.644 -60.230 1.00 50.97 429 ALA A N 1
ATOM 3167 C CA . ALA A 1 429 ? 20.254 -20.945 -60.885 1.00 50.97 429 ALA A CA 1
ATOM 3168 C C . ALA A 1 429 ? 20.372 -20.791 -62.417 1.00 50.97 429 ALA A C 1
ATOM 3170 O O . ALA A 1 429 ? 19.795 -19.853 -62.971 1.00 50.97 429 ALA A O 1
ATOM 3171 N N . PRO A 1 430 ? 21.063 -21.698 -63.131 1.00 46.81 430 PRO A N 1
ATOM 3172 C CA . PRO A 1 430 ? 21.163 -21.608 -64.579 1.00 46.81 430 PRO A CA 1
ATOM 3173 C C . PRO A 1 430 ? 19.843 -21.976 -65.264 1.00 46.81 430 PRO A C 1
ATOM 3175 O O . PRO A 1 430 ? 19.029 -22.726 -64.707 1.00 46.81 430 PRO A O 1
ATOM 3178 N N . PRO A 1 431 ? 19.636 -21.477 -66.494 1.00 37.28 431 PRO A N 1
ATOM 3179 C CA . PRO A 1 431 ? 18.452 -21.775 -67.284 1.00 37.28 431 PRO A CA 1
ATOM 3180 C C . PRO A 1 431 ? 18.355 -23.277 -67.589 1.00 37.28 431 PRO A C 1
ATOM 3182 O O . PRO A 1 431 ? 19.337 -23.934 -67.930 1.00 37.28 431 PRO A O 1
ATOM 3185 N N . LYS A 1 432 ? 17.145 -23.832 -67.457 1.00 36.53 432 LYS A N 1
ATOM 3186 C CA . LYS A 1 432 ? 16.837 -25.239 -67.750 1.00 36.53 432 LYS A CA 1
ATOM 3187 C C . LYS A 1 432 ? 16.986 -25.516 -69.257 1.00 36.53 432 LYS A C 1
ATOM 3189 O O . LYS A 1 432 ? 16.100 -25.160 -70.027 1.00 36.53 432 LYS A O 1
ATOM 3194 N N . GLY A 1 433 ? 18.075 -26.173 -69.660 1.00 33.97 433 GLY A N 1
ATOM 3195 C CA . GLY A 1 433 ? 18.241 -26.820 -70.970 1.00 33.97 433 GLY A CA 1
ATOM 3196 C C . GLY A 1 433 ? 17.942 -28.321 -70.873 1.00 33.97 433 GLY A C 1
ATOM 3197 O O . GLY A 1 433 ? 18.373 -28.971 -69.924 1.00 33.97 433 GLY A O 1
ATOM 3198 N N . GLY A 1 434 ? 17.130 -28.845 -71.794 1.00 31.25 434 GLY A N 1
ATOM 3199 C CA . GLY A 1 434 ? 16.503 -30.165 -71.706 1.00 31.25 434 GLY A CA 1
ATOM 3200 C C . GLY A 1 434 ? 17.320 -31.368 -72.195 1.00 31.25 434 GLY A C 1
ATOM 3201 O O . GLY A 1 434 ? 18.248 -31.232 -72.979 1.00 31.25 434 GLY A O 1
ATOM 3202 N N . GLY A 1 435 ? 16.847 -32.545 -71.760 1.00 30.81 435 GLY A N 1
ATOM 3203 C CA . GLY A 1 435 ? 16.834 -33.821 -72.489 1.00 30.81 435 GLY A CA 1
ATOM 3204 C C . GLY A 1 435 ? 18.147 -34.596 -72.637 1.00 30.81 435 GLY A C 1
ATOM 3205 O O . GLY A 1 435 ? 18.959 -34.278 -73.488 1.00 30.81 435 GLY A O 1
ATOM 3206 N N . SER A 1 436 ? 18.282 -35.743 -71.965 1.00 29.83 436 SER A N 1
ATOM 3207 C CA . SER A 1 436 ? 17.898 -37.064 -72.507 1.00 29.83 436 SER A CA 1
ATOM 3208 C C . SER A 1 436 ? 18.484 -38.202 -71.651 1.00 29.83 436 SER A C 1
ATOM 3210 O O . SER A 1 436 ? 19.504 -38.047 -70.989 1.00 29.83 436 SER A O 1
ATOM 3212 N N . ALA A 1 437 ? 17.795 -39.341 -71.638 1.00 30.02 437 ALA A N 1
ATOM 3213 C CA . ALA A 1 437 ? 18.032 -40.509 -70.792 1.00 30.02 437 ALA A CA 1
ATOM 3214 C C . ALA A 1 437 ? 19.041 -41.509 -71.391 1.00 30.02 437 ALA A C 1
ATOM 3216 O O . ALA A 1 437 ? 19.043 -41.674 -72.605 1.00 30.02 437 ALA A O 1
ATOM 3217 N N . THR A 1 438 ? 19.768 -42.286 -70.564 1.00 28.39 438 THR A N 1
ATOM 3218 C CA . THR A 1 438 ? 19.676 -43.775 -70.518 1.00 28.39 438 THR A CA 1
ATOM 3219 C C . THR A 1 438 ? 20.523 -44.449 -69.412 1.00 28.39 438 THR A C 1
ATOM 3221 O O . THR A 1 438 ? 21.688 -44.144 -69.213 1.00 28.39 438 THR A O 1
ATOM 3224 N N . SER A 1 439 ? 19.870 -45.405 -68.731 1.00 27.66 439 SER A N 1
ATOM 3225 C CA . SER A 1 439 ? 20.294 -46.618 -67.985 1.00 27.66 439 SER A CA 1
ATOM 3226 C C . SER A 1 439 ? 21.775 -46.911 -67.640 1.00 27.66 439 SER A C 1
ATOM 3228 O O . SER A 1 439 ? 22.588 -47.034 -68.551 1.00 27.66 439 SER A O 1
ATOM 3230 N N . ARG A 1 440 ? 22.071 -47.345 -66.396 1.00 24.94 440 ARG A N 1
ATOM 3231 C CA . ARG A 1 440 ? 22.104 -48.759 -65.907 1.00 24.94 440 ARG A CA 1
ATOM 3232 C C . ARG A 1 440 ? 22.593 -48.848 -64.435 1.00 24.94 440 ARG A C 1
ATOM 3234 O O . ARG A 1 440 ? 23.478 -48.109 -64.033 1.00 24.94 440 ARG A O 1
ATOM 3241 N N . SER A 1 441 ? 22.007 -49.767 -63.658 1.00 27.88 441 SER A N 1
ATOM 3242 C CA . SER A 1 441 ? 22.465 -50.285 -62.337 1.00 27.88 441 SER A CA 1
ATOM 3243 C C . SER A 1 441 ? 23.494 -51.435 -62.530 1.00 27.88 441 SER A C 1
ATOM 3245 O O . SER A 1 441 ? 23.590 -51.865 -63.686 1.00 27.88 441 SER A O 1
ATOM 3247 N N . PRO A 1 442 ? 24.207 -52.005 -61.510 1.00 38.31 442 PRO A N 1
ATOM 3248 C CA . PRO A 1 442 ? 23.796 -52.209 -60.099 1.00 38.31 442 PRO A CA 1
ATOM 3249 C C . PRO A 1 442 ? 24.880 -52.016 -58.985 1.00 38.31 442 PRO A C 1
ATOM 3251 O O . PRO A 1 442 ? 26.054 -51.788 -59.255 1.00 38.31 442 PRO A O 1
ATOM 3254 N N . ALA A 1 443 ? 24.447 -52.122 -57.716 1.00 30.69 443 ALA A N 1
ATOM 3255 C CA . ALA A 1 443 ? 25.227 -52.182 -56.452 1.00 30.69 443 ALA A CA 1
ATOM 3256 C C . ALA A 1 443 ? 25.777 -53.619 -56.166 1.00 30.69 443 ALA A C 1
ATOM 3258 O O . ALA A 1 443 ? 25.598 -54.458 -57.052 1.00 30.69 443 ALA A O 1
ATOM 3259 N N . PRO A 1 444 ? 26.306 -54.017 -54.969 1.00 52.66 444 PRO A N 1
ATOM 3260 C CA . PRO A 1 444 ? 26.697 -53.300 -53.731 1.00 52.66 444 PRO A CA 1
ATOM 3261 C C . PRO A 1 444 ? 28.066 -53.754 -53.125 1.00 52.66 444 PRO A C 1
ATOM 3263 O O . PRO A 1 444 ? 28.708 -54.672 -53.626 1.00 52.66 444 PRO A O 1
ATOM 3266 N N . GLY A 1 445 ? 28.501 -53.174 -51.993 1.00 28.59 445 GLY A N 1
ATOM 3267 C CA . GLY A 1 445 ? 29.647 -53.695 -51.227 1.00 28.59 445 GLY A CA 1
ATOM 3268 C C . GLY A 1 445 ? 29.878 -53.014 -49.872 1.00 28.59 445 GLY A C 1
ATOM 3269 O O . GLY A 1 445 ? 30.348 -51.885 -49.804 1.00 28.59 445 GLY A O 1
ATOM 3270 N N . THR A 1 446 ? 29.543 -53.722 -48.796 1.00 31.91 446 THR A N 1
ATOM 3271 C CA . THR A 1 446 ? 29.863 -53.449 -47.384 1.00 31.91 446 THR A CA 1
ATOM 3272 C C . THR A 1 446 ? 31.332 -53.736 -47.055 1.00 31.91 446 THR A C 1
ATOM 3274 O O . THR A 1 446 ? 31.806 -54.804 -47.432 1.00 31.91 446 THR A O 1
ATOM 3277 N N . ALA A 1 447 ? 31.995 -52.892 -46.251 1.00 28.20 447 ALA A N 1
ATOM 3278 C CA . ALA A 1 447 ? 33.067 -53.306 -45.330 1.00 28.20 447 ALA A CA 1
ATOM 3279 C C . ALA A 1 447 ? 33.426 -52.203 -44.309 1.00 28.20 447 ALA A C 1
ATOM 3281 O O . ALA A 1 447 ? 33.709 -51.065 -44.672 1.00 28.20 447 ALA A O 1
ATOM 3282 N N . THR A 1 448 ? 33.439 -52.587 -43.031 1.00 33.47 448 THR A N 1
ATOM 3283 C CA . THR A 1 448 ? 34.075 -51.921 -41.874 1.00 33.47 448 THR A CA 1
ATOM 3284 C C . THR A 1 448 ? 35.544 -52.377 -41.773 1.00 33.47 448 THR A C 1
ATOM 3286 O O . THR A 1 448 ? 35.844 -53.483 -42.226 1.00 33.47 448 THR A O 1
ATOM 3289 N N . PRO A 1 449 ? 36.474 -51.569 -41.226 1.00 44.56 449 PRO A N 1
ATOM 3290 C CA . PRO A 1 449 ? 37.078 -51.842 -39.896 1.00 44.56 449 PRO A CA 1
ATOM 3291 C C . PRO A 1 449 ? 37.192 -50.542 -39.052 1.00 44.56 449 PRO A C 1
ATOM 3293 O O . PRO A 1 449 ? 37.193 -49.453 -39.611 1.00 44.56 449 PRO A O 1
ATOM 3296 N N . ALA A 1 450 ? 37.077 -50.522 -37.717 1.00 27.11 450 ALA A N 1
ATOM 3297 C CA . ALA A 1 450 ? 37.857 -51.151 -36.633 1.00 27.11 450 ALA A CA 1
ATOM 3298 C C . ALA A 1 450 ? 39.211 -50.461 -36.323 1.00 27.11 450 ALA A C 1
ATOM 3300 O O . ALA A 1 450 ? 40.026 -50.273 -37.220 1.00 27.11 450 ALA A O 1
ATOM 3301 N N . GLY A 1 451 ? 39.435 -50.158 -35.031 1.00 27.81 451 GLY A N 1
ATOM 3302 C CA . GLY A 1 451 ? 40.695 -49.694 -34.409 1.00 27.81 451 GLY A CA 1
ATOM 3303 C C . GLY A 1 451 ? 40.500 -48.406 -33.589 1.00 27.81 451 GLY A C 1
ATOM 3304 O O . GLY A 1 451 ? 40.257 -47.368 -34.189 1.00 27.81 451 GLY A O 1
ATOM 3305 N N . ALA A 1 452 ? 40.343 -48.462 -32.253 1.00 29.00 452 ALA A N 1
ATOM 3306 C CA . ALA A 1 452 ? 41.417 -48.511 -31.227 1.00 29.00 452 ALA A CA 1
ATOM 3307 C C . ALA A 1 452 ? 42.170 -47.157 -31.170 1.00 29.00 452 ALA A C 1
ATOM 3309 O O . ALA A 1 452 ? 42.535 -46.635 -32.213 1.00 29.00 452 ALA A O 1
ATOM 3310 N N . ASP A 1 453 ? 42.368 -46.435 -30.065 1.00 29.25 453 ASP A N 1
ATOM 3311 C CA . ASP A 1 453 ? 42.805 -46.776 -28.704 1.00 29.25 453 ASP A CA 1
ATOM 3312 C C . ASP A 1 453 ? 42.675 -45.469 -27.865 1.00 29.25 453 ASP A C 1
ATOM 3314 O O . ASP A 1 453 ? 42.868 -44.377 -28.392 1.00 29.25 453 ASP A O 1
ATOM 3318 N N . GLU A 1 454 ? 42.077 -45.463 -26.671 1.00 28.80 454 GLU A N 1
ATOM 3319 C CA . GLU A 1 454 ? 42.674 -45.691 -25.340 1.00 28.80 454 GLU A CA 1
ATOM 3320 C C . GLU A 1 454 ? 43.175 -44.444 -24.568 1.00 28.80 454 GLU A C 1
ATOM 3322 O O . GLU A 1 454 ? 44.001 -43.664 -25.024 1.00 28.80 454 GLU A O 1
ATOM 3327 N N . ARG A 1 455 ? 42.742 -44.435 -23.293 1.00 29.48 455 ARG A N 1
ATOM 3328 C CA . ARG A 1 455 ? 43.412 -43.992 -22.050 1.00 29.48 455 ARG A CA 1
ATOM 3329 C C . ARG A 1 455 ? 43.516 -42.502 -21.694 1.00 29.48 455 ARG A C 1
ATOM 3331 O O . ARG A 1 455 ? 44.136 -41.691 -22.364 1.00 29.48 455 ARG A O 1
ATOM 3338 N N . GLY A 1 456 ? 43.060 -42.224 -20.466 1.00 29.75 456 GLY A N 1
ATOM 3339 C CA . GLY A 1 456 ? 43.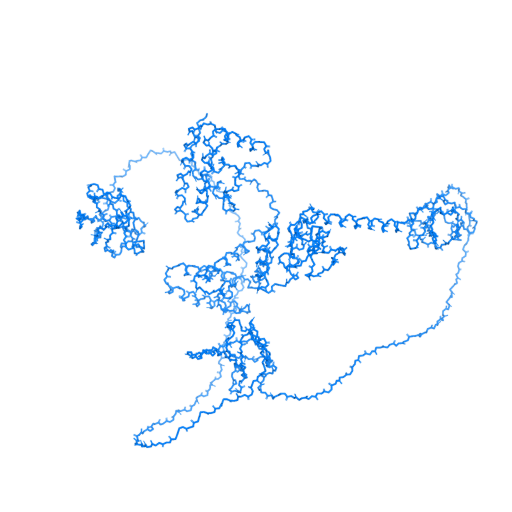438 -41.043 -19.689 1.00 29.75 456 GLY A CA 1
ATOM 3340 C C . GLY A 1 456 ? 42.592 -40.833 -18.431 1.00 29.75 456 GLY A C 1
ATOM 3341 O O . GLY A 1 456 ? 41.794 -39.910 -18.379 1.00 29.75 456 GLY A O 1
ATOM 3342 N N . SER A 1 457 ? 42.739 -41.720 -17.444 1.00 28.41 457 SER A N 1
ATOM 3343 C CA . SER A 1 457 ? 42.055 -41.716 -16.138 1.00 28.41 457 SER A CA 1
ATOM 3344 C C . SER A 1 457 ? 42.738 -40.812 -15.091 1.00 28.41 457 SER A C 1
ATOM 3346 O O . SER A 1 457 ? 43.934 -40.557 -15.218 1.00 28.41 457 SER A O 1
ATOM 3348 N N . ALA A 1 458 ? 41.981 -40.477 -14.026 1.00 29.48 458 ALA A N 1
ATOM 3349 C CA . ALA A 1 458 ? 42.355 -40.077 -12.645 1.00 29.48 458 ALA A CA 1
ATOM 3350 C C . ALA A 1 458 ? 41.899 -38.656 -12.234 1.00 29.48 458 ALA A C 1
ATOM 3352 O O . ALA A 1 458 ? 42.027 -37.720 -13.006 1.00 29.48 458 ALA A O 1
ATOM 3353 N N . ALA A 1 459 ? 41.435 -38.363 -11.013 1.00 30.19 459 ALA A N 1
ATOM 3354 C CA . ALA A 1 459 ? 41.001 -39.147 -9.853 1.00 30.19 459 ALA A CA 1
ATOM 3355 C C . ALA A 1 459 ? 40.325 -38.184 -8.846 1.00 30.19 459 ALA A C 1
ATOM 3357 O O . ALA A 1 459 ? 40.717 -37.026 -8.725 1.00 30.19 459 ALA A O 1
ATOM 3358 N N . SER A 1 460 ? 39.344 -38.694 -8.096 1.00 28.66 460 SER A N 1
ATOM 3359 C CA . SER A 1 460 ? 38.674 -38.034 -6.962 1.00 28.66 460 SER A CA 1
ATOM 3360 C C . SER A 1 460 ? 39.491 -38.127 -5.663 1.00 28.66 460 SER A C 1
ATOM 3362 O O . SER A 1 460 ? 40.173 -39.129 -5.446 1.00 28.66 460 SER A O 1
ATOM 3364 N N . ARG A 1 461 ? 39.350 -37.149 -4.751 1.00 28.69 461 ARG A N 1
ATOM 3365 C CA . ARG A 1 461 ? 39.663 -37.293 -3.312 1.00 28.69 461 ARG A CA 1
ATOM 3366 C C . ARG A 1 461 ? 38.693 -36.481 -2.446 1.00 28.69 461 ARG A C 1
ATOM 3368 O O . ARG A 1 461 ? 38.578 -35.275 -2.630 1.00 28.69 461 ARG A O 1
ATOM 3375 N N . SER A 1 462 ? 38.095 -37.154 -1.462 1.00 28.02 462 SER A N 1
ATOM 3376 C CA . SER A 1 462 ? 37.503 -36.577 -0.243 1.00 28.02 462 SER A CA 1
ATOM 3377 C C . SER A 1 462 ? 38.401 -36.889 0.973 1.00 28.02 462 SER A C 1
ATOM 3379 O O . SER A 1 462 ? 39.176 -37.850 0.903 1.00 28.02 462 SER A O 1
ATOM 3381 N N . PRO A 1 463 ? 38.332 -36.111 2.075 1.00 35.66 463 PRO A N 1
ATOM 3382 C CA . PRO A 1 463 ? 39.308 -36.149 3.167 1.00 35.66 463 PRO A CA 1
ATOM 3383 C C . PRO A 1 463 ? 38.871 -36.971 4.401 1.00 35.66 463 PRO A C 1
ATOM 3385 O O . PRO A 1 463 ? 37.706 -37.327 4.563 1.00 35.66 463 PRO A O 1
ATOM 3388 N N . ARG A 1 464 ? 39.856 -37.267 5.266 1.00 28.14 464 ARG A N 1
ATOM 3389 C CA . ARG A 1 464 ? 39.779 -38.006 6.548 1.00 28.14 464 ARG A CA 1
ATOM 3390 C C . ARG A 1 464 ? 39.509 -37.085 7.766 1.00 28.14 464 ARG A C 1
ATOM 3392 O O . ARG A 1 464 ? 39.771 -35.890 7.658 1.00 28.14 464 ARG A O 1
ATOM 3399 N N . PRO A 1 465 ? 39.063 -37.639 8.919 1.00 35.06 465 PRO A N 1
ATOM 3400 C CA . PRO A 1 465 ? 38.669 -36.898 10.125 1.00 35.06 465 PRO A CA 1
ATOM 3401 C C . PRO A 1 465 ? 39.813 -36.721 11.146 1.00 35.06 465 PRO A C 1
ATOM 3403 O O . PRO A 1 465 ? 40.747 -37.524 11.176 1.00 35.06 465 PRO A O 1
ATOM 3406 N N . SER A 1 466 ? 39.686 -35.716 12.023 1.00 29.94 466 SER A N 1
ATOM 3407 C CA . SER A 1 466 ? 40.587 -35.456 13.159 1.00 29.94 466 SER A CA 1
ATOM 3408 C C . SER A 1 466 ? 39.880 -35.574 14.521 1.00 29.94 466 SER A C 1
ATOM 3410 O O . SER A 1 466 ? 38.773 -35.084 14.713 1.00 29.94 466 SER A O 1
ATOM 3412 N N . THR A 1 467 ? 40.603 -36.244 15.419 1.00 29.77 467 THR A N 1
ATOM 3413 C CA . THR A 1 467 ? 40.609 -36.395 16.894 1.00 29.77 467 THR A CA 1
ATOM 3414 C C . THR A 1 467 ? 39.806 -35.453 17.813 1.00 29.77 467 THR A C 1
ATOM 3416 O O . THR A 1 467 ? 39.796 -34.239 17.640 1.00 29.77 467 THR A O 1
ATOM 3419 N N . ALA A 1 468 ? 39.252 -36.061 18.876 1.00 29.12 468 ALA A N 1
ATOM 3420 C CA . ALA A 1 468 ? 38.429 -35.512 19.966 1.00 29.12 468 ALA A CA 1
ATOM 3421 C C . ALA A 1 468 ? 39.191 -35.249 21.291 1.00 29.12 468 ALA A C 1
ATOM 3423 O O . ALA A 1 468 ? 40.250 -35.847 21.489 1.00 29.12 468 ALA A O 1
ATOM 3424 N N . THR A 1 469 ? 38.599 -34.431 22.197 1.00 28.61 469 THR A N 1
ATOM 3425 C CA . THR A 1 469 ? 38.482 -34.523 23.699 1.00 28.61 469 THR A CA 1
ATOM 3426 C C . THR A 1 469 ? 38.297 -33.110 24.331 1.00 28.61 469 THR A C 1
ATOM 3428 O O . THR A 1 469 ? 38.928 -32.195 23.800 1.00 28.61 469 THR A O 1
ATOM 3431 N N . PRO A 1 470 ? 37.554 -32.867 25.454 1.00 36.31 470 PRO A N 1
ATOM 3432 C CA . PRO A 1 470 ? 36.685 -33.738 26.271 1.00 36.31 470 PRO A CA 1
ATOM 3433 C C . PRO A 1 470 ? 35.191 -33.325 26.317 1.00 36.31 470 PRO A C 1
ATOM 3435 O O . PRO A 1 470 ? 34.823 -32.179 26.064 1.00 36.31 470 PRO A O 1
ATOM 3438 N N . SER A 1 471 ? 34.341 -34.285 26.695 1.00 33.34 471 SER A N 1
ATOM 3439 C CA . SER A 1 471 ? 32.888 -34.155 26.877 1.00 33.34 471 SER A CA 1
ATOM 3440 C C . SER A 1 471 ? 32.499 -33.459 28.190 1.00 33.34 471 SER A C 1
ATOM 3442 O O . SER A 1 471 ? 33.061 -33.746 29.246 1.00 33.34 471 SER A O 1
ATOM 3444 N N . ALA A 1 472 ? 31.499 -32.577 28.107 1.00 35.84 472 ALA A N 1
ATOM 3445 C CA . ALA A 1 472 ? 30.751 -32.002 29.229 1.00 35.84 472 ALA A CA 1
ATOM 3446 C C . ALA A 1 472 ? 29.787 -33.050 29.842 1.00 35.84 472 ALA A C 1
ATOM 3448 O O . ALA A 1 472 ? 29.452 -34.015 29.152 1.00 35.84 472 ALA A O 1
ATOM 3449 N N . PRO A 1 473 ? 29.355 -32.910 31.112 1.00 38.09 473 PRO A N 1
ATOM 3450 C CA . PRO A 1 473 ? 28.657 -33.978 31.822 1.00 38.09 473 PRO A CA 1
ATOM 3451 C C . PRO A 1 473 ? 27.258 -34.238 31.248 1.00 38.09 473 PRO A C 1
ATOM 3453 O O . PRO A 1 473 ? 26.482 -33.314 31.005 1.00 38.09 473 PRO A O 1
ATOM 3456 N N . GLU A 1 474 ? 26.950 -35.518 31.050 1.00 38.97 474 GLU A N 1
ATOM 3457 C CA . GLU A 1 474 ? 25.639 -36.023 30.645 1.00 38.97 474 GLU A CA 1
ATOM 3458 C C . GLU A 1 474 ? 24.654 -35.868 31.813 1.00 38.97 474 GLU A C 1
ATOM 3460 O O . GLU A 1 474 ? 24.694 -36.623 32.784 1.00 38.97 474 GLU A O 1
ATOM 3465 N N . PHE A 1 475 ? 23.773 -34.870 31.735 1.00 38.62 475 PHE A N 1
ATOM 3466 C CA . PHE A 1 475 ? 22.663 -34.689 32.668 1.00 38.62 475 PHE A CA 1
ATOM 3467 C C . PHE A 1 475 ? 21.341 -34.731 31.903 1.00 38.62 475 PHE A C 1
ATOM 3469 O O . PHE A 1 475 ? 21.056 -33.825 31.127 1.00 38.62 475 PHE A O 1
ATOM 3476 N N . SER A 1 476 ? 20.510 -35.736 32.207 1.00 51.72 476 SER A N 1
ATOM 3477 C CA . SER A 1 476 ? 19.123 -35.921 31.737 1.00 51.72 476 SER A CA 1
ATOM 3478 C C . SER A 1 476 ? 18.959 -36.120 30.219 1.00 51.72 476 SER A C 1
ATOM 3480 O O . SER A 1 476 ? 19.838 -35.794 29.432 1.00 51.72 476 SER A O 1
ATOM 3482 N N . GLY A 1 477 ? 17.821 -36.665 29.773 1.00 67.25 477 GLY A N 1
ATOM 3483 C CA . GLY A 1 477 ? 17.533 -36.878 28.344 1.00 67.25 477 GLY A CA 1
ATOM 3484 C C . GLY A 1 477 ? 17.580 -35.609 27.471 1.00 67.25 477 GLY A C 1
ATOM 3485 O O . GLY A 1 477 ? 17.512 -35.718 26.249 1.00 67.25 477 GLY A O 1
ATOM 3486 N N . LEU A 1 478 ? 17.712 -34.420 28.072 1.00 73.38 478 LEU A N 1
ATOM 3487 C CA . LEU A 1 478 ? 17.950 -33.148 27.394 1.00 73.38 478 LEU A CA 1
ATOM 3488 C C . LEU A 1 478 ? 19.446 -32.954 27.107 1.00 73.38 478 LEU A C 1
ATOM 3490 O O . LEU A 1 478 ? 20.245 -32.714 28.008 1.00 73.38 478 LEU A O 1
ATOM 3494 N N . THR A 1 479 ? 19.827 -32.986 25.833 1.00 79.19 479 THR A N 1
ATOM 3495 C CA . THR A 1 479 ? 21.212 -32.746 25.392 1.00 79.19 479 THR A CA 1
ATOM 3496 C C . THR A 1 479 ? 21.341 -31.417 24.646 1.00 79.19 479 THR A C 1
ATOM 3498 O O . THR A 1 479 ? 20.355 -30.831 24.210 1.00 79.19 479 THR A O 1
ATOM 3501 N N . GLY A 1 480 ? 22.561 -30.886 24.517 1.00 79.88 480 GLY A N 1
ATOM 3502 C CA . GLY A 1 480 ? 22.818 -29.691 23.702 1.00 79.88 480 GLY A CA 1
ATOM 3503 C C . GLY A 1 480 ? 22.137 -28.405 24.187 1.00 79.88 480 GLY A C 1
ATOM 3504 O O . GLY A 1 480 ? 21.862 -27.531 23.366 1.00 79.88 480 GLY A O 1
ATOM 3505 N N . VAL A 1 481 ? 21.857 -28.288 25.490 1.00 82.69 481 VAL A N 1
ATOM 3506 C CA . VAL A 1 481 ? 21.219 -27.098 26.064 1.00 82.69 481 VAL A CA 1
ATOM 3507 C C . VAL A 1 481 ? 22.140 -25.880 25.932 1.00 82.69 481 VAL A C 1
ATOM 3509 O O . VAL A 1 481 ? 23.273 -25.899 26.414 1.00 82.69 481 VAL A O 1
ATOM 3512 N N . ARG A 1 482 ? 21.654 -24.816 25.290 1.00 83.88 482 ARG A N 1
ATOM 3513 C CA . ARG A 1 482 ? 22.358 -23.539 25.103 1.00 83.88 482 ARG A CA 1
ATOM 3514 C C . ARG A 1 482 ? 21.402 -22.379 25.312 1.00 83.88 482 ARG A C 1
ATOM 3516 O O . ARG A 1 482 ? 20.225 -22.489 24.967 1.00 83.88 482 ARG A O 1
ATOM 3523 N N . ALA A 1 483 ? 21.926 -21.266 25.814 1.00 87.56 483 ALA A N 1
ATOM 3524 C CA . ALA A 1 483 ? 21.216 -19.999 25.853 1.00 87.56 483 ALA A CA 1
ATOM 3525 C C . ALA A 1 483 ? 22.054 -18.895 25.209 1.00 87.56 483 ALA A C 1
ATOM 3527 O O . ALA A 1 483 ? 23.255 -18.793 25.444 1.00 87.56 483 ALA A O 1
ATOM 3528 N N . ARG A 1 484 ? 21.408 -18.024 24.443 1.00 87.56 484 ARG A N 1
ATOM 3529 C CA . ARG A 1 484 ? 21.983 -16.786 23.935 1.00 87.56 484 ARG A CA 1
ATOM 3530 C C . ARG A 1 484 ? 21.275 -15.616 24.592 1.00 87.56 484 ARG A C 1
ATOM 3532 O O . ARG A 1 484 ? 20.064 -15.443 24.437 1.00 87.56 484 ARG A O 1
ATOM 3539 N N . ALA A 1 485 ? 22.042 -14.790 25.293 1.00 84.62 485 ALA A N 1
ATOM 3540 C CA . ALA A 1 485 ? 21.568 -13.606 25.998 1.00 84.62 485 ALA A CA 1
ATOM 3541 C C . ALA A 1 485 ? 21.290 -12.425 25.045 1.00 84.62 485 ALA A C 1
ATOM 3543 O O . ALA A 1 485 ? 21.731 -11.297 25.268 1.00 84.62 485 ALA A O 1
ATOM 3544 N N . SER A 1 486 ? 20.570 -12.678 23.951 1.00 79.81 486 SER A N 1
ATOM 3545 C CA . SER A 1 486 ? 20.080 -11.669 23.009 1.00 79.81 486 SER A CA 1
ATOM 3546 C C . SER A 1 486 ? 18.745 -11.068 23.468 1.00 79.81 486 SER A C 1
ATOM 3548 O O . SER A 1 486 ? 18.209 -11.419 24.517 1.00 79.81 486 SER A O 1
ATOM 3550 N N . ILE A 1 487 ? 18.211 -10.128 22.688 1.00 74.38 487 ILE A N 1
ATOM 3551 C CA . ILE A 1 487 ? 16.824 -9.670 22.814 1.00 74.38 487 ILE A CA 1
ATOM 3552 C C . ILE A 1 487 ? 16.157 -9.958 21.470 1.00 74.38 487 ILE A C 1
ATOM 3554 O O . ILE A 1 487 ? 16.469 -9.270 20.495 1.00 74.38 487 ILE A O 1
ATOM 3558 N N . PRO A 1 488 ? 15.299 -10.989 21.385 1.00 82.62 488 PRO A N 1
ATOM 3559 C CA . PRO A 1 488 ? 14.863 -11.898 22.464 1.00 82.62 488 PRO A CA 1
ATOM 3560 C C . PRO A 1 488 ? 15.946 -12.892 22.928 1.00 82.62 488 PRO A C 1
ATOM 3562 O O . PRO A 1 488 ? 16.885 -13.158 22.177 1.00 82.62 488 PRO A O 1
ATOM 3565 N N . VAL A 1 489 ? 15.805 -13.461 24.132 1.00 85.94 489 VAL A N 1
ATOM 3566 C CA . VAL A 1 489 ? 16.694 -14.536 24.624 1.00 85.94 489 VAL A CA 1
ATOM 3567 C C . VAL A 1 489 ? 16.377 -15.816 23.856 1.00 85.94 489 VAL A C 1
ATOM 3569 O O . VAL A 1 489 ? 15.211 -16.181 23.711 1.00 85.94 489 VAL A O 1
ATOM 3572 N N . GLU A 1 490 ? 17.398 -16.499 23.349 1.00 88.62 490 GLU A N 1
ATOM 3573 C CA . GLU A 1 490 ? 17.237 -17.718 22.547 1.00 88.62 490 GLU A CA 1
ATOM 3574 C C . GLU A 1 490 ? 17.774 -18.920 23.317 1.00 88.62 490 GLU A C 1
ATOM 3576 O O . GLU A 1 490 ? 18.942 -18.946 23.686 1.00 88.62 490 GLU A O 1
ATOM 3581 N N . LEU A 1 491 ? 16.926 -19.914 23.562 1.00 90.31 491 LEU A N 1
ATOM 3582 C CA . LEU A 1 491 ? 17.276 -21.169 24.213 1.00 90.31 491 LEU A CA 1
ATOM 3583 C C . LEU A 1 491 ? 17.098 -22.317 23.217 1.00 90.31 491 LEU A C 1
ATOM 3585 O O . LEU A 1 491 ? 16.097 -22.377 22.504 1.00 90.31 491 LEU A O 1
ATOM 3589 N N . SER A 1 492 ? 18.043 -23.247 23.179 1.00 88.88 492 SER A N 1
ATOM 3590 C CA . SER A 1 492 ? 17.972 -24.446 22.336 1.00 88.88 492 SER A CA 1
ATOM 3591 C C . SER A 1 492 ? 18.384 -25.674 23.126 1.00 88.88 492 SER A C 1
ATOM 3593 O O . SER A 1 492 ? 19.279 -25.578 23.961 1.00 88.88 492 SER A O 1
ATOM 3595 N N . TRP A 1 493 ? 17.779 -26.821 22.838 1.00 89.94 493 TRP A N 1
ATOM 3596 C CA . TRP A 1 493 ? 18.124 -28.120 23.420 1.00 89.94 493 TRP A CA 1
ATOM 3597 C C . TRP A 1 493 ? 17.660 -29.244 22.488 1.00 89.94 493 TRP A C 1
ATOM 3599 O O . TRP A 1 493 ? 16.967 -29.014 21.503 1.00 89.94 493 TRP A O 1
ATOM 3609 N N . THR A 1 494 ? 18.049 -30.476 22.790 1.00 84.88 494 THR A N 1
ATOM 3610 C CA . THR A 1 494 ? 17.621 -31.693 22.098 1.00 84.88 494 THR A CA 1
ATOM 3611 C C . THR A 1 494 ? 16.930 -32.598 23.106 1.00 84.88 494 THR A C 1
ATOM 3613 O O . THR A 1 494 ? 17.583 -33.111 24.014 1.00 84.88 494 THR A O 1
ATOM 3616 N N . ALA A 1 495 ? 15.617 -32.773 22.958 1.00 84.00 495 ALA A N 1
ATOM 3617 C CA . ALA A 1 495 ? 14.822 -33.696 23.763 1.00 84.00 495 ALA A CA 1
ATOM 3618 C C . ALA A 1 495 ? 14.629 -35.052 23.049 1.00 84.00 495 ALA A C 1
ATOM 3620 O O . ALA A 1 495 ? 14.680 -35.106 21.814 1.00 84.00 495 ALA A O 1
ATOM 3621 N N . PRO A 1 496 ? 14.375 -36.151 23.786 1.00 79.81 496 PRO A N 1
ATOM 3622 C CA . PRO A 1 496 ? 14.019 -37.431 23.186 1.00 79.81 496 PRO A CA 1
ATOM 3623 C C . PRO A 1 496 ? 12.706 -37.328 22.386 1.00 79.81 496 PRO A C 1
ATOM 3625 O O . PRO A 1 496 ? 11.819 -36.556 22.763 1.00 79.81 496 PRO A O 1
ATOM 3628 N N . PRO A 1 497 ? 12.533 -38.105 21.301 1.00 72.88 497 PRO A N 1
ATOM 3629 C CA . PRO A 1 497 ? 11.291 -38.108 20.533 1.00 72.88 497 PRO A CA 1
ATOM 3630 C C . PRO A 1 497 ? 10.080 -38.432 21.420 1.00 72.88 497 PRO A C 1
ATOM 3632 O O . PRO A 1 497 ? 10.066 -39.458 22.094 1.00 72.88 497 PRO A O 1
ATOM 3635 N N . GLY A 1 498 ? 9.065 -37.565 21.400 1.00 73.50 498 GLY A N 1
ATOM 3636 C CA . GLY A 1 498 ? 7.841 -37.731 22.194 1.00 73.50 498 GLY A CA 1
ATOM 3637 C C . GLY A 1 498 ? 7.941 -37.285 23.656 1.00 73.50 498 GLY A C 1
ATOM 3638 O O . GLY A 1 498 ? 6.986 -37.486 24.397 1.00 73.50 498 GLY A O 1
ATOM 3639 N N . ALA A 1 499 ? 9.060 -36.688 24.080 1.00 76.25 499 ALA A N 1
ATOM 3640 C CA . ALA A 1 499 ? 9.188 -36.117 25.415 1.00 76.25 499 ALA A CA 1
ATOM 3641 C C . ALA A 1 499 ? 8.607 -34.695 25.474 1.00 76.25 499 ALA A C 1
ATOM 3643 O O . ALA A 1 499 ? 8.939 -33.845 24.644 1.00 76.25 499 ALA A O 1
ATOM 3644 N N . ASP A 1 500 ? 7.790 -34.423 26.490 1.00 79.19 500 ASP A N 1
ATOM 3645 C CA . ASP A 1 500 ? 7.300 -33.077 26.774 1.00 79.19 500 ASP A CA 1
ATOM 3646 C C . ASP A 1 500 ? 8.327 -32.305 27.611 1.00 79.19 500 ASP A C 1
ATOM 3648 O O . ASP A 1 500 ? 8.854 -32.817 28.602 1.00 79.19 500 ASP A O 1
ATOM 3652 N N . VAL A 1 501 ? 8.593 -31.050 27.243 1.00 82.62 501 VAL A N 1
ATOM 3653 C CA . VAL A 1 501 ? 9.553 -30.177 27.933 1.00 82.62 501 VAL A CA 1
ATOM 3654 C C . VAL A 1 501 ? 8.816 -29.050 28.657 1.00 82.62 501 VAL A C 1
ATOM 3656 O O . VAL A 1 501 ? 7.932 -28.392 28.105 1.00 82.62 501 VAL A O 1
ATOM 3659 N N . VAL A 1 502 ? 9.201 -28.799 29.907 1.00 84.12 502 VAL A N 1
ATOM 3660 C CA . VAL A 1 502 ? 8.728 -27.683 30.731 1.00 84.12 502 VAL A CA 1
ATOM 3661 C C . VAL A 1 502 ? 9.880 -26.732 30.983 1.00 84.12 502 VAL A C 1
ATOM 3663 O O . VAL A 1 502 ? 10.970 -27.134 31.389 1.00 84.12 502 VAL A O 1
ATOM 3666 N N . LEU A 1 503 ? 9.601 -25.449 30.796 1.00 88.06 503 LEU A N 1
ATOM 3667 C CA . LEU A 1 503 ? 10.500 -24.361 31.115 1.00 88.06 503 LEU A CA 1
ATOM 3668 C C . LEU A 1 503 ? 9.925 -23.552 32.278 1.00 88.06 503 LEU A C 1
ATOM 3670 O O . LEU A 1 503 ? 8.801 -23.065 32.215 1.00 88.06 503 LEU A O 1
ATOM 3674 N N . HIS A 1 504 ? 10.707 -23.363 33.328 1.00 87.00 504 HIS A N 1
ATOM 3675 C CA . HIS A 1 504 ? 10.438 -22.378 34.367 1.00 87.00 504 HIS A CA 1
ATOM 3676 C C . HIS A 1 504 ? 11.323 -21.160 34.124 1.00 87.00 504 HIS A C 1
ATOM 3678 O O . HIS A 1 504 ? 12.531 -21.296 33.939 1.00 87.00 504 HIS A O 1
ATOM 3684 N N . ARG A 1 505 ? 10.728 -19.971 34.107 1.00 92.25 505 ARG A N 1
ATOM 3685 C CA . ARG A 1 505 ? 11.435 -18.697 33.987 1.00 92.25 505 ARG A CA 1
ATOM 3686 C C . ARG A 1 505 ? 11.252 -17.891 35.256 1.00 92.25 505 ARG A C 1
ATOM 3688 O O . ARG A 1 505 ? 10.124 -17.520 35.570 1.00 92.25 505 ARG A O 1
ATOM 3695 N N . THR A 1 506 ? 12.354 -17.519 35.884 1.00 92.12 506 THR A N 1
ATOM 3696 C CA . THR A 1 506 ? 12.388 -16.641 37.049 1.00 92.12 506 THR A CA 1
ATOM 3697 C C . THR A 1 506 ? 13.058 -15.325 36.681 1.00 92.12 506 THR A C 1
ATOM 3699 O O . THR A 1 506 ? 14.212 -15.304 36.264 1.00 92.12 506 THR A O 1
ATOM 3702 N N . GLU A 1 507 ? 12.336 -14.218 36.811 1.00 91.31 507 GLU A N 1
ATOM 3703 C CA . GLU A 1 507 ? 12.910 -12.874 36.733 1.00 91.31 507 GLU A CA 1
ATOM 3704 C C . GLU A 1 507 ? 13.405 -12.472 38.123 1.00 91.31 507 GLU A C 1
ATOM 3706 O O . GLU A 1 507 ? 12.606 -12.456 39.062 1.00 91.31 507 GLU A O 1
ATOM 3711 N N . ARG A 1 508 ? 14.696 -12.146 38.248 1.00 89.94 508 ARG A N 1
ATOM 3712 C CA . ARG A 1 508 ? 15.254 -11.635 39.505 1.00 89.94 508 ARG A CA 1
ATOM 3713 C C . ARG A 1 508 ? 14.893 -10.165 39.672 1.00 89.94 508 ARG A C 1
ATOM 3715 O O . ARG A 1 508 ? 15.119 -9.375 38.751 1.00 89.94 508 ARG A O 1
ATOM 3722 N N . ARG A 1 509 ? 14.347 -9.797 40.829 1.00 86.62 509 ARG A N 1
ATOM 3723 C CA . ARG A 1 509 ? 13.980 -8.410 41.149 1.00 86.62 509 ARG A CA 1
ATOM 3724 C C . ARG A 1 509 ? 14.318 -8.068 42.591 1.00 86.62 509 ARG A C 1
ATOM 3726 O O . ARG A 1 509 ? 14.326 -8.941 43.454 1.00 86.62 509 ARG A O 1
ATOM 3733 N N . ASP A 1 510 ? 14.513 -6.781 42.851 1.00 75.56 510 ASP A N 1
ATOM 3734 C CA . ASP A 1 510 ? 14.795 -6.269 44.196 1.00 75.56 510 ASP A CA 1
ATOM 3735 C C . ASP A 1 510 ? 13.597 -6.427 45.156 1.00 75.56 510 ASP A C 1
ATOM 3737 O O . ASP A 1 510 ? 13.780 -6.490 46.369 1.00 75.56 510 ASP A O 1
ATOM 3741 N N . ASP A 1 511 ? 12.369 -6.508 44.624 1.00 75.50 511 ASP A N 1
ATOM 3742 C CA . ASP A 1 511 ? 11.109 -6.672 45.366 1.00 75.50 511 ASP A CA 1
ATOM 3743 C C . ASP A 1 511 ? 10.640 -8.135 45.487 1.00 75.50 511 ASP A C 1
ATOM 3745 O O . ASP A 1 511 ? 9.586 -8.404 46.070 1.00 75.50 511 ASP A O 1
ATOM 3749 N N . GLY A 1 512 ? 11.439 -9.080 44.986 1.00 72.25 512 GLY A N 1
ATOM 3750 C CA . GLY A 1 512 ? 11.163 -10.512 45.018 1.00 72.25 512 GLY A CA 1
ATOM 3751 C C . GLY A 1 512 ? 11.052 -11.131 43.627 1.00 72.25 512 GLY A C 1
ATOM 3752 O O . GLY A 1 512 ? 10.558 -10.534 42.669 1.00 72.25 512 GLY A O 1
ATOM 3753 N N . ASP A 1 513 ? 11.513 -12.372 43.520 1.00 87.94 513 ASP A N 1
ATOM 3754 C CA . ASP A 1 513 ? 11.579 -13.079 42.249 1.00 87.94 513 ASP A CA 1
ATOM 3755 C C . ASP A 1 513 ? 10.196 -13.451 41.707 1.00 87.94 513 ASP A C 1
ATOM 3757 O O . ASP A 1 513 ? 9.312 -13.902 42.439 1.00 87.94 513 ASP A O 1
ATOM 3761 N N . VAL A 1 514 ? 10.024 -13.325 40.389 1.00 84.50 514 VAL A N 1
ATOM 3762 C CA . VAL A 1 514 ? 8.780 -13.699 39.704 1.00 84.50 514 VAL A CA 1
ATOM 3763 C C . VAL A 1 514 ? 9.020 -14.914 38.818 1.00 84.50 514 VAL A C 1
ATOM 3765 O O . VAL A 1 514 ? 9.654 -14.803 37.768 1.00 84.50 514 VAL A O 1
ATOM 3768 N N . GLU A 1 515 ? 8.471 -16.063 39.215 1.00 89.50 515 GLU A N 1
ATOM 3769 C CA . GLU A 1 515 ? 8.549 -17.323 38.467 1.00 89.50 515 GLU A CA 1
ATOM 3770 C C . GLU A 1 515 ? 7.313 -17.555 37.577 1.00 89.50 515 GLU A C 1
ATOM 3772 O O . GLU A 1 515 ? 6.174 -17.273 37.957 1.00 89.50 515 GLU A O 1
ATOM 3777 N N . ARG A 1 516 ? 7.526 -18.099 36.374 1.00 85.06 516 ARG A N 1
ATOM 3778 C CA . ARG A 1 516 ? 6.475 -18.546 35.450 1.00 85.06 516 ARG A CA 1
ATOM 3779 C C . ARG A 1 516 ? 6.820 -19.905 34.859 1.00 85.06 516 ARG A C 1
ATOM 3781 O O . ARG A 1 516 ? 7.927 -20.104 34.371 1.00 85.06 516 ARG A O 1
ATOM 3788 N N . ARG A 1 517 ? 5.837 -20.805 34.824 1.00 86.25 517 ARG A N 1
ATOM 3789 C CA . ARG A 1 517 ? 5.917 -22.087 34.114 1.00 86.25 517 ARG A CA 1
ATOM 3790 C C . ARG A 1 517 ? 5.424 -21.924 32.675 1.00 86.25 517 ARG A C 1
ATOM 3792 O O . ARG A 1 517 ? 4.361 -21.348 32.452 1.00 86.25 517 ARG A O 1
ATOM 3799 N N . ILE A 1 518 ? 6.191 -22.433 31.720 1.00 83.50 518 ILE A N 1
ATOM 3800 C CA . ILE A 1 518 ? 6.015 -22.257 30.278 1.00 83.50 518 ILE A CA 1
ATOM 3801 C C . ILE A 1 518 ? 6.143 -23.633 29.615 1.00 83.50 518 ILE A C 1
ATOM 3803 O O . ILE A 1 518 ? 7.117 -24.353 29.839 1.00 83.50 518 ILE A O 1
ATOM 3807 N N . SER A 1 519 ? 5.155 -24.008 28.806 1.00 77.44 519 SER A N 1
ATOM 3808 C CA . SER A 1 519 ? 5.250 -25.176 27.925 1.00 77.44 519 SER A CA 1
ATOM 3809 C C . SER A 1 519 ? 5.941 -24.755 26.634 1.00 77.44 519 SER A C 1
ATOM 3811 O O . SER A 1 519 ? 5.610 -23.708 26.076 1.00 77.44 519 SER A O 1
ATOM 3813 N N . VAL A 1 520 ? 6.922 -25.535 26.194 1.00 82.88 520 VAL A N 1
ATOM 3814 C CA . VAL A 1 520 ? 7.862 -25.150 25.133 1.00 82.88 520 VAL A CA 1
ATOM 3815 C C . VAL A 1 520 ? 8.028 -26.272 24.117 1.00 82.88 520 VAL A C 1
ATOM 3817 O O . VAL A 1 520 ? 7.784 -27.437 24.429 1.00 82.88 520 VAL A O 1
ATOM 3820 N N . ASP A 1 521 ? 8.457 -25.922 22.906 1.00 79.25 521 ASP A N 1
ATOM 3821 C CA . ASP A 1 521 ? 8.753 -26.910 21.873 1.00 79.25 521 ASP A CA 1
ATOM 3822 C C . ASP A 1 521 ? 9.963 -27.781 22.277 1.00 79.25 521 ASP A C 1
ATOM 3824 O O . ASP A 1 521 ? 10.902 -27.300 22.921 1.00 79.25 521 ASP A O 1
ATOM 3828 N N . PRO A 1 522 ? 10.018 -29.057 21.857 1.00 73.00 522 PRO A N 1
ATOM 3829 C CA . PRO A 1 522 ? 11.084 -29.984 22.249 1.00 73.00 522 PRO A CA 1
ATOM 3830 C C . PRO A 1 522 ? 12.484 -29.627 21.710 1.00 73.00 522 PRO A C 1
ATOM 3832 O O . PRO A 1 522 ? 13.462 -30.246 22.125 1.00 73.00 522 PRO A O 1
ATOM 3835 N N . GLY A 1 523 ? 12.597 -28.643 20.807 1.00 75.44 523 GLY A N 1
ATOM 3836 C CA . GLY A 1 523 ? 13.864 -28.196 20.208 1.00 75.44 523 GLY A CA 1
ATOM 3837 C C . GLY A 1 523 ? 14.398 -26.847 20.708 1.00 75.44 523 GLY A C 1
ATOM 3838 O O . GLY A 1 523 ? 15.513 -26.464 20.347 1.00 75.44 523 GLY A O 1
ATOM 3839 N N . GLY A 1 524 ? 13.633 -26.099 21.510 1.00 86.62 524 GLY A N 1
ATOM 3840 C CA . GLY A 1 524 ? 14.059 -24.788 22.000 1.00 86.62 524 GLY A CA 1
ATOM 3841 C C . GLY A 1 524 ? 12.917 -23.833 22.336 1.00 86.62 524 GLY A C 1
ATOM 3842 O O . GLY A 1 524 ? 11.739 -24.135 22.167 1.00 86.62 524 GLY A O 1
ATOM 3843 N N . TYR A 1 525 ? 13.283 -22.646 22.812 1.00 90.31 525 TYR A N 1
ATOM 3844 C CA . TYR A 1 525 ? 12.357 -21.591 23.207 1.00 90.31 525 TYR A CA 1
ATOM 3845 C C . TYR A 1 525 ? 12.972 -20.210 22.991 1.00 90.31 525 TYR A C 1
ATOM 3847 O O . TYR A 1 525 ? 14.163 -19.998 23.206 1.00 90.31 525 TYR A O 1
ATOM 3855 N N . ARG A 1 526 ? 12.147 -19.243 22.587 1.00 90.19 526 ARG A N 1
ATOM 3856 C CA . ARG A 1 526 ? 12.574 -17.861 22.359 1.00 90.19 526 ARG A CA 1
ATOM 3857 C C . ARG A 1 526 ? 11.803 -16.930 23.281 1.00 90.19 526 ARG A C 1
ATOM 3859 O O . ARG A 1 526 ? 10.618 -16.689 23.061 1.00 90.19 526 ARG A O 1
ATOM 3866 N N . ASP A 1 527 ? 12.476 -16.388 24.292 1.00 88.25 527 ASP A N 1
ATOM 3867 C CA . ASP A 1 527 ? 11.846 -15.490 25.252 1.00 88.25 527 ASP A CA 1
ATOM 3868 C C . ASP A 1 527 ? 11.838 -14.046 24.745 1.00 88.25 527 ASP A C 1
ATOM 3870 O O . ASP A 1 527 ? 12.852 -13.344 24.764 1.00 88.25 527 ASP A O 1
ATOM 3874 N N . ARG A 1 528 ? 10.665 -13.606 24.279 1.00 84.75 528 ARG A N 1
ATOM 3875 C CA . ARG A 1 528 ? 10.408 -12.227 23.835 1.00 84.75 528 ARG A CA 1
ATOM 3876 C C . ARG A 1 528 ? 9.964 -11.298 24.967 1.00 84.75 528 ARG A C 1
ATOM 3878 O O . ARG A 1 528 ? 9.904 -10.094 24.760 1.00 84.75 528 ARG A O 1
ATOM 3885 N N . GLN A 1 529 ? 9.691 -11.826 26.160 1.00 81.62 529 GLN A N 1
ATOM 3886 C CA . GLN A 1 529 ? 9.220 -11.067 27.324 1.00 81.62 529 GLN A CA 1
ATOM 3887 C C . GLN A 1 529 ? 10.370 -10.724 28.286 1.00 81.62 529 GLN A C 1
ATOM 3889 O O . GLN A 1 529 ? 10.199 -10.734 29.508 1.00 81.62 529 GLN A O 1
ATOM 3894 N N . VAL A 1 530 ? 11.550 -10.436 27.736 1.00 84.12 530 VAL A N 1
ATOM 3895 C CA . VAL A 1 530 ? 12.759 -10.090 28.490 1.00 84.12 530 VAL A CA 1
ATOM 3896 C C . VAL A 1 530 ? 13.083 -8.606 28.346 1.00 84.12 530 VAL A C 1
ATOM 3898 O O . VAL A 1 530 ? 13.136 -8.066 27.243 1.00 84.12 530 VAL A O 1
ATOM 3901 N N . GLY A 1 531 ? 13.312 -7.928 29.469 1.00 78.06 531 GLY A N 1
ATOM 3902 C CA . GLY A 1 531 ? 13.769 -6.541 29.497 1.00 78.06 531 GLY A CA 1
ATOM 3903 C C . GLY A 1 531 ? 15.291 -6.463 29.401 1.00 78.06 531 GLY A C 1
ATOM 3904 O O . GLY A 1 531 ? 15.991 -7.201 30.093 1.00 78.06 531 GLY A O 1
ATOM 3905 N N . ARG A 1 532 ? 15.819 -5.548 28.577 1.00 83.81 532 ARG A N 1
ATOM 3906 C CA . ARG A 1 532 ? 17.269 -5.315 28.462 1.00 83.81 532 ARG A CA 1
ATOM 3907 C C . ARG A 1 532 ? 17.893 -5.035 29.831 1.00 83.81 532 ARG A C 1
ATOM 3909 O O . ARG A 1 532 ? 17.394 -4.186 30.565 1.00 83.81 532 ARG A O 1
ATOM 3916 N N . GLY A 1 533 ? 18.993 -5.717 30.141 1.00 79.12 533 GLY A N 1
ATOM 3917 C CA . GLY A 1 533 ? 19.734 -5.555 31.393 1.00 79.12 533 GLY A CA 1
ATOM 3918 C C . GLY A 1 533 ? 19.102 -6.233 32.612 1.00 79.12 533 GLY A C 1
ATOM 3919 O O . GLY A 1 533 ? 19.638 -6.085 33.705 1.00 79.12 533 GLY A O 1
ATOM 3920 N N . ARG A 1 534 ? 17.991 -6.968 32.457 1.00 84.12 534 ARG A N 1
ATOM 3921 C CA . ARG A 1 534 ? 17.391 -7.751 33.549 1.00 84.12 534 ARG A CA 1
ATOM 3922 C C . ARG A 1 534 ? 17.961 -9.165 33.599 1.00 84.12 534 ARG A C 1
ATOM 3924 O O . ARG A 1 534 ? 18.269 -9.747 32.555 1.00 84.12 534 ARG A O 1
ATOM 3931 N N . THR A 1 535 ? 18.062 -9.711 34.809 1.00 88.69 535 THR A N 1
ATOM 3932 C CA . THR A 1 535 ? 18.568 -11.064 35.059 1.00 88.69 535 THR A CA 1
ATOM 3933 C C . THR A 1 535 ? 17.425 -12.068 35.077 1.00 88.69 535 THR A C 1
ATOM 3935 O O . THR A 1 535 ? 16.453 -11.921 35.823 1.00 88.69 535 THR A O 1
ATOM 3938 N N . TYR A 1 536 ? 17.559 -13.104 34.256 1.00 88.62 536 TYR A N 1
ATOM 3939 C CA . TYR A 1 536 ? 16.600 -14.191 34.145 1.00 88.62 536 TYR A CA 1
ATOM 3940 C C . TYR A 1 536 ? 17.283 -15.520 34.437 1.00 88.62 536 TYR A C 1
ATOM 3942 O O . TYR A 1 536 ? 18.387 -15.780 33.959 1.00 88.62 536 TYR A O 1
ATOM 3950 N N . VAL A 1 537 ? 16.592 -16.372 35.187 1.00 89.69 537 VAL A N 1
ATOM 3951 C CA . VAL A 1 537 ? 16.974 -17.760 35.433 1.00 89.69 537 VAL A CA 1
ATOM 3952 C C . VAL A 1 537 ? 15.975 -18.661 34.720 1.00 89.69 537 VAL A C 1
ATOM 3954 O O . VAL A 1 537 ? 14.774 -18.596 34.976 1.00 89.69 537 VAL A O 1
ATOM 3957 N N . TYR A 1 538 ? 16.467 -19.501 33.822 1.00 88.88 538 TYR A N 1
ATOM 3958 C CA . TYR A 1 538 ? 15.690 -20.498 33.103 1.00 88.88 538 TYR A CA 1
ATOM 3959 C C . TYR A 1 538 ? 16.015 -21.882 33.645 1.00 88.88 538 TYR A C 1
ATOM 3961 O O . TYR A 1 538 ? 17.180 -22.259 33.734 1.00 88.88 538 TYR A O 1
ATOM 3969 N N . ARG A 1 539 ? 14.984 -22.648 33.983 1.00 88.44 539 ARG A N 1
ATOM 3970 C CA . ARG A 1 539 ? 15.083 -24.043 34.404 1.00 88.44 539 ARG A CA 1
ATOM 3971 C C . ARG A 1 539 ? 14.329 -24.912 33.399 1.00 88.44 539 ARG A C 1
ATOM 3973 O O . ARG A 1 539 ? 13.115 -24.784 33.282 1.00 88.44 539 ARG A O 1
ATOM 3980 N N . VAL A 1 540 ? 15.039 -25.785 32.688 1.00 87.06 540 VAL A N 1
ATOM 3981 C CA . VAL A 1 540 ? 14.477 -26.695 31.673 1.00 87.06 540 VAL A CA 1
ATOM 3982 C C . VAL A 1 540 ? 14.422 -28.119 32.230 1.00 87.06 540 VAL A C 1
ATOM 3984 O O . VAL A 1 540 ? 15.422 -28.608 32.757 1.00 87.06 540 VAL A O 1
ATOM 3987 N N . SER A 1 541 ? 13.278 -28.793 32.117 1.00 84.06 541 SER A N 1
ATOM 3988 C CA . SER A 1 541 ? 13.087 -30.182 32.568 1.00 84.06 541 SER A CA 1
ATOM 3989 C C . SER A 1 541 ? 12.074 -30.935 31.702 1.00 84.06 541 SER A C 1
ATOM 3991 O O . SER A 1 541 ? 11.242 -30.313 31.046 1.00 84.06 541 SER A O 1
ATOM 3993 N N . LEU A 1 542 ? 12.108 -32.269 31.713 1.00 80.69 542 LEU A N 1
ATOM 3994 C CA . LEU A 1 542 ? 11.083 -33.106 31.073 1.00 80.69 542 LEU A CA 1
ATOM 3995 C C . LEU A 1 542 ? 9.830 -33.222 31.966 1.00 80.69 542 LEU A C 1
ATOM 3997 O O . LEU A 1 542 ? 9.933 -33.177 33.192 1.00 80.69 542 LEU A O 1
ATOM 4001 N N . VAL A 1 543 ? 8.637 -33.347 31.376 1.00 72.19 543 VAL A N 1
ATOM 4002 C CA . VAL A 1 543 ? 7.390 -33.603 32.125 1.00 72.19 543 VAL A CA 1
ATOM 4003 C C . VAL A 1 543 ? 7.417 -35.018 32.703 1.00 72.19 543 VAL A C 1
ATOM 4005 O O . VAL A 1 543 ? 7.633 -35.976 31.971 1.00 72.19 543 VAL A O 1
ATOM 4008 N N . GLY A 1 544 ? 7.130 -35.155 34.001 1.00 64.00 544 GLY A N 1
ATOM 4009 C CA . GLY A 1 544 ? 7.010 -36.458 34.672 1.00 64.00 544 GLY A CA 1
ATOM 4010 C C . GLY A 1 544 ? 8.326 -37.037 35.198 1.00 64.00 544 GLY A C 1
ATOM 4011 O O . GLY A 1 544 ? 8.296 -38.083 35.838 1.00 64.00 544 GLY A O 1
ATOM 4012 N N . ASP A 1 545 ? 9.447 -36.347 34.979 1.00 51.03 545 ASP A N 1
ATOM 4013 C CA . ASP A 1 545 ? 10.742 -36.658 35.583 1.00 51.03 545 ASP A CA 1
ATOM 4014 C C . ASP A 1 545 ? 10.982 -35.720 36.780 1.00 51.03 545 ASP A C 1
ATOM 4016 O O . ASP A 1 545 ? 11.150 -34.512 36.606 1.00 51.03 545 ASP A O 1
ATOM 4020 N N . ASP A 1 546 ? 11.083 -36.270 37.994 1.00 50.81 546 ASP A N 1
ATOM 4021 C CA . ASP A 1 546 ? 11.588 -35.556 39.186 1.00 50.81 546 ASP A CA 1
ATOM 4022 C C . ASP A 1 546 ? 13.129 -35.380 39.149 1.00 50.81 546 ASP A C 1
ATOM 4024 O O . ASP A 1 546 ? 13.783 -35.113 40.160 1.00 50.81 546 ASP A O 1
ATOM 4028 N N . GLY A 1 547 ? 13.730 -35.571 37.970 1.00 54.84 547 GLY A N 1
ATOM 4029 C CA . GLY A 1 547 ? 15.165 -35.521 37.723 1.00 54.84 547 GLY A CA 1
ATOM 4030 C C . GLY A 1 547 ? 15.773 -34.108 37.762 1.00 54.84 547 GLY A C 1
ATOM 4031 O O . GLY A 1 547 ? 15.069 -33.097 37.860 1.00 54.84 547 GLY A O 1
ATOM 4032 N N . PRO A 1 548 ? 17.116 -34.011 37.680 1.00 52.75 548 PRO A N 1
ATOM 4033 C CA . PRO A 1 548 ? 17.825 -32.739 37.744 1.00 52.75 548 PRO A CA 1
ATOM 4034 C C . PRO A 1 548 ? 17.464 -31.857 36.544 1.00 52.75 548 PRO A C 1
ATOM 4036 O O . PRO A 1 548 ? 17.647 -32.243 35.392 1.00 52.75 548 PRO A O 1
ATOM 4039 N N . ALA A 1 549 ? 16.958 -30.657 36.823 1.00 61.03 549 ALA A N 1
ATOM 4040 C CA . ALA A 1 549 ? 16.641 -29.668 35.803 1.00 61.03 549 ALA A CA 1
ATOM 4041 C C . ALA A 1 549 ? 17.883 -28.854 35.414 1.00 61.03 549 ALA A C 1
ATOM 4043 O O . ALA A 1 549 ? 18.724 -28.546 36.261 1.00 61.03 549 ALA A O 1
ATOM 4044 N N . VAL A 1 550 ? 17.978 -28.468 34.143 1.00 76.19 550 VAL A N 1
ATOM 4045 C CA . VAL A 1 550 ? 19.098 -27.667 33.638 1.00 76.19 550 VAL A CA 1
ATOM 4046 C C . VAL A 1 550 ? 18.835 -26.193 33.921 1.00 76.19 550 VAL A C 1
ATOM 4048 O O . VAL A 1 550 ? 17.818 -25.658 33.478 1.00 76.19 550 VAL A O 1
ATOM 4051 N N . LEU A 1 551 ? 19.748 -25.544 34.650 1.00 77.19 551 LEU A N 1
ATOM 4052 C CA . LEU A 1 551 ? 19.644 -24.140 35.047 1.00 77.19 551 LEU A CA 1
ATOM 4053 C C . LEU A 1 551 ? 20.545 -23.242 34.185 1.00 77.19 551 LEU A C 1
ATOM 4055 O O . LEU A 1 551 ? 21.732 -23.522 34.000 1.00 77.19 551 LEU A O 1
ATOM 4059 N N . LEU A 1 552 ? 19.985 -22.141 33.690 1.00 79.94 552 LEU A N 1
ATOM 4060 C CA . LEU A 1 552 ? 20.666 -21.130 32.882 1.00 79.94 552 LEU A CA 1
ATOM 4061 C C . LEU A 1 552 ? 20.333 -19.751 33.445 1.00 79.94 552 LEU A C 1
ATOM 4063 O O . LEU A 1 552 ? 19.194 -19.302 33.351 1.00 79.94 552 LEU A O 1
ATOM 4067 N N . GLU A 1 553 ? 21.318 -19.073 34.019 1.00 85.12 553 GLU A N 1
ATOM 4068 C CA . GLU A 1 553 ? 21.177 -17.697 34.494 1.00 85.12 553 GLU A CA 1
ATOM 4069 C C . GLU A 1 553 ? 21.880 -16.744 33.531 1.00 85.12 553 GLU A C 1
ATOM 4071 O O . GLU A 1 553 ? 23.038 -16.958 33.176 1.00 85.12 553 GLU A O 1
ATOM 4076 N N . LEU A 1 554 ? 21.171 -15.713 33.073 1.00 88.19 554 LEU A N 1
ATOM 4077 C CA . LEU A 1 554 ? 21.685 -14.786 32.069 1.00 88.19 554 LEU A CA 1
ATOM 4078 C C . LEU A 1 554 ? 21.050 -13.397 32.168 1.00 88.19 554 LEU A C 1
ATOM 4080 O O . LEU A 1 554 ? 19.899 -13.239 32.579 1.00 88.19 554 LEU A O 1
ATOM 4084 N N . VAL A 1 555 ? 21.802 -12.383 31.738 1.00 82.31 555 VAL A N 1
ATOM 4085 C CA . VAL A 1 555 ? 21.353 -10.986 31.679 1.00 82.31 555 VAL A CA 1
ATOM 4086 C C . VAL A 1 555 ? 20.926 -10.659 30.253 1.00 82.31 555 VAL A C 1
ATOM 4088 O O . VAL A 1 555 ? 21.739 -10.674 29.331 1.00 82.31 555 VAL A O 1
ATOM 4091 N N . ALA A 1 556 ? 19.645 -10.360 30.043 1.00 71.81 556 ALA A N 1
ATOM 4092 C CA . ALA A 1 556 ? 19.104 -10.183 28.699 1.00 71.81 556 ALA A CA 1
ATOM 4093 C C . ALA A 1 556 ? 19.755 -8.999 27.957 1.00 71.81 556 ALA A C 1
ATOM 4095 O O . ALA A 1 556 ? 19.770 -7.862 28.437 1.00 71.81 556 ALA A O 1
ATOM 4096 N N . GLY A 1 557 ? 20.249 -9.257 26.744 1.00 61.12 557 GLY A N 1
ATOM 4097 C CA . GLY A 1 557 ? 20.890 -8.260 25.889 1.00 61.12 557 GLY A CA 1
ATOM 4098 C C . GLY A 1 557 ? 22.390 -8.063 26.111 1.00 61.12 557 GLY A C 1
ATOM 4099 O O . GLY A 1 557 ? 22.926 -7.103 25.556 1.00 61.12 557 GLY A O 1
ATOM 4100 N N . SER A 1 558 ? 23.065 -8.928 26.881 1.00 72.62 558 SER A N 1
ATOM 4101 C CA . SER A 1 558 ? 24.534 -8.918 26.989 1.00 72.62 558 SER A CA 1
ATOM 4102 C C . SER A 1 558 ? 25.225 -9.462 25.731 1.00 72.62 558 SER A C 1
ATOM 4104 O O . SER A 1 558 ? 26.349 -9.076 25.431 1.00 72.62 558 SER A O 1
ATOM 4106 N N . GLY A 1 559 ? 24.529 -10.296 24.947 1.00 70.50 559 GLY A N 1
ATOM 4107 C CA . GLY A 1 559 ? 25.066 -10.929 23.740 1.00 70.50 559 GLY A CA 1
ATOM 4108 C C . GLY A 1 559 ? 25.883 -12.197 24.000 1.00 70.50 559 GLY A C 1
ATOM 4109 O O . GLY A 1 559 ? 26.304 -12.836 23.035 1.00 70.50 559 GLY A O 1
ATOM 4110 N N . ASP A 1 560 ? 26.055 -12.583 25.264 1.00 78.06 560 ASP A N 1
ATOM 4111 C CA . ASP A 1 560 ? 26.837 -13.753 25.654 1.00 78.06 560 ASP A CA 1
ATOM 4112 C C . ASP A 1 560 ? 26.106 -15.063 25.319 1.00 78.06 560 ASP A C 1
ATOM 4114 O O . ASP A 1 560 ? 24.884 -15.182 25.467 1.00 78.06 560 ASP A O 1
ATOM 4118 N N . GLU A 1 561 ? 26.863 -16.067 24.875 1.00 75.81 561 GLU A N 1
ATOM 4119 C CA . GLU A 1 561 ? 26.403 -17.457 24.852 1.00 75.81 561 GLU A CA 1
ATOM 4120 C C . GLU A 1 561 ? 26.681 -18.062 26.232 1.00 75.81 561 GLU A C 1
ATOM 4122 O O . GLU A 1 561 ? 27.827 -18.119 26.680 1.00 75.81 561 GLU A O 1
ATOM 4127 N N . VAL A 1 562 ? 25.623 -18.476 26.926 1.00 73.50 562 VAL A N 1
ATOM 4128 C CA . VAL A 1 562 ? 25.685 -19.018 28.283 1.00 73.50 562 VAL A CA 1
ATOM 4129 C C . VAL A 1 562 ? 25.504 -20.530 28.220 1.00 73.50 562 VAL A C 1
ATOM 4131 O O . VAL A 1 562 ? 24.506 -21.042 27.705 1.00 73.50 562 VAL A O 1
ATOM 4134 N N . LEU A 1 563 ? 26.495 -21.242 28.753 1.00 69.62 563 LEU A N 1
ATOM 4135 C CA . LEU A 1 563 ? 26.453 -22.686 28.953 1.00 69.62 563 LEU A CA 1
ATOM 4136 C C . LEU A 1 563 ? 25.834 -23.008 30.324 1.00 69.62 563 LEU A C 1
ATOM 4138 O O . LEU A 1 563 ? 25.940 -22.193 31.244 1.00 69.62 563 LEU A O 1
ATOM 4142 N N . PRO A 1 564 ? 25.185 -24.176 30.482 1.00 65.62 564 PRO A N 1
ATOM 4143 C CA . PRO A 1 564 ? 24.562 -24.563 31.743 1.00 65.62 564 PRO A CA 1
ATOM 4144 C C . PRO A 1 564 ? 25.576 -24.566 32.888 1.00 65.62 564 PRO A C 1
ATOM 4146 O O . PRO A 1 564 ? 26.659 -25.143 32.780 1.00 65.62 564 PRO A O 1
ATOM 4149 N N . SER A 1 565 ? 25.210 -23.912 33.990 1.00 51.91 565 SER A N 1
ATOM 4150 C CA . SER A 1 565 ? 26.038 -23.865 35.192 1.00 51.91 565 SER A CA 1
ATOM 4151 C C . SER A 1 565 ? 25.748 -25.094 36.051 1.00 51.91 565 SER A C 1
ATOM 4153 O O . SER A 1 565 ? 24.602 -25.340 36.431 1.00 51.91 565 SER A O 1
ATOM 4155 N N . ALA A 1 566 ? 26.780 -25.881 36.361 1.00 38.91 566 ALA A N 1
ATOM 4156 C CA . ALA A 1 566 ? 26.674 -27.023 37.263 1.00 38.91 566 ALA A CA 1
ATOM 4157 C C . ALA A 1 566 ? 26.680 -26.543 38.723 1.00 38.91 566 ALA A C 1
ATOM 4159 O O . ALA A 1 566 ? 27.674 -26.691 39.426 1.00 38.91 566 ALA A O 1
ATOM 4160 N N . SER A 1 567 ? 25.571 -25.960 39.178 1.00 33.84 567 SER A N 1
ATOM 4161 C CA . SER A 1 567 ? 25.371 -25.632 40.593 1.00 33.84 567 SER A CA 1
ATOM 4162 C C . SER A 1 567 ? 24.056 -26.216 41.090 1.00 33.84 567 SER A C 1
ATOM 4164 O O . SER A 1 567 ? 22.976 -25.703 40.802 1.00 33.84 567 SER A O 1
ATOM 4166 N N . ALA A 1 568 ? 24.162 -27.299 41.862 1.00 29.58 568 ALA A N 1
ATOM 4167 C CA . ALA A 1 568 ? 23.104 -27.733 42.765 1.00 29.58 568 ALA A CA 1
ATOM 4168 C C . ALA A 1 568 ? 22.866 -26.641 43.832 1.00 29.58 568 ALA A C 1
ATOM 4170 O O . ALA A 1 568 ? 23.834 -26.011 44.269 1.00 29.58 568 ALA A O 1
ATOM 4171 N N . PRO A 1 569 ? 21.621 -26.394 44.275 1.00 30.41 569 PRO A N 1
ATOM 4172 C CA . PRO A 1 569 ? 21.371 -25.424 45.334 1.00 30.41 569 PRO A CA 1
ATOM 4173 C C . PRO A 1 569 ? 21.999 -25.904 46.650 1.00 30.41 569 PRO A C 1
ATOM 4175 O O . PRO A 1 569 ? 21.805 -27.047 47.065 1.00 30.41 569 PRO A O 1
ATOM 4178 N N . ALA A 1 570 ? 22.756 -25.019 47.304 1.00 28.58 570 ALA A N 1
ATOM 4179 C CA . ALA A 1 570 ? 23.270 -25.236 48.649 1.00 28.58 570 ALA A CA 1
ATOM 4180 C C . ALA A 1 570 ? 22.103 -25.404 49.636 1.00 28.58 570 ALA A C 1
ATOM 4182 O O . ALA A 1 570 ? 21.160 -24.611 49.643 1.00 28.58 570 ALA A O 1
ATOM 4183 N N . ALA A 1 571 ? 22.172 -26.455 50.454 1.00 31.98 571 ALA A N 1
ATOM 4184 C CA . ALA A 1 571 ? 21.233 -26.703 51.539 1.00 31.98 571 ALA A CA 1
ATOM 4185 C C . ALA A 1 571 ? 21.248 -25.539 52.555 1.00 31.98 571 ALA A C 1
ATOM 4187 O O . ALA A 1 571 ? 22.318 -24.981 52.811 1.00 31.98 571 ALA A O 1
ATOM 4188 N N . PRO A 1 572 ? 20.100 -25.175 53.155 1.00 33.12 572 PRO A N 1
ATOM 4189 C CA . PRO A 1 572 ? 20.062 -24.166 54.205 1.00 33.12 572 PRO A CA 1
ATOM 4190 C C . PRO A 1 572 ? 20.836 -24.646 55.444 1.00 33.12 572 PRO A C 1
ATOM 4192 O O . PRO A 1 572 ? 20.653 -25.767 55.920 1.00 33.12 572 PRO A O 1
ATOM 4195 N N . GLU A 1 573 ? 21.713 -23.780 55.945 1.00 30.62 573 GLU A N 1
ATOM 4196 C CA . GLU A 1 573 ? 22.539 -23.975 57.138 1.00 30.62 573 GLU A CA 1
ATOM 4197 C C . GLU A 1 573 ? 21.657 -24.094 58.406 1.00 30.62 573 GLU A C 1
ATOM 4199 O O . GLU A 1 573 ? 20.720 -23.306 58.571 1.00 30.62 573 GLU A O 1
ATOM 4204 N N . PRO A 1 574 ? 21.891 -25.073 59.304 1.00 33.62 574 PRO A N 1
ATOM 4205 C CA . PRO A 1 574 ? 21.013 -25.312 60.444 1.00 33.62 574 PRO A CA 1
ATOM 4206 C C . PRO A 1 574 ? 21.302 -24.344 61.598 1.00 33.62 574 PRO A C 1
ATOM 4208 O O . PRO A 1 574 ? 22.424 -24.249 62.096 1.00 33.62 574 PRO A O 1
ATOM 4211 N N . ALA A 1 575 ? 20.256 -23.674 62.082 1.00 32.31 575 ALA A N 1
ATOM 4212 C CA . ALA A 1 575 ? 20.288 -22.935 63.339 1.00 32.31 575 ALA A CA 1
ATOM 4213 C C . ALA A 1 575 ? 20.476 -23.891 64.536 1.00 32.31 575 ALA A C 1
ATOM 4215 O O . ALA A 1 575 ? 19.818 -24.929 64.637 1.00 32.31 575 ALA A O 1
ATOM 4216 N N . ALA A 1 576 ? 21.380 -23.523 65.446 1.00 32.84 576 ALA A N 1
ATOM 4217 C CA . ALA A 1 576 ? 21.681 -24.243 66.683 1.00 32.84 576 ALA A CA 1
ATOM 4218 C C . ALA A 1 576 ? 20.511 -24.207 67.705 1.00 32.84 576 ALA A C 1
ATOM 4220 O O . ALA A 1 576 ? 19.684 -23.294 67.656 1.00 32.84 576 ALA A O 1
ATOM 4221 N N . PRO A 1 577 ? 20.431 -25.173 68.647 1.00 49.78 577 PRO A N 1
ATOM 4222 C CA . PRO A 1 577 ? 19.218 -25.468 69.412 1.00 49.78 577 PRO A CA 1
ATOM 4223 C C . PRO A 1 577 ? 19.205 -24.821 70.806 1.00 49.78 577 PRO A C 1
ATOM 4225 O O . PRO A 1 577 ? 20.253 -24.708 71.437 1.00 49.78 577 PRO A O 1
ATOM 4228 N N . SER A 1 578 ? 18.018 -24.510 71.351 1.00 27.81 578 SER A N 1
ATOM 4229 C CA . SER A 1 578 ? 17.789 -24.607 72.803 1.00 27.81 578 SER A CA 1
ATOM 4230 C C . SER A 1 578 ? 16.307 -24.573 73.217 1.00 27.81 578 SER A C 1
ATOM 4232 O O . SER A 1 578 ? 15.592 -23.621 72.925 1.00 27.81 578 SER A O 1
ATOM 4234 N N . ALA A 1 579 ? 15.954 -25.598 74.000 1.00 31.84 579 ALA A N 1
ATOM 4235 C CA . ALA A 1 579 ? 14.962 -25.669 75.078 1.00 31.84 579 ALA A CA 1
ATOM 4236 C C . ALA A 1 579 ? 13.444 -25.808 74.790 1.00 31.84 579 ALA A C 1
ATOM 4238 O O . ALA A 1 579 ? 12.731 -24.841 74.550 1.00 31.84 579 ALA A O 1
ATOM 4239 N N . ALA A 1 580 ? 12.987 -27.035 75.093 1.00 30.41 580 ALA A N 1
ATOM 4240 C CA . ALA A 1 580 ? 11.813 -27.395 75.907 1.00 30.41 580 ALA A CA 1
ATOM 4241 C C . ALA A 1 580 ? 10.486 -27.803 75.216 1.00 30.41 580 ALA A C 1
ATOM 4243 O O . ALA A 1 580 ? 9.687 -26.988 74.769 1.00 30.41 580 ALA A O 1
ATOM 4244 N N . GLU A 1 581 ? 10.276 -29.127 75.254 1.00 33.75 581 GLU A N 1
ATOM 4245 C CA . GLU A 1 581 ? 9.032 -29.934 75.308 1.00 33.75 581 GLU A CA 1
ATOM 4246 C C . GLU A 1 581 ? 7.953 -29.431 76.322 1.00 33.75 581 GLU A C 1
ATOM 4248 O O . GLU A 1 581 ? 8.299 -28.569 77.133 1.00 33.75 581 GLU A O 1
ATOM 4253 N N . PRO A 1 582 ? 6.707 -29.999 76.412 1.00 50.38 582 PRO A N 1
ATOM 4254 C CA . PRO A 1 582 ? 6.260 -31.308 75.888 1.00 50.38 582 PRO A CA 1
ATOM 4255 C C . PRO A 1 582 ? 4.851 -31.423 75.235 1.00 50.38 582 PRO A C 1
ATOM 4257 O O . PRO A 1 582 ? 3.971 -30.585 75.399 1.00 50.38 582 PRO A O 1
ATOM 4260 N N . ALA A 1 583 ? 4.664 -32.596 74.606 1.00 33.09 583 ALA A N 1
ATOM 4261 C CA . ALA A 1 583 ? 3.461 -33.449 74.527 1.00 33.09 583 ALA A CA 1
ATOM 4262 C C . ALA A 1 583 ? 2.177 -32.965 73.809 1.00 33.09 583 ALA A C 1
ATOM 4264 O O . ALA A 1 583 ? 1.433 -32.136 74.317 1.00 33.09 583 ALA A O 1
ATOM 4265 N N . ALA A 1 584 ? 1.779 -33.666 72.734 1.00 33.34 584 ALA A N 1
ATOM 4266 C CA . ALA A 1 584 ? 0.860 -34.821 72.802 1.00 33.34 584 ALA A CA 1
ATOM 4267 C C . ALA A 1 584 ? 0.215 -35.170 71.434 1.00 33.34 584 ALA A C 1
ATOM 4269 O O . ALA A 1 584 ? -0.157 -34.293 70.665 1.00 33.34 584 ALA A O 1
ATOM 4270 N N . ALA A 1 585 ? -0.013 -36.479 71.252 1.00 33.66 585 ALA A N 1
ATOM 4271 C CA . ALA A 1 585 ? -0.992 -37.151 70.383 1.00 33.66 585 ALA A CA 1
ATOM 4272 C C . ALA A 1 585 ? -0.726 -37.289 68.863 1.00 33.66 585 ALA A C 1
ATOM 4274 O O . ALA A 1 585 ? -0.979 -36.400 68.058 1.00 33.66 585 ALA A O 1
ATOM 4275 N N . SER A 1 586 ? -0.356 -38.518 68.473 1.00 44.31 586 SER A N 1
ATOM 4276 C CA . SER A 1 586 ? -0.686 -39.118 67.167 1.00 44.31 586 SER A CA 1
ATOM 4277 C C . SER A 1 586 ? -2.204 -39.260 66.970 1.00 44.31 586 SER A C 1
ATOM 4279 O O . SER A 1 586 ? -2.929 -39.427 67.954 1.00 44.31 586 SER A O 1
ATOM 4281 N N . PRO A 1 587 ? -2.675 -39.339 65.710 1.00 44.53 587 PRO A N 1
ATOM 4282 C CA . PRO A 1 587 ? -3.190 -40.643 65.272 1.00 44.53 587 PRO A CA 1
ATOM 4283 C C . PRO A 1 587 ? -2.892 -41.042 63.805 1.00 44.53 587 PRO A C 1
ATOM 4285 O O . PRO A 1 587 ? -2.902 -40.217 62.903 1.00 44.53 587 PRO A O 1
ATOM 4288 N N . ALA A 1 588 ? -2.699 -42.361 63.658 1.00 36.94 588 ALA A N 1
ATOM 4289 C CA . ALA A 1 588 ? -3.036 -43.325 62.592 1.00 36.94 588 ALA A CA 1
ATOM 4290 C C . ALA A 1 588 ? -2.701 -43.089 61.087 1.00 36.94 588 ALA A C 1
ATOM 4292 O O . ALA A 1 588 ? -2.966 -42.023 60.539 1.00 36.94 588 ALA A O 1
ATOM 4293 N N . PRO A 1 589 ? -2.215 -44.139 60.377 1.00 53.47 589 PRO A N 1
ATOM 4294 C CA . PRO A 1 589 ? -1.937 -44.115 58.936 1.00 53.47 589 PRO A CA 1
ATOM 4295 C C . PRO A 1 589 ? -3.197 -44.352 58.068 1.00 53.47 589 PRO A C 1
ATOM 4297 O O . PRO A 1 589 ? -4.151 -44.981 58.536 1.00 53.47 589 PRO A O 1
ATOM 4300 N N . PRO A 1 590 ? -3.206 -43.904 56.794 1.00 52.88 590 PRO A N 1
ATOM 4301 C CA . PRO A 1 590 ? -4.311 -44.147 55.864 1.00 52.88 590 PRO A CA 1
ATOM 4302 C C . PRO A 1 590 ? -4.316 -45.591 55.310 1.00 52.88 590 PRO A C 1
ATOM 4304 O O . PRO A 1 590 ? -3.268 -46.242 55.282 1.00 52.88 590 PRO A O 1
ATOM 4307 N N . PRO A 1 591 ? -5.480 -46.107 54.861 1.00 54.47 591 PRO A N 1
ATOM 4308 C CA . PRO A 1 591 ? -5.614 -47.467 54.333 1.00 54.47 591 PRO A CA 1
ATOM 4309 C C . PRO A 1 591 ? -5.039 -47.616 52.908 1.00 54.47 591 PRO A C 1
ATOM 4311 O O . PRO A 1 591 ? -4.901 -46.620 52.194 1.00 54.47 591 PRO A O 1
ATOM 4314 N N . PRO A 1 592 ? -4.714 -48.852 52.473 1.00 50.47 592 PRO A N 1
ATOM 4315 C CA . PRO A 1 592 ? -4.098 -49.106 51.174 1.00 50.47 592 PRO A CA 1
ATOM 4316 C C . PRO A 1 592 ? -5.082 -48.979 50.002 1.00 50.47 592 PRO A C 1
ATOM 4318 O O . PRO A 1 592 ? -6.282 -49.225 50.127 1.00 50.47 592 PRO A O 1
ATOM 4321 N N . ALA A 1 593 ? -4.515 -48.594 48.857 1.00 39.78 593 ALA A N 1
ATOM 4322 C CA . ALA A 1 593 ? -5.178 -48.347 47.585 1.00 39.78 593 ALA A CA 1
ATOM 4323 C C . ALA A 1 593 ? -5.873 -49.592 47.004 1.00 39.78 593 ALA A C 1
ATOM 4325 O O . ALA A 1 593 ? -5.348 -50.703 47.064 1.00 39.78 593 ALA A O 1
ATOM 4326 N N . VAL A 1 594 ? -7.044 -49.362 46.406 1.00 42.22 594 VAL A N 1
ATOM 4327 C CA . VAL A 1 594 ? -7.821 -50.343 45.641 1.00 42.22 594 VAL A CA 1
ATOM 4328 C C . VAL A 1 594 ? -7.330 -50.360 44.191 1.00 42.22 594 VAL A C 1
ATOM 4330 O O . VAL A 1 594 ? -7.157 -49.315 43.568 1.00 42.22 594 VAL A O 1
ATOM 4333 N N . GLU A 1 595 ? -7.101 -51.568 43.688 1.00 48.12 595 GLU A N 1
ATOM 4334 C CA . GLU A 1 595 ? -6.665 -51.922 42.336 1.00 48.12 595 GLU A CA 1
ATOM 4335 C C . GLU A 1 595 ? -7.771 -51.635 41.290 1.00 48.12 595 GLU A C 1
ATOM 4337 O O . GLU A 1 595 ? -8.944 -51.911 41.564 1.00 48.12 595 GLU A O 1
ATOM 4342 N N . PRO A 1 596 ? -7.460 -51.067 40.106 1.00 45.22 596 PRO A N 1
ATOM 4343 C CA . PRO A 1 596 ? -8.478 -50.717 39.120 1.00 45.22 596 PRO A CA 1
ATOM 4344 C C . PRO A 1 596 ? -8.915 -51.931 38.284 1.00 45.22 596 PRO A C 1
ATOM 4346 O O . PRO A 1 596 ? -8.097 -52.700 37.782 1.00 45.22 596 PRO A O 1
ATOM 4349 N N . LEU A 1 597 ? -10.232 -52.066 38.108 1.00 49.25 597 LEU A N 1
ATOM 4350 C CA . LEU A 1 597 ? -10.886 -53.030 37.217 1.00 49.25 597 LEU A CA 1
ATOM 4351 C C . LEU A 1 597 ? -10.645 -52.692 35.726 1.00 49.25 597 LEU A C 1
ATOM 4353 O O . LEU A 1 597 ? -10.455 -51.521 35.389 1.00 49.25 597 LEU A O 1
ATOM 4357 N N . PRO A 1 598 ? -10.676 -53.692 34.822 1.00 54.38 598 PRO A N 1
ATOM 4358 C CA . PRO A 1 598 ? -10.480 -53.491 33.387 1.00 54.38 598 PRO A CA 1
ATOM 4359 C C . PRO A 1 598 ? -11.707 -52.832 32.724 1.00 54.38 598 PRO A C 1
ATOM 4361 O O . PRO A 1 598 ? -12.823 -52.975 33.227 1.00 54.38 598 PRO A O 1
ATOM 4364 N N . PRO A 1 599 ? -11.528 -52.133 31.586 1.00 50.69 599 PRO A N 1
ATOM 4365 C CA . PRO A 1 599 ? -12.611 -51.414 30.924 1.00 50.69 599 PRO A CA 1
ATOM 4366 C C . PRO A 1 599 ? -13.591 -52.369 30.229 1.00 50.69 599 PRO A C 1
ATOM 4368 O O . PRO A 1 599 ? -13.190 -53.255 29.470 1.00 50.69 599 PRO A O 1
ATOM 4371 N N . GLU A 1 600 ? -14.884 -52.151 30.468 1.00 39.69 600 GLU A N 1
ATOM 4372 C CA . GLU A 1 600 ? -15.974 -52.741 29.693 1.00 39.69 600 GLU A CA 1
ATOM 4373 C C . GLU A 1 600 ? -15.934 -52.226 28.245 1.00 39.69 600 GLU A C 1
ATOM 4375 O O . GLU A 1 600 ? -15.788 -51.031 27.985 1.00 39.69 600 GLU A O 1
ATOM 4380 N N . GLN A 1 601 ? -16.050 -53.151 27.290 1.00 42.06 601 GLN A N 1
ATOM 4381 C CA . GLN A 1 601 ? -16.237 -52.851 25.874 1.00 42.06 601 GLN A CA 1
ATOM 4382 C C . GLN A 1 601 ? -17.630 -52.255 25.653 1.00 42.06 601 GLN A C 1
ATOM 4384 O O . GLN A 1 601 ? -18.636 -52.961 25.703 1.00 42.06 601 GLN A O 1
ATOM 4389 N N . GLU A 1 602 ? -17.674 -50.958 25.368 1.00 41.72 602 GLU A N 1
ATOM 4390 C CA . GLU A 1 602 ? -18.874 -50.267 24.912 1.00 41.72 602 GLU A CA 1
ATOM 4391 C C . GLU A 1 602 ? -19.163 -50.660 23.454 1.00 41.72 602 GLU A C 1
ATOM 4393 O O . GLU A 1 602 ? -18.336 -50.481 22.554 1.00 41.72 602 GLU A O 1
ATOM 4398 N N . ALA A 1 603 ? -20.323 -51.277 23.229 1.00 42.44 603 ALA A N 1
ATOM 4399 C CA . ALA A 1 603 ? -20.775 -51.697 21.911 1.00 42.44 603 ALA A CA 1
ATOM 4400 C C . ALA A 1 603 ? -21.029 -50.478 21.009 1.00 42.44 603 ALA A C 1
ATOM 4402 O O . ALA A 1 603 ? -21.691 -49.519 21.404 1.00 42.44 603 ALA A O 1
ATOM 4403 N N . ALA A 1 604 ? -20.518 -50.544 19.779 1.00 48.59 604 ALA A N 1
ATOM 4404 C CA . ALA A 1 604 ? -20.688 -49.514 18.764 1.00 48.59 604 ALA A CA 1
ATOM 4405 C C . ALA A 1 604 ? -22.179 -49.218 18.477 1.00 48.59 604 ALA A C 1
ATOM 4407 O O . ALA A 1 604 ? -22.973 -50.158 18.351 1.00 48.59 604 ALA A O 1
ATOM 4408 N N . PRO A 1 605 ? -22.576 -47.941 18.320 1.00 60.09 605 PRO A N 1
ATOM 4409 C CA . PRO A 1 605 ? -23.919 -47.591 17.874 1.00 60.09 605 PRO A CA 1
ATOM 4410 C C . PRO A 1 605 ? -24.127 -47.997 16.401 1.00 60.09 605 PRO A C 1
ATOM 4412 O O . PRO A 1 605 ? -23.187 -47.912 15.606 1.00 60.09 605 PRO A O 1
ATOM 4415 N N . PRO A 1 606 ? -25.339 -48.432 16.007 1.00 53.06 606 PRO A N 1
ATOM 4416 C CA . PRO A 1 606 ? -25.619 -48.810 14.629 1.00 53.06 606 PRO A CA 1
ATOM 4417 C C . PRO A 1 606 ? -25.600 -47.596 13.690 1.00 53.06 606 PRO A C 1
ATOM 4419 O O . PRO A 1 606 ? -26.086 -46.512 14.012 1.00 53.06 606 PRO A O 1
ATOM 4422 N N . GLU A 1 607 ? -25.041 -47.832 12.507 1.00 52.62 607 GLU A N 1
ATOM 4423 C CA . GLU A 1 607 ? -24.938 -46.913 11.375 1.00 52.62 607 GLU A CA 1
ATOM 4424 C C . GLU A 1 607 ? -26.332 -46.411 10.927 1.00 52.62 607 GLU A C 1
ATOM 4426 O O . GLU A 1 607 ? -27.260 -47.218 10.795 1.00 52.62 607 GLU A O 1
ATOM 4431 N N . PRO A 1 608 ? -26.529 -45.100 10.684 1.00 60.06 608 PRO A N 1
ATOM 4432 C CA . PRO A 1 608 ? -27.795 -44.588 10.167 1.00 60.06 608 PRO A CA 1
ATOM 4433 C C . PRO A 1 608 ? -28.010 -45.017 8.702 1.00 60.06 608 PRO A C 1
ATOM 4435 O O . PRO A 1 608 ? -27.060 -45.029 7.916 1.00 60.06 608 PRO A O 1
ATOM 4438 N N . PRO A 1 609 ? -29.251 -45.342 8.292 1.00 59.12 609 PRO A N 1
ATOM 4439 C CA . PRO A 1 609 ? -29.537 -45.783 6.933 1.00 59.12 609 PRO A CA 1
ATOM 4440 C C . PRO A 1 609 ? -29.347 -44.655 5.909 1.00 59.12 609 PRO A C 1
ATOM 4442 O O . PRO A 1 609 ? -29.686 -43.496 6.153 1.00 59.12 609 PRO A O 1
ATOM 4445 N N . ALA A 1 610 ? -28.832 -45.031 4.736 1.00 53.56 610 ALA A N 1
ATOM 4446 C CA . ALA A 1 610 ? -28.609 -44.146 3.598 1.00 53.56 610 ALA A CA 1
ATOM 4447 C C . ALA A 1 610 ? -29.903 -43.431 3.141 1.00 53.56 610 ALA A C 1
ATOM 4449 O O . ALA A 1 610 ? -30.971 -44.053 3.117 1.00 53.56 610 ALA A O 1
ATOM 4450 N N . PRO A 1 611 ? -29.827 -42.150 2.730 1.00 51.19 611 PRO A N 1
ATOM 4451 C CA . PRO A 1 611 ? -30.987 -41.410 2.245 1.00 51.19 611 PRO A CA 1
ATOM 4452 C C . PRO A 1 611 ? -31.480 -41.974 0.905 1.00 51.19 611 PRO A C 1
ATOM 4454 O O . PRO A 1 611 ? -30.712 -42.136 -0.045 1.00 51.19 611 PRO A O 1
ATOM 4457 N N . GLN A 1 612 ? -32.781 -42.265 0.832 1.00 52.59 612 GLN A N 1
ATOM 4458 C CA . GLN A 1 612 ? -33.458 -42.622 -0.415 1.00 52.59 612 GLN A CA 1
ATOM 4459 C C . GLN A 1 612 ? -33.607 -41.388 -1.326 1.00 52.59 612 GLN A C 1
ATOM 4461 O O . GLN A 1 612 ? -33.831 -40.288 -0.820 1.00 52.59 612 GLN A O 1
ATOM 4466 N N . PRO A 1 613 ? -33.513 -41.545 -2.659 1.00 50.91 613 PRO A N 1
ATOM 4467 C CA . PRO A 1 613 ? -33.706 -40.445 -3.597 1.00 50.91 613 PRO A CA 1
ATOM 4468 C C . PRO A 1 613 ? -35.190 -40.055 -3.691 1.00 50.91 613 PRO A C 1
ATOM 4470 O O . PRO A 1 613 ? -36.040 -40.884 -4.017 1.00 50.91 613 PRO A O 1
ATOM 4473 N N . GLU A 1 614 ? -35.496 -38.783 -3.423 1.00 49.06 614 GLU A N 1
ATOM 4474 C CA . GLU A 1 614 ? -36.828 -38.199 -3.623 1.00 49.06 614 GLU A CA 1
ATOM 4475 C C . GLU A 1 614 ? -37.216 -38.160 -5.118 1.00 49.06 614 GLU A C 1
ATOM 4477 O O . GLU A 1 614 ? -36.377 -37.853 -5.973 1.00 49.06 614 GLU A O 1
ATOM 4482 N N . PRO A 1 615 ? -38.490 -38.427 -5.465 1.00 50.31 615 PRO A N 1
ATOM 4483 C CA . PRO A 1 615 ? -38.981 -38.282 -6.828 1.00 50.31 615 PRO A CA 1
ATOM 4484 C C . PRO A 1 615 ? -39.155 -36.802 -7.201 1.00 50.31 615 PRO A C 1
ATOM 4486 O O . PRO A 1 615 ? -39.742 -36.011 -6.465 1.00 50.31 615 PRO A O 1
ATOM 4489 N N . ALA A 1 616 ? -38.664 -36.448 -8.390 1.00 43.44 616 ALA A N 1
ATOM 4490 C CA . ALA A 1 616 ? -38.717 -35.107 -8.961 1.00 43.44 616 ALA A CA 1
ATOM 4491 C C . ALA A 1 616 ? -40.153 -34.551 -9.035 1.00 43.44 616 ALA A C 1
ATOM 4493 O O . ALA A 1 616 ? -41.022 -35.107 -9.711 1.00 43.44 616 ALA A O 1
ATOM 4494 N N . ALA A 1 617 ? -40.381 -33.417 -8.370 1.00 43.47 617 ALA A N 1
ATOM 4495 C CA . ALA A 1 617 ? -41.627 -32.665 -8.442 1.00 43.47 617 ALA A CA 1
ATOM 4496 C C . ALA A 1 617 ? -41.757 -31.933 -9.791 1.00 43.47 617 ALA A C 1
ATOM 4498 O O . ALA A 1 617 ? -40.847 -31.231 -10.235 1.00 43.47 617 ALA A O 1
ATOM 4499 N N . ALA A 1 618 ? -42.913 -32.102 -10.435 1.00 53.41 618 ALA A N 1
ATOM 4500 C CA . ALA A 1 618 ? -43.289 -31.426 -11.672 1.00 53.41 618 ALA A CA 1
ATOM 4501 C C . ALA A 1 618 ? -43.518 -29.910 -11.458 1.00 53.41 618 ALA A C 1
ATOM 4503 O O . ALA A 1 618 ? -43.936 -29.498 -10.372 1.00 53.41 618 ALA A O 1
ATOM 4504 N N . PRO A 1 619 ? -43.282 -29.068 -12.482 1.00 56.69 619 PRO A N 1
ATOM 4505 C CA . PRO A 1 619 ? -43.452 -27.620 -12.379 1.00 56.69 619 PRO A CA 1
ATOM 4506 C C . PRO A 1 619 ? -44.934 -27.215 -12.237 1.00 56.69 619 PRO A C 1
ATOM 4508 O O . PRO A 1 619 ? -45.803 -27.848 -12.843 1.00 56.69 619 PRO A O 1
ATOM 4511 N N . PRO A 1 620 ? -45.247 -26.147 -11.476 1.00 50.75 620 PRO A N 1
ATOM 4512 C CA . PRO A 1 620 ? -46.620 -25.703 -11.266 1.00 50.75 620 PRO A CA 1
ATOM 4513 C C . PRO A 1 620 ? -47.202 -25.011 -12.509 1.00 50.75 620 PRO A C 1
ATOM 4515 O O . PRO A 1 620 ? -46.533 -24.231 -13.188 1.00 50.75 620 PRO A O 1
ATOM 4518 N N . ALA A 1 621 ? -48.476 -25.295 -12.783 1.00 54.44 621 ALA A N 1
ATOM 4519 C CA . ALA A 1 621 ? -49.263 -24.685 -13.853 1.00 54.44 621 ALA A CA 1
ATOM 4520 C C . ALA A 1 621 ? -49.591 -23.199 -13.567 1.00 54.44 621 ALA A C 1
ATOM 4522 O O . ALA A 1 621 ? -49.712 -22.810 -12.402 1.00 54.44 621 ALA A O 1
ATOM 4523 N N . PRO A 1 622 ? -49.769 -22.359 -14.606 1.00 52.56 622 PRO A N 1
ATOM 4524 C CA . PRO A 1 622 ? -50.070 -20.939 -14.445 1.00 52.56 622 PRO A CA 1
ATOM 4525 C C . PRO A 1 622 ? -51.505 -20.706 -13.947 1.00 52.56 622 PRO A C 1
ATOM 4527 O O . PRO A 1 622 ? -52.455 -21.333 -14.416 1.00 52.56 622 PRO A O 1
ATOM 4530 N N . ALA A 1 623 ? -51.654 -19.776 -13.001 1.00 54.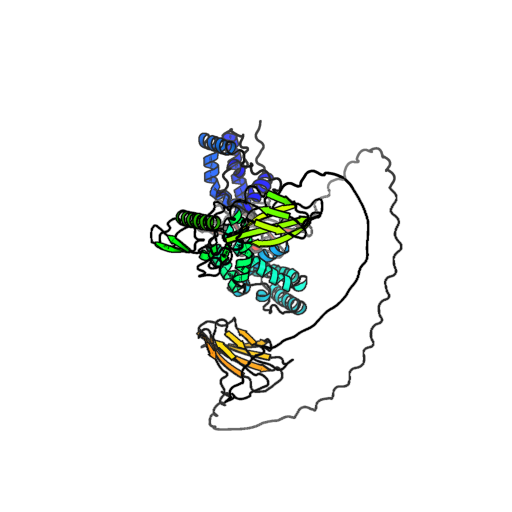53 623 ALA A N 1
ATOM 4531 C CA . ALA A 1 623 ? -52.930 -19.410 -12.391 1.00 54.53 623 ALA A CA 1
ATOM 4532 C C . ALA A 1 623 ? -53.839 -18.598 -13.347 1.00 54.53 623 ALA A C 1
ATOM 4534 O O . ALA A 1 623 ? -53.332 -17.779 -14.119 1.00 54.53 623 ALA A O 1
ATOM 4535 N N . PRO A 1 624 ? -55.176 -18.777 -13.285 1.00 59.81 624 PRO A N 1
ATOM 4536 C CA . PRO A 1 624 ? -56.130 -18.001 -14.077 1.00 59.81 624 PRO A CA 1
ATOM 4537 C C . PRO A 1 624 ? -56.325 -16.570 -13.528 1.00 59.81 624 PRO A C 1
ATOM 4539 O O . PRO A 1 624 ? -56.117 -16.330 -12.336 1.00 59.81 624 PRO A O 1
ATOM 4542 N N . PRO A 1 625 ? -56.749 -15.609 -14.372 1.00 49.72 625 PRO A N 1
ATOM 4543 C CA . PRO A 1 625 ? -56.950 -14.222 -13.965 1.00 49.72 625 PRO A CA 1
ATOM 4544 C C . PRO A 1 625 ? -58.211 -14.054 -13.102 1.00 49.72 625 PRO A C 1
ATOM 4546 O O . PRO A 1 625 ? -59.257 -14.644 -13.373 1.00 49.72 625 PRO A O 1
ATOM 4549 N N . ALA A 1 626 ? -58.102 -13.219 -12.067 1.00 47.19 626 ALA A N 1
ATOM 4550 C CA . ALA A 1 626 ? -59.182 -12.903 -11.136 1.00 47.19 626 ALA A CA 1
ATOM 4551 C C . ALA A 1 626 ? -60.282 -12.029 -11.787 1.00 47.19 626 ALA A C 1
ATOM 4553 O O . ALA A 1 626 ? -59.957 -11.112 -12.548 1.00 47.19 626 ALA A O 1
ATOM 4554 N N . PRO A 1 627 ? -61.574 -12.259 -11.477 1.00 47.19 627 PRO A N 1
ATOM 4555 C CA . PRO A 1 627 ? -62.669 -11.434 -11.974 1.00 47.19 627 PRO A CA 1
ATOM 4556 C C . PRO A 1 627 ? -62.716 -10.067 -11.275 1.00 47.19 627 PRO A C 1
ATOM 4558 O O . PRO A 1 627 ? -62.590 -9.959 -10.056 1.00 47.19 627 PRO A O 1
ATOM 4561 N N . GLN A 1 628 ? -62.934 -9.019 -12.072 1.00 48.62 628 GLN A N 1
ATOM 4562 C CA . GLN A 1 628 ? -63.175 -7.651 -11.614 1.00 48.62 628 GLN A CA 1
ATOM 4563 C C . GLN A 1 628 ? -64.523 -7.571 -10.879 1.00 48.62 628 GLN A C 1
ATOM 4565 O O . GLN A 1 628 ? -65.569 -7.807 -11.483 1.00 48.62 628 GLN A O 1
ATOM 4570 N N . GLN A 1 629 ? -64.507 -7.210 -9.593 1.00 40.38 629 GLN A N 1
ATOM 4571 C CA . GLN A 1 629 ? -65.703 -6.796 -8.854 1.00 40.38 629 GLN A CA 1
ATOM 4572 C C . GLN A 1 629 ? -65.765 -5.271 -8.752 1.00 40.38 629 GLN A C 1
ATOM 4574 O O . GLN A 1 629 ? -64.775 -4.601 -8.455 1.00 40.38 629 GLN A O 1
ATOM 4579 N N . ALA A 1 630 ? -66.951 -4.754 -9.064 1.00 41.50 630 ALA A N 1
ATOM 4580 C CA . ALA A 1 630 ? -67.313 -3.348 -9.074 1.00 41.50 630 ALA A CA 1
ATOM 4581 C C . ALA A 1 630 ? -67.332 -2.746 -7.660 1.00 41.50 630 ALA A C 1
ATOM 4583 O O . ALA A 1 630 ? -67.643 -3.422 -6.683 1.00 41.50 630 ALA A O 1
ATOM 4584 N N . ALA A 1 631 ? -66.998 -1.458 -7.586 1.00 42.03 631 ALA A N 1
ATOM 4585 C CA . ALA A 1 631 ? -66.892 -0.680 -6.361 1.00 42.03 631 ALA A CA 1
ATOM 4586 C C . ALA A 1 631 ? -68.257 -0.424 -5.698 1.00 42.03 631 ALA A C 1
ATOM 4588 O O . ALA A 1 631 ? -69.183 0.068 -6.343 1.00 42.03 631 ALA A O 1
ATOM 4589 N N . GLU A 1 632 ? -68.326 -0.677 -4.391 1.00 44.38 632 GLU A N 1
ATOM 4590 C CA . GLU A 1 632 ? -69.407 -0.261 -3.493 1.00 44.38 632 GLU A CA 1
ATOM 4591 C C . GLU A 1 632 ? -68.893 0.878 -2.572 1.00 44.38 632 GLU A C 1
ATOM 4593 O O . GLU A 1 632 ? -67.695 0.905 -2.263 1.00 44.38 632 GLU A O 1
ATOM 4598 N N . PRO A 1 633 ? -69.723 1.867 -2.172 1.00 50.28 633 PRO A N 1
ATOM 4599 C CA . PRO A 1 633 ? -69.255 3.072 -1.479 1.00 50.28 633 PRO A CA 1
ATOM 4600 C C . PRO A 1 633 ? -68.876 2.795 -0.012 1.00 50.28 633 PRO A C 1
ATOM 4602 O O . PRO A 1 633 ? -69.500 1.951 0.632 1.00 50.28 633 PRO A O 1
ATOM 4605 N N . PRO A 1 634 ? -67.904 3.529 0.566 1.00 42.94 634 PRO A N 1
ATOM 4606 C CA . PRO A 1 634 ? -67.433 3.271 1.922 1.00 42.94 634 PRO A CA 1
ATOM 4607 C C . PRO A 1 634 ? -68.448 3.718 2.984 1.00 42.94 634 PRO A C 1
ATOM 4609 O O . PRO A 1 634 ? -68.953 4.842 2.963 1.00 42.94 634 PRO A O 1
ATOM 4612 N N . ALA A 1 635 ? -68.696 2.830 3.947 1.00 48.06 635 ALA A N 1
ATOM 4613 C CA . ALA A 1 635 ? -69.471 3.094 5.154 1.00 48.06 635 ALA A CA 1
ATOM 4614 C C . ALA A 1 635 ? -68.751 4.090 6.098 1.00 48.06 635 ALA A C 1
ATOM 4616 O O . ALA A 1 635 ? -67.517 4.142 6.113 1.00 48.06 635 ALA A O 1
ATOM 4617 N N . PRO A 1 636 ? -69.496 4.872 6.906 1.00 52.62 636 PRO A N 1
ATOM 4618 C CA . PRO A 1 636 ? -68.924 5.843 7.836 1.00 52.62 636 PRO A CA 1
ATOM 4619 C C . PRO A 1 636 ? -68.117 5.149 8.942 1.00 52.62 636 PRO A C 1
ATOM 4621 O O . PRO A 1 636 ? -68.561 4.166 9.535 1.00 52.62 636 PRO A O 1
ATOM 4624 N N . GLY A 1 637 ? -66.915 5.670 9.201 1.00 45.94 637 GLY A N 1
ATOM 4625 C CA . GLY A 1 637 ? -65.973 5.102 10.164 1.00 45.94 637 GLY A CA 1
ATOM 4626 C C . GLY A 1 637 ? -66.464 5.168 11.620 1.00 45.94 637 GLY A C 1
ATOM 4627 O O . GLY A 1 637 ? -67.244 6.058 11.970 1.00 45.94 637 GLY A O 1
ATOM 4628 N N . PRO A 1 638 ? -66.007 4.235 12.478 1.00 49.66 638 PRO A N 1
ATOM 4629 C CA . PRO A 1 638 ? -66.389 4.180 13.885 1.00 49.66 638 PRO A CA 1
ATOM 4630 C C . PRO A 1 638 ? -65.887 5.410 14.665 1.00 49.66 638 PRO A C 1
ATOM 4632 O O . PRO A 1 638 ? -64.851 5.984 14.315 1.00 49.66 638 PRO A O 1
ATOM 4635 N N . PRO A 1 639 ? -66.603 5.824 15.729 1.00 56.19 639 PRO A N 1
ATOM 4636 C CA . PRO A 1 639 ? -66.208 6.958 16.557 1.00 56.19 639 PRO A CA 1
ATOM 4637 C C . PRO A 1 639 ? -64.857 6.708 17.253 1.00 56.19 639 PRO A C 1
ATOM 4639 O O . PRO A 1 639 ? -64.528 5.557 17.553 1.00 56.19 639 PRO A O 1
ATOM 4642 N N . PRO A 1 640 ? -64.074 7.770 17.522 1.00 46.22 640 PRO A N 1
ATOM 4643 C CA . PRO A 1 640 ? -62.750 7.652 18.119 1.00 46.22 640 PRO A CA 1
ATOM 4644 C C . PRO A 1 640 ? -62.824 7.011 19.507 1.00 46.22 640 PRO A C 1
ATOM 4646 O O . PRO A 1 640 ? -63.597 7.431 20.370 1.00 46.22 640 PRO A O 1
ATOM 4649 N N . THR A 1 641 ? -61.997 5.989 19.709 1.00 41.84 641 THR A N 1
ATOM 4650 C CA . THR A 1 641 ? -61.791 5.323 20.994 1.00 41.84 641 THR A CA 1
ATOM 4651 C C . THR A 1 641 ? -61.278 6.339 22.024 1.00 41.84 641 THR A C 1
ATOM 4653 O O . THR A 1 641 ? -60.353 7.087 21.700 1.00 41.84 641 THR A O 1
ATOM 4656 N N . PRO A 1 642 ? -61.834 6.395 23.247 1.00 44.62 642 PRO A N 1
ATOM 4657 C CA . PRO A 1 642 ? -61.317 7.274 24.292 1.00 44.62 642 PRO A CA 1
ATOM 4658 C C . PRO A 1 642 ? -59.874 6.896 24.651 1.00 44.62 642 PRO A C 1
ATOM 4660 O O . PRO A 1 642 ? -59.544 5.710 24.740 1.00 44.62 642 PRO A O 1
ATOM 4663 N N . ASP A 1 643 ? -59.031 7.914 24.851 1.00 38.97 643 ASP A N 1
ATOM 4664 C CA . ASP A 1 643 ? -57.623 7.745 25.212 1.00 38.97 643 ASP A CA 1
ATOM 4665 C C . ASP A 1 643 ? -57.478 6.852 26.458 1.00 38.97 643 ASP A C 1
ATOM 4667 O O . ASP A 1 643 ? -58.210 7.031 27.441 1.00 38.97 643 ASP A O 1
ATOM 4671 N N . PRO A 1 644 ? -56.534 5.893 26.457 1.00 42.84 644 PRO A N 1
ATOM 4672 C CA . PRO A 1 644 ? -56.297 5.048 27.615 1.00 42.84 644 PRO A CA 1
ATOM 4673 C C . PRO A 1 644 ? -55.863 5.895 28.826 1.00 42.84 644 PRO A C 1
ATOM 4675 O O . PRO A 1 644 ? -55.131 6.880 28.671 1.00 42.84 644 PRO A O 1
ATOM 4678 N N . PRO A 1 645 ? -56.277 5.519 30.050 1.00 45.09 645 PRO A N 1
ATOM 4679 C CA . PRO A 1 645 ? -55.930 6.253 31.257 1.00 45.09 645 PRO A CA 1
ATOM 4680 C C . PRO A 1 645 ? -54.409 6.323 31.423 1.00 45.09 645 PRO A C 1
ATOM 4682 O O . PRO A 1 645 ? -53.704 5.311 31.417 1.00 45.09 645 PRO A O 1
ATOM 4685 N N . ARG A 1 646 ? -53.907 7.553 31.565 1.00 48.41 646 ARG A N 1
ATOM 4686 C CA . ARG A 1 646 ? -52.485 7.860 31.737 1.00 48.41 646 ARG A CA 1
ATOM 4687 C C . ARG A 1 646 ? -51.960 7.128 32.986 1.00 48.41 646 ARG A C 1
ATOM 4689 O O . ARG A 1 646 ? -52.544 7.310 34.056 1.00 48.41 646 ARG A O 1
ATOM 4696 N N . PRO A 1 647 ? -50.888 6.318 32.895 1.00 51.72 647 PRO A N 1
ATOM 4697 C CA . PRO A 1 647 ? -50.331 5.652 34.068 1.00 51.72 647 PRO A CA 1
ATOM 4698 C C . PRO A 1 647 ? -49.870 6.699 35.097 1.00 51.72 647 PRO A C 1
ATOM 4700 O O . PRO A 1 647 ? -49.416 7.776 34.691 1.00 51.72 647 PRO A O 1
ATOM 4703 N N . PRO A 1 648 ? -49.978 6.416 36.411 1.00 57.62 648 PRO A N 1
ATOM 4704 C CA . PRO A 1 648 ? -49.545 7.341 37.454 1.00 57.62 648 PRO A CA 1
ATOM 4705 C C . PRO A 1 648 ? -48.081 7.720 37.215 1.00 57.62 648 PRO A C 1
ATOM 4707 O O . PRO A 1 648 ? -47.196 6.864 37.159 1.00 57.62 648 PRO A O 1
ATOM 4710 N N . GLY A 1 649 ? -47.849 9.010 36.965 1.00 70.25 649 GLY A N 1
ATOM 4711 C CA . GLY A 1 649 ? -46.546 9.518 36.559 1.00 70.25 649 GLY A CA 1
ATOM 4712 C C . GLY A 1 649 ? -45.538 9.387 37.693 1.00 70.25 649 GLY A C 1
ATOM 4713 O O . GLY A 1 649 ? -45.780 9.877 38.791 1.00 70.25 649 GLY A O 1
ATOM 4714 N N . VAL A 1 650 ? -44.399 8.756 37.415 1.00 82.19 650 VAL A N 1
ATOM 4715 C CA . VAL A 1 650 ? -43.244 8.780 38.317 1.00 82.19 650 VAL A CA 1
ATOM 4716 C C . VAL A 1 650 ? -42.752 10.225 38.403 1.00 82.19 650 VAL A C 1
ATOM 4718 O O . VAL A 1 650 ? -42.398 10.816 37.380 1.00 82.19 650 VAL A O 1
ATOM 4721 N N . LEU A 1 651 ? -42.782 10.802 39.603 1.00 87.50 651 LEU A N 1
ATOM 4722 C CA . LEU A 1 651 ? -42.265 12.143 39.860 1.00 87.50 651 LEU A CA 1
ATOM 4723 C C . LEU A 1 651 ? -40.739 12.089 39.982 1.00 87.50 651 LEU A C 1
ATOM 4725 O O . LEU A 1 651 ? -40.185 11.160 40.566 1.00 87.50 651 LEU A O 1
ATOM 4729 N N . ILE A 1 652 ? -40.067 13.083 39.406 1.00 89.56 652 ILE A N 1
ATOM 4730 C CA . ILE A 1 652 ? -38.633 13.303 39.608 1.00 89.56 652 ILE A CA 1
ATOM 4731 C C . ILE A 1 652 ? -38.475 14.186 40.841 1.00 89.56 652 ILE A C 1
ATOM 4733 O O . ILE A 1 652 ? -39.032 15.279 40.884 1.00 89.56 652 ILE A O 1
ATOM 4737 N N . GLU A 1 653 ? -37.721 13.721 41.827 1.00 90.81 653 GLU A N 1
ATOM 4738 C CA . GLU A 1 653 ? -37.458 14.455 43.065 1.00 90.81 653 GLU A CA 1
ATOM 4739 C C . GLU A 1 653 ? -36.055 15.080 43.051 1.00 90.81 653 GLU A C 1
ATOM 4741 O O . GLU A 1 653 ? -35.246 14.839 42.153 1.00 90.81 653 GLU A O 1
ATOM 4746 N N . GLY A 1 654 ? -35.775 15.944 44.029 1.00 91.19 654 GLY A N 1
ATOM 4747 C CA . GLY A 1 654 ? -34.425 16.468 44.245 1.00 91.19 654 GLY A CA 1
ATOM 4748 C C . GLY A 1 654 ? -33.903 17.407 43.155 1.00 91.19 654 GLY A C 1
ATOM 4749 O O . GLY A 1 654 ? -32.690 17.591 43.059 1.00 91.19 654 GLY A O 1
ATOM 4750 N N . VAL A 1 655 ? -34.781 18.006 42.340 1.00 94.00 655 VAL A N 1
ATOM 4751 C CA . VAL A 1 655 ? -34.375 18.950 41.289 1.00 94.00 655 VAL A CA 1
ATOM 4752 C C . VAL A 1 655 ? -33.683 20.169 41.921 1.00 94.00 655 VAL A C 1
ATOM 4754 O O . VAL A 1 655 ? -34.238 20.850 42.779 1.00 94.00 655 VAL A O 1
ATOM 4757 N N . ARG A 1 656 ? -32.458 20.461 41.487 1.00 94.75 656 ARG A N 1
ATOM 4758 C CA . ARG A 1 656 ? -31.632 21.604 41.891 1.00 94.75 656 ARG A CA 1
ATOM 4759 C C . ARG A 1 656 ? -31.062 22.256 40.645 1.00 94.75 656 ARG A C 1
ATOM 4761 O O . ARG A 1 656 ? -30.653 21.570 39.711 1.00 94.75 656 ARG A O 1
ATOM 4768 N N . VAL A 1 657 ? -31.018 23.581 40.650 1.00 94.00 657 VAL A N 1
ATOM 4769 C CA . VAL A 1 657 ? -30.503 24.390 39.544 1.00 94.00 657 VAL A CA 1
ATOM 4770 C C . VAL A 1 657 ? -29.335 25.212 40.073 1.00 94.00 657 VAL A C 1
ATOM 4772 O O . VAL A 1 657 ? -29.531 26.072 40.928 1.00 94.00 657 VAL A O 1
ATOM 4775 N N . THR A 1 658 ? -28.126 24.941 39.587 1.00 93.75 658 THR A N 1
ATOM 4776 C CA . THR A 1 658 ? -26.906 25.679 39.934 1.00 93.75 658 THR A CA 1
ATOM 4777 C C . THR A 1 658 ? -26.381 26.428 38.718 1.00 93.75 658 THR A C 1
ATOM 4779 O O . THR A 1 658 ? -26.432 25.933 37.593 1.00 93.75 658 THR A O 1
ATOM 4782 N N . ARG A 1 659 ? -25.888 27.652 38.927 1.00 92.38 659 ARG A N 1
ATOM 4783 C CA . ARG A 1 659 ? -25.194 28.409 37.885 1.00 92.38 659 ARG A CA 1
ATOM 4784 C C . ARG A 1 659 ? -23.698 28.195 38.046 1.00 92.38 659 ARG A C 1
ATOM 4786 O O . ARG A 1 659 ? -23.159 28.443 39.119 1.00 92.38 659 ARG A O 1
ATOM 4793 N N . GLU A 1 660 ? -23.057 27.725 36.991 1.00 92.31 660 GLU A N 1
ATOM 4794 C CA . GLU A 1 660 ? -21.622 27.471 36.972 1.00 92.31 660 GLU A CA 1
ATOM 4795 C C . GLU A 1 660 ? -20.854 28.755 36.623 1.00 92.31 660 GLU A C 1
ATOM 4797 O O . GLU A 1 660 ? -21.401 29.687 36.021 1.00 92.31 660 GLU A O 1
ATOM 4802 N N . GLY A 1 661 ? -19.571 28.813 36.992 1.00 86.62 661 GLY A N 1
ATOM 4803 C CA . GLY A 1 661 ? -18.720 29.998 36.792 1.00 86.62 661 GLY A CA 1
ATOM 4804 C C . GLY A 1 661 ? -18.487 30.382 35.324 1.00 86.62 661 GLY A C 1
ATOM 4805 O O . GLY A 1 661 ? -18.120 31.516 35.035 1.00 86.62 661 GLY A O 1
ATOM 4806 N N . ASP A 1 662 ? -18.752 29.468 34.392 1.00 88.06 662 ASP A N 1
ATOM 4807 C CA . ASP A 1 662 ? -18.688 29.694 32.944 1.00 88.06 662 ASP A CA 1
ATOM 4808 C C . ASP A 1 662 ? -20.006 30.228 32.346 1.00 88.06 662 ASP A C 1
ATOM 4810 O O . ASP A 1 662 ? -20.138 30.380 31.132 1.00 88.06 662 ASP A O 1
ATOM 4814 N N . GLY A 1 663 ? -20.995 30.515 33.196 1.00 87.81 663 GLY A N 1
ATOM 4815 C CA . GLY A 1 663 ? -22.291 31.053 32.801 1.00 87.81 663 GLY A CA 1
ATOM 4816 C C . GLY A 1 663 ? -23.325 30.001 32.395 1.00 87.81 663 GLY A C 1
ATOM 4817 O O . GLY A 1 663 ? -24.476 30.385 32.156 1.00 87.81 663 GLY A O 1
ATOM 4818 N N . ARG A 1 664 ? -22.970 28.708 32.357 1.00 92.94 664 ARG A N 1
ATOM 4819 C CA . ARG A 1 664 ? -23.915 27.611 32.101 1.00 92.94 664 ARG A CA 1
ATOM 4820 C C . ARG A 1 664 ? -24.777 27.323 33.324 1.00 92.94 664 ARG A C 1
ATOM 4822 O O . ARG A 1 664 ? -24.411 27.602 34.464 1.00 92.94 664 ARG A O 1
ATOM 4829 N N . THR A 1 665 ? -25.954 26.756 33.080 1.00 94.75 665 THR A N 1
ATOM 4830 C CA . THR A 1 665 ? -26.865 26.313 34.140 1.00 94.75 665 THR A CA 1
ATOM 4831 C C . THR A 1 665 ? -26.825 24.792 34.227 1.00 94.75 665 THR A C 1
ATOM 4833 O O . THR A 1 665 ? -27.137 24.117 33.248 1.00 94.75 665 THR A O 1
ATOM 4836 N N . ARG A 1 666 ? -26.454 24.246 35.386 1.00 96.38 666 ARG A N 1
ATOM 4837 C CA . ARG A 1 666 ? -26.491 22.813 35.676 1.00 96.38 666 ARG A CA 1
ATOM 4838 C C . ARG A 1 666 ? -27.768 22.479 36.438 1.00 96.38 666 ARG A C 1
ATOM 4840 O O . ARG A 1 666 ? -28.072 23.083 37.462 1.00 96.38 666 ARG A O 1
ATOM 4847 N N . VAL A 1 667 ? -28.517 21.504 35.940 1.00 96.81 667 VAL A N 1
ATOM 4848 C CA . VAL A 1 667 ? -29.736 20.992 36.573 1.00 96.81 667 VAL A CA 1
ATOM 4849 C C . VAL A 1 667 ? -29.472 19.566 37.033 1.00 96.81 667 VAL A C 1
ATOM 4851 O O . VAL A 1 667 ? -29.141 18.709 36.217 1.00 96.81 667 VAL A O 1
ATOM 4854 N N . THR A 1 668 ? -29.606 19.304 38.326 1.00 97.06 668 THR A N 1
ATOM 4855 C CA . THR A 1 668 ? -29.429 17.972 38.924 1.00 97.06 668 THR A CA 1
ATOM 4856 C C . THR A 1 668 ? -30.723 17.521 39.583 1.00 97.06 668 THR A C 1
ATOM 4858 O O . THR A 1 668 ? -31.414 18.355 40.143 1.00 97.06 668 THR A O 1
ATOM 4861 N N . TRP A 1 669 ? -31.052 16.239 39.547 1.00 96.81 669 TRP A N 1
ATOM 4862 C CA . TRP A 1 669 ? -32.180 15.603 40.221 1.00 96.81 669 TRP A CA 1
ATOM 4863 C C . TRP A 1 669 ? -31.838 14.169 40.642 1.00 96.81 669 TRP A C 1
ATOM 4865 O O . TRP A 1 669 ? -30.838 13.602 40.189 1.00 96.81 669 TRP A O 1
ATOM 4875 N N . ASP A 1 670 ? -32.687 13.577 41.477 1.00 94.75 670 ASP A N 1
ATOM 4876 C CA . ASP A 1 670 ? -32.574 12.174 41.863 1.00 94.75 670 ASP A CA 1
ATOM 4877 C C . ASP A 1 670 ? -33.270 11.312 40.807 1.00 94.75 670 ASP A C 1
ATOM 4879 O O . ASP A 1 670 ? -34.448 11.505 40.494 1.00 94.75 670 ASP A O 1
ATOM 4883 N N . TRP A 1 671 ? -32.521 10.397 40.187 1.00 93.94 671 TRP A N 1
ATOM 4884 C CA . TRP A 1 671 ? -33.013 9.617 39.055 1.00 93.94 671 TRP A CA 1
ATOM 4885 C C . TRP A 1 671 ? -33.937 8.480 39.526 1.00 93.94 671 TRP A C 1
ATOM 4887 O O . TRP A 1 671 ? -33.455 7.545 40.171 1.00 93.94 671 TRP A O 1
ATOM 4897 N N . PRO A 1 672 ? -35.248 8.491 39.209 1.00 92.06 672 PRO A N 1
ATOM 4898 C CA . PRO A 1 672 ? -36.159 7.478 39.733 1.00 92.06 672 PRO A CA 1
ATOM 4899 C C . PRO A 1 672 ? -35.938 6.104 39.088 1.00 92.06 672 PRO A C 1
ATOM 4901 O O . PRO A 1 672 ? -35.624 5.990 37.898 1.00 92.06 672 PRO A O 1
ATOM 4904 N N . THR A 1 673 ? -36.176 5.032 39.845 1.00 88.00 673 THR A N 1
ATOM 4905 C CA . THR A 1 673 ? -36.073 3.659 39.332 1.00 88.00 673 THR A CA 1
ATOM 4906 C C . THR A 1 673 ? -37.043 3.426 38.167 1.00 88.00 673 THR A C 1
ATOM 4908 O O . THR A 1 673 ? -38.227 3.746 38.243 1.00 88.00 673 THR A O 1
ATOM 4911 N N . GLY A 1 674 ? -36.548 2.843 37.070 1.00 86.50 674 GLY A N 1
ATOM 4912 C CA . GLY A 1 674 ? -37.358 2.514 35.889 1.00 86.50 674 GLY A CA 1
ATOM 4913 C C . GLY A 1 674 ? -37.605 3.676 34.917 1.00 86.50 674 GLY A C 1
ATOM 4914 O O . GLY A 1 674 ? -38.244 3.474 33.883 1.00 86.50 674 GLY A O 1
ATOM 4915 N N . VAL A 1 675 ? -37.081 4.871 35.205 1.00 92.31 675 VAL A N 1
ATOM 4916 C CA . VAL A 1 675 ? -37.002 5.983 34.249 1.00 92.31 675 VAL A CA 1
ATOM 4917 C C . VAL A 1 675 ? -35.724 5.812 33.432 1.00 92.31 675 VAL A C 1
ATOM 4919 O O . VAL A 1 675 ? -34.654 5.592 33.987 1.00 92.31 675 VAL A O 1
ATOM 4922 N N . THR A 1 676 ? -35.805 5.880 32.105 1.00 90.00 676 THR A N 1
ATOM 4923 C CA . THR A 1 676 ? -34.623 5.717 31.229 1.00 90.00 676 THR A CA 1
ATOM 4924 C C . THR A 1 676 ? -34.167 7.036 30.619 1.00 90.00 676 THR A C 1
ATOM 4926 O O . THR A 1 676 ? -33.011 7.194 30.223 1.00 90.00 676 THR A O 1
ATOM 4929 N N . GLU A 1 677 ? -35.084 7.997 30.531 1.00 95.56 677 GLU A N 1
ATOM 4930 C CA . GLU A 1 677 ? -34.877 9.294 29.901 1.00 95.56 677 GLU A CA 1
ATOM 4931 C C . GLU A 1 677 ? -35.598 10.367 30.730 1.00 95.56 677 GLU A C 1
ATOM 4933 O O . GLU A 1 677 ? -36.591 10.081 31.386 1.00 95.56 677 GLU A O 1
ATOM 4938 N N . ALA A 1 678 ? -35.128 11.606 30.694 1.00 96.56 678 ALA A N 1
ATOM 4939 C CA . ALA A 1 678 ? -35.800 12.762 31.273 1.00 96.56 678 ALA A CA 1
ATOM 4940 C C . ALA A 1 678 ? -35.858 13.892 30.239 1.00 96.56 678 ALA A C 1
ATOM 4942 O O . ALA A 1 678 ? -35.013 13.972 29.344 1.00 96.56 678 ALA A O 1
ATOM 4943 N N . TYR A 1 679 ? -36.850 14.768 30.340 1.00 96.88 679 TYR A N 1
ATOM 4944 C CA . TYR A 1 679 ? -36.914 15.999 29.555 1.00 96.88 679 TYR A CA 1
ATOM 4945 C C . TYR A 1 679 ? -36.759 17.185 30.493 1.00 96.88 679 TYR A C 1
ATOM 4947 O O . TYR A 1 679 ? -37.522 17.308 31.444 1.00 96.88 679 TYR A O 1
ATOM 4955 N N . VAL A 1 680 ? -35.785 18.053 30.239 1.00 96.88 680 VAL A N 1
ATOM 4956 C CA . VAL A 1 680 ? -35.587 19.290 30.997 1.00 96.88 680 VAL A CA 1
ATOM 4957 C C . VAL A 1 680 ? -36.124 20.432 30.151 1.00 96.88 680 VAL A C 1
ATOM 4959 O O . VAL A 1 680 ? -35.533 20.757 29.123 1.00 96.88 680 VAL A O 1
ATOM 4962 N N . ALA A 1 681 ? -37.253 21.013 30.542 1.00 96.00 681 ALA A N 1
ATOM 4963 C CA . ALA A 1 681 ? -37.835 22.170 29.869 1.00 96.00 681 ALA A CA 1
ATOM 4964 C C . ALA A 1 681 ? -37.552 23.446 30.657 1.00 96.00 681 ALA A C 1
ATOM 4966 O O . ALA A 1 681 ? -37.439 23.411 31.885 1.00 96.00 681 ALA A O 1
ATOM 4967 N N . TRP A 1 682 ? -37.485 24.578 29.962 1.00 95.69 682 TRP A N 1
ATOM 4968 C CA . TRP A 1 682 ? -37.334 25.876 30.609 1.00 95.69 682 TRP A CA 1
ATOM 4969 C C . TRP A 1 682 ? -38.115 26.976 29.894 1.00 95.69 682 TRP A C 1
ATOM 4971 O O . TRP A 1 682 ? -38.363 26.899 28.692 1.00 95.69 682 TRP A O 1
ATOM 4981 N N . GLY A 1 683 ? -38.520 28.004 30.639 1.00 93.94 683 GLY A N 1
ATOM 4982 C CA . GLY A 1 683 ? -39.282 29.125 30.092 1.00 93.94 683 GLY A CA 1
ATOM 4983 C C . GLY A 1 683 ? -39.498 30.272 31.077 1.00 93.94 683 GLY A C 1
ATOM 4984 O O . GLY A 1 683 ? -39.189 30.174 32.265 1.00 93.94 683 GLY A O 1
ATOM 4985 N N . SER A 1 684 ? -40.051 31.379 30.575 1.00 91.25 684 SER A N 1
ATOM 4986 C CA . SER A 1 684 ? -40.447 32.536 31.396 1.00 91.25 684 SER A CA 1
ATOM 4987 C C . SER A 1 684 ? -41.593 32.221 32.363 1.00 91.25 684 SER A C 1
ATOM 4989 O O . SER A 1 684 ? -41.779 32.929 33.347 1.00 91.25 684 SER A O 1
ATOM 4991 N N . THR A 1 685 ? -42.338 31.145 32.106 1.00 91.75 685 THR A N 1
ATOM 4992 C CA . THR A 1 685 ? -43.348 30.571 33.000 1.00 91.75 685 THR A CA 1
ATOM 4993 C C . THR A 1 685 ? -43.014 29.103 33.286 1.00 91.75 685 THR A C 1
ATOM 4995 O O . THR A 1 685 ? -42.331 28.479 32.469 1.00 91.75 685 THR A O 1
ATOM 4998 N N . PRO A 1 686 ? -43.459 28.539 34.427 1.00 92.44 686 PRO A N 1
ATOM 4999 C CA . PRO A 1 686 ? -43.237 27.134 34.773 1.00 92.44 686 PRO A CA 1
ATOM 5000 C C . PRO A 1 686 ? -43.730 26.178 33.667 1.00 92.44 686 PRO A C 1
ATOM 5002 O O . PRO A 1 686 ? -44.945 26.102 33.446 1.00 92.44 686 PRO A O 1
ATOM 5005 N N . PRO A 1 687 ? -42.835 25.446 32.969 1.00 93.50 687 PRO A N 1
ATOM 5006 C CA . PRO A 1 687 ? -43.238 24.557 31.882 1.00 93.50 687 PRO A CA 1
ATOM 5007 C C . PRO A 1 687 ? -44.165 23.437 32.370 1.00 93.50 687 PRO A C 1
ATOM 5009 O O . PRO A 1 687 ? -43.841 22.735 33.323 1.00 93.50 687 PRO A O 1
ATOM 5012 N N . GLN A 1 688 ? -45.302 23.248 31.692 1.00 92.50 688 GLN A N 1
ATOM 5013 C CA . GLN A 1 688 ? -46.321 22.252 32.068 1.00 92.50 688 GLN A CA 1
ATOM 5014 C C . GLN A 1 688 ? -46.234 20.946 31.260 1.00 92.50 688 GLN A C 1
ATOM 5016 O O . GLN A 1 688 ? -46.818 19.936 31.648 1.00 92.50 688 GLN A O 1
ATOM 5021 N N . THR A 1 689 ? -45.527 20.942 30.123 1.00 91.56 689 THR A N 1
ATOM 5022 C CA . THR A 1 689 ? -45.445 19.788 29.211 1.00 91.56 689 THR A CA 1
ATOM 5023 C C . THR A 1 689 ? -44.047 19.608 28.612 1.00 91.56 689 THR A C 1
ATOM 5025 O O . THR A 1 689 ? -43.305 20.567 28.399 1.00 91.56 689 THR A O 1
ATOM 5028 N N . ALA A 1 690 ? -43.703 18.361 28.279 1.00 88.06 690 ALA A N 1
ATOM 5029 C CA . ALA A 1 690 ? -42.413 17.957 27.710 1.00 88.06 690 ALA A CA 1
ATOM 5030 C C . ALA A 1 690 ? -42.315 18.132 26.174 1.00 88.06 690 ALA A C 1
ATOM 5032 O O . ALA A 1 690 ? -41.764 17.280 25.481 1.00 88.06 690 ALA A O 1
ATOM 5033 N N . GLY A 1 691 ? -42.885 19.209 25.623 1.00 82.75 691 GLY A N 1
ATOM 5034 C CA . GLY A 1 691 ? -42.926 19.459 24.169 1.00 82.75 691 GLY A CA 1
ATOM 5035 C C . GLY A 1 691 ? -42.416 20.833 23.723 1.00 82.75 691 GLY A C 1
ATOM 5036 O O . GLY A 1 691 ? -42.348 21.094 22.526 1.00 82.75 691 GLY A O 1
ATOM 5037 N N . GLY A 1 692 ? -42.078 21.715 24.668 1.00 85.50 692 GLY A N 1
ATOM 5038 C CA . GLY A 1 692 ? -41.589 23.068 24.390 1.00 85.50 692 GLY A CA 1
ATOM 5039 C C . GLY A 1 692 ? -40.063 23.174 24.356 1.00 85.50 692 GLY A C 1
ATOM 5040 O O . GLY A 1 692 ? -39.351 22.179 24.200 1.00 85.50 692 GLY A O 1
ATOM 5041 N N . GLN A 1 693 ? -39.562 24.397 24.552 1.00 93.69 693 GLN A N 1
ATOM 5042 C CA . GLN A 1 693 ? -38.135 24.676 24.705 1.00 93.69 693 GLN A CA 1
ATOM 5043 C C . GLN A 1 693 ? -37.551 23.818 25.834 1.00 93.69 693 GLN A C 1
ATOM 5045 O O . GLN A 1 693 ? -37.938 23.928 26.999 1.00 93.69 693 GLN A O 1
ATOM 5050 N N . GLY A 1 694 ? -36.656 22.911 25.462 1.00 94.81 694 GLY A N 1
ATOM 5051 C CA . GLY A 1 694 ? -36.164 21.896 26.369 1.00 94.81 694 GLY A CA 1
ATOM 5052 C C . GLY A 1 694 ? -35.088 21.025 25.748 1.00 94.81 694 GLY A C 1
ATOM 5053 O O . GLY A 1 694 ? -34.731 21.159 24.576 1.00 94.81 694 GLY A O 1
ATOM 5054 N N . ARG A 1 695 ? -34.564 20.113 26.557 1.00 95.88 695 ARG A N 1
ATOM 5055 C CA . ARG A 1 695 ? -33.557 19.141 26.158 1.00 95.88 695 ARG A CA 1
ATOM 5056 C C . ARG A 1 695 ? -33.893 17.790 26.759 1.00 95.88 695 ARG A C 1
ATOM 5058 O O . ARG A 1 695 ? -34.132 17.661 27.956 1.00 95.88 695 ARG A O 1
ATOM 5065 N N . LYS A 1 696 ? -33.837 16.763 25.919 1.00 96.31 696 LYS A N 1
ATOM 5066 C CA . LYS A 1 696 ? -33.884 15.374 26.359 1.00 96.31 696 LYS A CA 1
ATOM 5067 C C . LYS A 1 696 ? -32.530 14.950 26.928 1.00 96.31 696 LYS A C 1
ATOM 5069 O O . LYS A 1 696 ? -31.490 15.206 26.320 1.00 96.31 696 LYS A O 1
ATOM 5074 N N . VAL A 1 697 ? -32.559 14.263 28.060 1.00 96.44 697 VAL A N 1
ATOM 5075 C CA . VAL A 1 697 ? -31.393 13.778 28.798 1.00 96.44 697 VAL A CA 1
ATOM 5076 C C . VAL A 1 697 ? -31.572 12.283 29.047 1.00 96.44 697 VAL A C 1
ATOM 5078 O O . VAL A 1 697 ? -32.625 11.845 29.498 1.00 96.44 697 VAL A O 1
ATOM 5081 N N . THR A 1 698 ? -30.573 11.473 28.711 1.00 96.06 698 THR A N 1
ATOM 5082 C CA . THR A 1 698 ? -30.570 10.034 29.019 1.00 96.06 698 THR A CA 1
ATOM 5083 C C . THR A 1 698 ? -29.853 9.792 30.341 1.00 96.06 698 THR A C 1
ATOM 5085 O O . THR A 1 698 ? -28.954 10.564 30.680 1.00 96.06 698 THR A O 1
ATOM 5088 N N . ASN A 1 699 ? -30.201 8.714 31.054 1.00 91.75 699 ASN A N 1
ATOM 5089 C CA . ASN A 1 699 ? -29.575 8.412 32.349 1.00 91.75 699 ASN A CA 1
ATOM 5090 C C . ASN A 1 699 ? -28.037 8.372 32.250 1.00 91.75 699 ASN A C 1
ATOM 5092 O O . ASN A 1 699 ? -27.332 9.091 32.946 1.00 91.75 699 ASN A O 1
ATOM 5096 N N . MET A 1 700 ? -27.517 7.647 31.254 1.00 88.88 700 MET A N 1
ATOM 5097 C CA . MET A 1 700 ? -26.074 7.545 31.006 1.00 88.88 700 MET A CA 1
ATOM 5098 C C . MET A 1 700 ? -25.397 8.910 30.808 1.00 88.88 700 MET A C 1
ATOM 5100 O O . MET A 1 700 ? -24.290 9.124 31.289 1.00 88.88 700 MET A O 1
ATOM 5104 N N . ARG A 1 701 ? -26.034 9.847 30.089 1.00 90.00 701 ARG A N 1
ATOM 5105 C CA . ARG A 1 701 ? -25.441 11.174 29.865 1.00 90.00 701 ARG A CA 1
ATOM 5106 C C . ARG A 1 701 ? -25.486 12.023 31.133 1.00 90.00 701 ARG A C 1
ATOM 5108 O O . ARG A 1 701 ? -24.528 12.737 31.399 1.00 90.00 701 ARG A O 1
ATOM 5115 N N . TYR A 1 702 ? -26.575 11.923 31.890 1.00 95.88 702 TYR A N 1
ATOM 5116 C CA . TYR A 1 702 ? -26.744 12.604 33.167 1.00 95.88 702 TYR A CA 1
ATOM 5117 C C . TYR A 1 702 ? -25.678 12.176 34.188 1.00 95.88 702 TYR A C 1
ATOM 5119 O O . TYR A 1 702 ? -25.061 13.035 34.812 1.00 95.88 702 TYR A O 1
ATOM 5127 N N . GLU A 1 703 ? -25.406 10.872 34.300 1.00 91.31 703 GLU A N 1
ATOM 5128 C CA . GLU A 1 703 ? -24.372 10.320 35.189 1.00 91.31 703 GLU A CA 1
ATOM 5129 C C . GLU A 1 703 ? -22.955 10.770 34.797 1.00 91.31 703 GLU A C 1
ATOM 5131 O O . GLU A 1 703 ? -22.172 11.152 35.663 1.00 91.31 703 GLU A O 1
ATOM 5136 N N . LEU A 1 704 ? -22.626 10.760 33.499 1.00 88.19 704 LEU A N 1
ATOM 5137 C CA . LEU A 1 704 ? -21.304 11.174 33.004 1.00 88.19 704 LEU A CA 1
ATOM 5138 C C . LEU A 1 704 ? -21.030 12.663 33.224 1.00 88.19 704 LEU A C 1
ATOM 5140 O O . LEU A 1 704 ? -19.911 13.043 33.558 1.00 88.19 704 LEU A O 1
ATOM 5144 N N . ASP A 1 705 ? -22.048 13.494 33.018 1.00 91.75 705 ASP A N 1
ATOM 5145 C CA . ASP A 1 705 ? -21.930 14.944 33.135 1.00 91.75 705 ASP A CA 1
ATOM 5146 C C . ASP A 1 705 ? -22.150 15.422 34.590 1.00 91.75 705 ASP A C 1
ATOM 5148 O O . ASP A 1 705 ? -21.888 16.580 34.911 1.00 91.75 705 ASP A O 1
ATOM 5152 N N . GLY A 1 706 ? -22.628 14.554 35.492 1.00 94.75 706 GLY A N 1
ATOM 5153 C CA . GLY A 1 706 ? -23.000 14.927 36.862 1.00 94.75 706 GLY A CA 1
ATOM 5154 C C . GLY A 1 706 ? -24.197 15.887 36.926 1.00 94.75 706 GLY A C 1
ATOM 5155 O O . GLY A 1 706 ? -24.286 16.707 37.842 1.00 94.75 706 GLY A O 1
ATOM 5156 N N . GLY A 1 707 ? -25.086 15.837 35.929 1.00 96.19 707 GLY A N 1
ATOM 5157 C CA . GLY A 1 707 ? -26.197 16.771 35.752 1.00 96.19 707 GLY A CA 1
ATOM 5158 C C . GLY A 1 707 ? -26.568 17.009 34.287 1.00 96.19 707 GLY A C 1
ATOM 5159 O O . GLY A 1 707 ? -25.929 16.512 33.362 1.00 96.19 707 GLY A O 1
ATOM 5160 N N . ALA A 1 708 ? -27.600 17.817 34.052 1.00 96.75 708 ALA A N 1
ATOM 5161 C CA . ALA A 1 708 ? -27.930 18.346 32.734 1.00 96.75 708 ALA A CA 1
ATOM 5162 C C . ALA A 1 708 ? -27.453 19.795 32.598 1.00 96.75 708 ALA A C 1
ATOM 5164 O O . ALA A 1 708 ? -27.934 20.678 33.305 1.00 96.75 708 ALA A O 1
ATOM 5165 N N . PHE A 1 709 ? -26.539 20.048 31.661 1.00 96.12 709 PHE A N 1
ATOM 5166 C CA . PHE A 1 709 ? -26.084 21.402 31.345 1.00 96.12 709 PHE A CA 1
ATOM 5167 C C . PHE A 1 709 ? -26.963 22.055 30.281 1.00 96.12 709 PHE A C 1
ATOM 5169 O O . PHE A 1 709 ? -27.248 21.462 29.230 1.00 96.12 709 PHE A O 1
ATOM 5176 N N . LEU A 1 710 ? -27.364 23.288 30.571 1.00 94.56 710 LEU A N 1
ATOM 5177 C CA . LEU A 1 710 ? -28.188 24.134 29.729 1.00 94.56 710 LEU A CA 1
ATOM 5178 C C . LEU A 1 710 ? -27.449 25.446 29.447 1.00 94.56 710 LEU A C 1
ATOM 5180 O O . LEU A 1 710 ? -27.072 26.180 30.368 1.00 94.56 710 LEU A O 1
ATOM 5184 N N . ASP A 1 711 ? -27.267 25.733 28.163 1.00 93.06 711 ASP A N 1
ATOM 5185 C CA . ASP A 1 711 ? -26.543 26.906 27.685 1.00 93.06 711 ASP A CA 1
ATOM 5186 C C . ASP A 1 711 ? -27.512 28.053 27.381 1.00 93.06 711 ASP A C 1
ATOM 5188 O O . ASP A 1 711 ? -28.621 27.840 26.888 1.00 93.06 711 ASP A O 1
ATOM 5192 N N . GLY A 1 712 ? -27.089 29.289 27.663 1.00 90.00 712 GLY A N 1
ATOM 5193 C CA . GLY A 1 712 ? -27.832 30.489 27.267 1.00 90.00 712 GLY A CA 1
ATOM 5194 C C . GLY A 1 712 ? -29.171 30.699 27.981 1.00 90.00 712 GLY A C 1
ATOM 5195 O O . GLY A 1 712 ? -30.006 31.447 27.477 1.00 90.00 712 GLY A O 1
ATOM 5196 N N . ILE A 1 713 ? -29.396 30.068 29.140 1.00 90.88 713 ILE A N 1
ATOM 5197 C CA . ILE A 1 713 ? -30.609 30.291 29.935 1.00 90.88 713 ILE A CA 1
ATOM 5198 C C . ILE A 1 713 ? -30.501 31.622 30.700 1.00 90.88 713 ILE A C 1
ATOM 5200 O O . ILE A 1 713 ? -29.592 31.784 31.523 1.00 90.88 713 ILE A O 1
ATOM 5204 N N . PRO A 1 714 ? -31.423 32.582 30.478 1.00 87.75 714 PRO A N 1
ATOM 5205 C CA . PRO A 1 714 ? -31.458 33.820 31.248 1.00 87.75 714 PRO A CA 1
ATOM 5206 C C . PRO A 1 714 ? -31.663 33.554 32.744 1.00 87.75 714 PRO A C 1
ATOM 5208 O O . PRO A 1 714 ? -32.392 32.639 33.137 1.00 87.75 714 PRO A O 1
ATOM 5211 N N . GLY A 1 715 ? -31.064 34.389 33.598 1.00 86.25 715 GLY A N 1
ATOM 5212 C CA . GLY A 1 715 ? -31.350 34.348 35.035 1.00 86.25 715 GLY A CA 1
ATOM 5213 C C . GLY A 1 715 ? -32.846 34.558 35.302 1.00 86.25 715 GLY A C 1
ATOM 5214 O O . GLY A 1 715 ? -33.479 35.377 34.643 1.00 86.25 715 GLY A O 1
ATOM 5215 N N . GLY A 1 716 ? -33.416 33.803 36.244 1.00 86.12 716 GLY A N 1
ATOM 5216 C CA . GLY A 1 716 ? -34.845 33.875 36.580 1.00 86.12 716 GLY A CA 1
ATOM 5217 C C . GLY A 1 716 ? -35.773 33.007 35.719 1.00 86.12 716 GLY A C 1
ATOM 5218 O O . GLY A 1 716 ? -36.981 33.026 35.941 1.00 86.12 716 GLY A O 1
ATOM 5219 N N . THR A 1 717 ? -35.236 32.225 34.779 1.00 91.81 717 THR A N 1
ATOM 5220 C CA . THR A 1 717 ? -36.013 31.251 33.994 1.00 91.81 717 THR A CA 1
ATOM 5221 C C . THR A 1 717 ? -36.496 30.093 34.878 1.00 91.81 717 THR A C 1
ATOM 5223 O O . THR A 1 717 ? -35.746 29.584 35.713 1.00 91.81 717 THR A O 1
ATOM 5226 N N . HIS A 1 718 ? -37.740 29.650 34.689 1.00 92.94 718 HIS A N 1
ATOM 5227 C CA . HIS A 1 718 ? -38.272 28.457 35.343 1.00 92.94 718 HIS A CA 1
ATOM 5228 C C . HIS A 1 718 ? -37.772 27.196 34.646 1.00 92.94 718 HIS A C 1
ATOM 5230 O O . HIS A 1 718 ? -37.776 27.137 33.419 1.00 92.94 718 HIS A O 1
ATOM 5236 N N . VAL A 1 719 ? -37.402 26.178 35.423 1.00 94.94 719 VAL A N 1
ATOM 5237 C CA . VAL A 1 719 ? -36.973 24.867 34.924 1.00 94.94 719 VAL A CA 1
ATOM 5238 C C . VAL A 1 719 ? -37.924 23.794 35.450 1.00 94.94 719 VAL A C 1
ATOM 5240 O O . VAL A 1 719 ? -38.305 23.816 36.622 1.00 94.94 719 VAL A O 1
ATOM 5243 N N . ALA A 1 720 ? -38.305 22.864 34.577 1.00 95.56 720 ALA A N 1
ATOM 5244 C CA . ALA A 1 720 ? -39.105 21.691 34.903 1.00 95.56 720 ALA A CA 1
ATOM 5245 C C . ALA A 1 720 ? -38.423 20.426 34.377 1.00 95.56 720 ALA A C 1
ATOM 5247 O O . ALA A 1 720 ? -37.893 20.433 33.263 1.00 95.56 720 ALA A O 1
ATOM 5248 N N . VAL A 1 721 ? -38.475 19.337 35.143 1.00 96.31 721 VAL A N 1
ATOM 5249 C CA . VAL A 1 721 ? -37.971 18.027 34.706 1.00 96.31 721 VAL A CA 1
ATOM 5250 C C . VAL A 1 721 ? -39.128 17.035 34.620 1.00 96.31 721 VAL A C 1
ATOM 5252 O O . VAL A 1 721 ? -39.927 16.918 35.548 1.00 96.31 721 VAL A O 1
ATOM 5255 N N . PHE A 1 722 ? -39.223 16.327 33.495 1.00 95.69 722 PHE A N 1
ATOM 5256 C CA . PHE A 1 722 ? -40.255 15.329 33.211 1.00 95.69 722 PHE A CA 1
ATOM 5257 C C . PHE A 1 722 ? -39.623 13.943 33.091 1.00 95.69 722 PHE A C 1
ATOM 5259 O O . PHE A 1 722 ? -38.688 13.762 32.307 1.00 95.69 722 PHE A O 1
ATOM 5266 N N . ALA A 1 723 ? -40.150 12.952 33.812 1.00 95.12 723 ALA A N 1
ATOM 5267 C CA . ALA A 1 723 ? -39.727 11.559 33.669 1.00 95.12 723 ALA A CA 1
ATOM 5268 C C . ALA A 1 723 ? -40.191 10.976 32.331 1.00 95.12 723 ALA A C 1
ATOM 5270 O O . ALA A 1 723 ? -41.359 11.097 31.972 1.00 95.12 723 ALA A O 1
ATOM 5271 N N . GLY A 1 724 ? -39.289 10.322 31.607 1.00 93.88 724 GLY A N 1
ATOM 5272 C CA . GLY A 1 724 ? -39.557 9.610 30.363 1.00 93.88 724 GLY A CA 1
ATOM 5273 C C . GLY A 1 724 ? -39.409 8.103 30.543 1.00 93.88 724 GLY A C 1
ATOM 5274 O O . GLY A 1 724 ? -38.331 7.603 30.885 1.00 93.88 724 GLY A O 1
ATOM 5275 N N . ARG A 1 725 ? -40.485 7.365 30.264 1.00 89.94 725 ARG A N 1
ATOM 5276 C CA . ARG A 1 725 ? -40.477 5.898 30.240 1.00 89.94 725 ARG A CA 1
ATOM 5277 C C . ARG A 1 725 ? -40.974 5.406 28.891 1.00 89.94 725 ARG A C 1
ATOM 5279 O O . ARG A 1 725 ? -41.952 5.927 28.360 1.00 89.94 725 ARG A O 1
ATOM 5286 N N . ARG A 1 726 ? -40.290 4.407 28.337 1.00 87.81 726 ARG A N 1
ATOM 5287 C CA . ARG A 1 726 ? -40.767 3.715 27.140 1.00 87.81 726 ARG A CA 1
ATOM 5288 C C . ARG A 1 726 ? -41.759 2.635 27.533 1.00 87.81 726 ARG A C 1
ATOM 5290 O O . ARG A 1 726 ? -41.521 1.899 28.492 1.00 87.81 726 ARG A O 1
ATOM 5297 N N . ASP A 1 727 ? -42.866 2.570 26.813 1.00 81.81 727 ASP A N 1
ATOM 5298 C CA . ASP A 1 727 ? -43.775 1.434 26.886 1.00 81.81 727 ASP A CA 1
ATOM 5299 C C . ASP A 1 727 ? -43.146 0.189 26.210 1.00 81.81 727 ASP A C 1
ATOM 5301 O O . ASP A 1 727 ? -42.082 0.291 25.586 1.00 81.81 727 ASP A O 1
ATOM 5305 N N . PRO A 1 728 ? -43.761 -1.003 26.325 1.00 80.88 728 PRO A N 1
ATOM 5306 C CA . PRO A 1 728 ? -43.272 -2.209 25.651 1.00 80.88 728 PRO A CA 1
ATOM 5307 C C . PRO A 1 728 ? -43.195 -2.098 24.119 1.00 80.88 728 PRO A C 1
ATOM 5309 O O . PRO A 1 728 ? -42.456 -2.857 23.500 1.00 80.88 728 PRO A O 1
ATOM 5312 N N . ALA A 1 729 ? -43.918 -1.155 23.506 1.00 83.19 729 ALA A N 1
ATOM 5313 C CA . ALA A 1 729 ? -43.851 -0.868 22.074 1.00 83.19 729 ALA A CA 1
ATOM 5314 C C . ALA A 1 729 ? -42.703 0.101 21.711 1.00 83.19 729 ALA A C 1
ATOM 5316 O O . ALA A 1 729 ? -42.500 0.422 20.541 1.00 83.19 729 ALA A O 1
ATOM 5317 N N . GLY A 1 730 ? -41.929 0.566 22.699 1.00 84.69 730 GLY A N 1
ATOM 5318 C CA . GLY A 1 730 ? -40.813 1.492 22.523 1.00 84.69 730 GLY A CA 1
ATOM 5319 C C . GLY A 1 730 ? -41.221 2.967 22.446 1.00 84.69 730 GLY A C 1
ATOM 5320 O O . GLY A 1 730 ? -40.340 3.823 22.281 1.00 84.69 730 GLY A O 1
ATOM 5321 N N . THR A 1 731 ? -42.507 3.289 22.599 1.00 85.94 731 THR A N 1
ATOM 5322 C CA . THR A 1 731 ? -43.027 4.661 22.562 1.00 85.94 731 THR A CA 1
ATOM 5323 C C . THR A 1 731 ? -42.730 5.360 23.877 1.00 85.94 731 THR A C 1
ATOM 5325 O O . THR A 1 731 ? -42.955 4.824 24.959 1.00 85.94 731 THR A O 1
ATOM 5328 N N . LEU A 1 732 ? -42.187 6.573 23.796 1.00 87.25 732 LEU A N 1
ATOM 5329 C CA . LEU A 1 732 ? -41.792 7.344 24.966 1.00 87.25 732 LEU A CA 1
ATOM 5330 C C . LEU A 1 732 ? -42.976 8.143 25.515 1.00 87.25 732 LEU A C 1
ATOM 5332 O O . LEU A 1 732 ? -43.484 9.035 24.838 1.00 87.25 732 LEU A O 1
ATOM 5336 N N . ALA A 1 733 ? -43.358 7.865 26.757 1.00 88.06 733 ALA A N 1
ATOM 5337 C CA . ALA A 1 733 ? -44.355 8.626 27.492 1.00 88.06 733 ALA A CA 1
ATOM 5338 C C . ALA A 1 733 ? -43.684 9.517 28.548 1.00 88.06 733 ALA A C 1
ATOM 5340 O O . ALA A 1 733 ? -42.797 9.074 29.283 1.00 88.06 733 ALA A O 1
ATOM 5341 N N . TRP A 1 734 ? -44.138 10.771 28.633 1.00 91.69 734 TRP A N 1
ATOM 5342 C CA . TRP A 1 734 ? -43.679 11.744 29.625 1.00 91.69 734 TRP A CA 1
ATOM 5343 C C . TRP A 1 734 ? -44.647 11.828 30.812 1.00 91.69 734 TRP A C 1
ATOM 5345 O O . TRP A 1 734 ? -45.858 12.018 30.629 1.00 91.69 734 TRP A O 1
ATOM 5355 N N . GLY A 1 735 ? -44.095 11.695 32.019 1.00 87.31 735 GLY A N 1
ATOM 5356 C CA . GLY A 1 735 ? -44.784 11.842 33.299 1.00 87.31 735 GLY A CA 1
ATOM 5357 C C . GLY A 1 735 ? -45.094 13.298 33.662 1.00 87.31 735 GLY A C 1
ATOM 5358 O O . GLY A 1 735 ? -44.941 14.211 32.847 1.00 87.31 735 GLY A O 1
ATOM 5359 N N . ALA A 1 736 ? -45.556 13.510 34.895 1.00 86.06 736 ALA A N 1
ATOM 5360 C CA . ALA A 1 736 ? -45.815 14.846 35.423 1.00 86.06 736 ALA A CA 1
ATOM 5361 C C . ALA A 1 736 ? -44.507 15.633 35.608 1.00 86.06 736 ALA A C 1
ATOM 5363 O O . ALA A 1 736 ? -43.450 15.054 35.867 1.00 86.06 736 ALA A O 1
ATOM 5364 N N . ALA A 1 737 ? -44.589 16.954 35.461 1.00 84.44 737 ALA A N 1
ATOM 5365 C CA . ALA A 1 737 ? -43.458 17.837 35.696 1.00 84.44 737 ALA A CA 1
ATOM 5366 C C . ALA A 1 737 ? -43.163 17.919 37.196 1.00 84.44 737 ALA A C 1
ATOM 5368 O O . ALA A 1 737 ? -44.083 18.107 37.994 1.00 84.44 737 ALA A O 1
ATOM 5369 N N . HIS A 1 738 ? -41.887 17.877 37.570 1.00 81.19 738 HIS A N 1
ATOM 5370 C CA . HIS A 1 738 ? -41.456 18.480 38.823 1.00 81.19 738 HIS A CA 1
ATOM 5371 C C . HIS A 1 738 ? -40.901 19.869 38.529 1.00 81.19 738 HIS A C 1
ATOM 5373 O O . HIS A 1 738 ? -39.948 20.026 37.760 1.00 81.19 738 HIS A O 1
ATOM 5379 N N . THR A 1 739 ? -41.536 20.879 39.115 1.00 75.62 739 THR A N 1
ATOM 5380 C CA . THR A 1 739 ? -41.214 22.286 38.877 1.00 75.62 739 THR A CA 1
ATOM 5381 C C . THR A 1 739 ? -40.568 22.872 40.110 1.00 75.62 739 THR A C 1
ATOM 5383 O O . THR A 1 739 ? -41.198 22.952 41.161 1.00 75.62 739 THR A O 1
ATOM 5386 N N . THR A 1 740 ? -39.337 23.346 39.975 1.00 69.88 740 THR A N 1
ATOM 5387 C CA . THR A 1 740 ? -38.698 24.149 41.018 1.00 69.88 740 THR A CA 1
ATOM 5388 C C . THR A 1 740 ? -38.948 25.621 40.731 1.00 69.88 740 THR A C 1
ATOM 5390 O O . THR A 1 740 ? -38.576 26.138 39.673 1.00 69.88 740 THR A O 1
ATOM 5393 N N . SER A 1 741 ? -39.597 26.317 41.661 1.00 53.47 741 SER A N 1
ATOM 5394 C CA . SER A 1 741 ? -39.731 27.771 41.603 1.00 53.47 741 SER A CA 1
ATOM 5395 C C . SER A 1 741 ? -38.401 28.435 41.950 1.00 53.47 741 SER A C 1
ATOM 5397 O O . SER A 1 741 ? -37.817 28.074 42.964 1.00 53.47 741 SER A O 1
ATOM 5399 N N . ARG A 1 742 ? -37.983 29.406 41.119 1.00 55.72 742 ARG A N 1
ATOM 5400 C CA . ARG A 1 742 ? -36.869 30.362 41.296 1.00 55.72 742 ARG A CA 1
ATOM 5401 C C . ARG A 1 742 ? -35.666 29.809 42.064 1.00 55.72 742 ARG A C 1
ATOM 5403 O O . ARG A 1 742 ? -35.667 29.791 43.288 1.00 55.72 742 ARG A O 1
ATOM 5410 N N . GLY A 1 743 ? -34.583 29.521 41.342 1.00 47.59 743 GLY A N 1
ATOM 5411 C CA . GLY A 1 743 ? -33.261 29.553 41.958 1.00 47.59 743 GLY A CA 1
ATOM 5412 C C . GLY A 1 743 ? -33.040 30.945 42.549 1.00 47.59 743 GLY A C 1
ATOM 5413 O O . GLY A 1 743 ? -32.740 31.887 41.819 1.00 47.59 743 GLY A O 1
ATOM 5414 N N . THR A 1 744 ? -33.269 31.100 43.851 1.00 44.09 744 THR A N 1
ATOM 5415 C CA . THR A 1 744 ? -32.678 32.190 44.617 1.00 44.09 744 THR A CA 1
ATOM 5416 C C . THR A 1 744 ? -31.180 32.006 44.484 1.00 44.09 744 THR A C 1
ATOM 5418 O O . THR A 1 744 ? -30.634 30.993 44.921 1.00 44.09 744 THR A O 1
ATOM 5421 N N . ALA A 1 745 ? -30.550 32.945 43.785 1.00 38.97 745 ALA A N 1
ATOM 5422 C CA . ALA A 1 745 ? -29.107 33.076 43.801 1.00 38.97 745 ALA A CA 1
ATOM 5423 C C . ALA A 1 745 ? -28.647 33.180 45.269 1.00 38.97 745 ALA A C 1
ATOM 5425 O O . ALA A 1 745 ? -29.318 33.886 46.032 1.00 38.97 745 ALA A O 1
ATOM 5426 N N . PRO A 1 746 ? -27.574 32.489 45.689 1.00 40.09 746 PRO A N 1
ATOM 5427 C CA . PRO A 1 746 ? -26.750 33.036 46.755 1.00 40.09 746 PRO A CA 1
ATOM 5428 C C . PRO A 1 746 ? -26.169 34.391 46.331 1.00 40.09 746 PRO A C 1
ATOM 5430 O O . PRO A 1 746 ? -25.854 34.553 45.125 1.00 40.09 746 PRO A O 1
#

InterPro domains:
  IPR013783 Immunoglobulin-like fold [G3DSA:2.60.40.10] (347-421)

Foldseek 3Di:
DPDDDDDLVCCCVQAQVVQPVHQPVPDLPLCSNLVHPLPDQDLVVLVNSLVVSLVSLVVCCVPPVRVVSSVRSNVCSVVSCVQCNDNVSSVVSSVVVVVPVPPDDSDPDPPPPPPCPDPDVLLVLLVVLLVLQCVLCVVVVNNQSNQHLCSVLVHDLPDDLVRLVVSLVVVLVVLVPDDPDPNSVSSVVNSVSCCVPPNVHPSVVSLVSVLVSLLLQLLVCLVVVNLVSNLVSVVSSVVSVNDLVNSQVNNQPVQQVCLVVVHAFRPVVSSVSAAADSNRRHGDHHPDQAGPPPRHGQWFQDPVPRDIDGQRDQADPPPRHGRPVRSVVSVVVVVVVVVVVCVVVPAAAFFPDWDWDADPQFIKIATDDDPDPQFPWKWKWKADPNDIDTPDIGNDRMDTDRPHPDAPMWMWMWTDRPNGTHDTDIDDHDDDDDDDDDDDDDDDDDDDDDDDDDDDDDDDDDDDDDDDDDDDDDFDQKADWKWWQEQFIWTFIAHDPPWWKKKWKWWDDPVDIDIDIDGDDNTIDTHNPADAQTKMWIWMDTPPDPGHTFIWIDGHHPRDMTDTDPDDDDDDDDDDDDDDDDDDDDDDDDDDDDDDDDDDDDDDDDDDDDDDDDDDDDDDDDDDDDDDDDDDDDDDDDDDDPDDDDPAFDEWADWDWDQDPVRKIFIDTDDDPQFFKKWKAKALDADWDRPDHIDIDGPVRCVVVVGDIDPPDDAQIKIWMWGWHADPVRDIDTGTIDTDHHPPDD